Protein AF-0000000068966976 (afdb_homodimer)

Organism: Plasmodiophora brassicae (NCBI:txid37360)

Solvent-accessible surface area (backbone atoms only — not comparable to full-atom values): 37950 Å² total; per-residue (Å²): 137,84,82,76,70,79,67,60,65,65,60,51,54,64,62,45,44,60,49,48,51,47,47,51,52,45,48,54,39,44,52,48,30,65,65,56,102,32,47,67,56,31,53,45,29,52,54,30,36,61,47,39,76,70,59,74,66,68,83,57,75,86,65,63,41,47,35,40,40,39,36,39,44,55,77,63,70,53,85,58,72,51,51,75,53,61,28,72,38,60,80,82,52,93,72,65,30,36,32,38,37,31,67,42,57,61,38,52,88,32,47,66,58,38,54,50,54,59,67,55,34,67,64,64,42,71,41,25,27,42,28,36,34,35,32,76,50,87,56,60,30,62,65,51,46,55,52,54,53,51,51,40,52,75,65,52,50,39,40,31,41,31,45,31,42,41,46,68,73,64,68,75,64,76,55,52,79,71,59,58,65,35,75,86,44,40,56,55,53,38,21,52,50,8,26,52,51,28,38,41,52,49,69,56,61,73,58,45,45,29,33,35,32,36,44,51,66,50,74,46,62,58,43,52,48,66,60,57,55,57,70,67,68,58,52,26,40,23,53,29,38,22,25,91,88,65,45,72,60,52,56,40,25,20,25,78,35,76,62,18,51,44,31,53,73,38,39,55,73,54,44,70,64,60,76,93,38,58,90,82,43,72,56,63,56,44,35,51,75,69,65,76,56,84,85,54,62,52,73,34,78,38,52,22,27,39,58,59,41,25,38,35,38,31,63,50,44,40,36,47,53,50,26,34,50,36,58,42,88,28,20,42,13,48,27,11,30,36,43,51,36,44,64,54,67,40,69,35,32,31,31,61,77,46,57,30,29,33,69,82,131,136,84,82,76,71,80,65,60,67,64,59,52,51,62,62,44,46,60,49,48,52,47,48,51,52,44,47,52,39,43,50,49,29,65,65,56,97,34,50,68,56,32,53,45,28,50,53,30,36,60,47,38,76,69,58,74,67,68,82,58,75,85,64,64,42,48,35,38,40,40,37,38,43,54,79,62,70,54,86,57,72,52,50,74,53,62,30,70,38,59,80,81,52,94,72,65,30,35,32,38,36,30,67,40,55,60,39,52,90,32,46,66,58,37,55,50,54,61,66,54,34,68,64,64,42,71,43,26,28,44,28,34,33,36,31,78,49,87,56,60,30,62,66,51,46,55,53,52,50,51,50,41,52,75,65,51,48,38,40,30,42,30,44,33,43,41,43,69,73,62,68,74,63,73,55,51,78,70,61,58,66,34,74,87,44,39,57,55,53,37,21,51,50,8,25,51,50,26,39,41,52,49,69,55,60,74,58,45,44,31,34,36,33,37,44,49,66,49,75,47,62,59,44,53,48,67,60,56,54,58,70,69,70,58,54,26,38,24,53,30,38,23,24,90,87,65,44,72,60,52,57,41,25,19,24,78,35,77,63,18,52,44,29,54,73,39,39,56,72,53,44,72,64,58,75,92,37,57,90,82,43,71,55,62,54,46,35,52,75,70,65,75,58,83,84,53,64,54,71,35,79,38,52,22,27,40,57,58,41,24,38,35,39,30,63,49,46,41,36,47,53,51,27,33,51,36,58,42,88,29,19,41,12,49,28,11,28,36,43,50,35,44,64,56,66,41,70,35,33,30,31,61,77,46,57,30,29,33,68,83,130

Foldseek 3Di:
DDPPPPPPPVVVCVVVVVVVVVVVLVVVLVVCVPPDVCNVLSVLLVVLLVLQVVFDFDPADDDDWDKDKDKFALCPPPPDPDDDDDADPALPDPAFQEEEEEEDAQLVVLQVQLVVQVVLAPRQQQSYEYWYEYELHPDCVQVVVVVVVVVCSVVSRHRMYMYMYIYRPPPPPPPDPVSCPDPNCVLHVLLSVQVRVQVGLVVRDDRGFKYKFAYSQWNDFDSHLVVVQSVVSAQKEAEFEAAPVLHGDWQQWWADDPSLVSSLVSHDQQAADDPPPVVSPDNPIGGLSNDPDPPDDQKAWTQGHDRNIMMHGSVVVVVPQGFASGRHSNYGGRSVSSNVCVVVVGIHIYGSPRYIYGHDD/DPPPPPPPPVVVCVVVVVVVVVVVLVVVLVVVVPPDVPNVLSVLLVVLLVLQVVFDFDPADDDDWDKDKDKFALCPPPPDPDDDDDADPALPDPAFQEEEEEEDAQLVVLQVQLVVQVVLAPRQQQSYEYWYEYELHPDCVQVVCVVVVVVCSVVSRHRMYMYMYTYRPPPSPPPDPVSCPDPNCVLRVLLSVQVRVQVGLVVRDDRGFKYKFAYSQWNDFDSHLVVVVSVVSAQKEAEFEAAPVLHGDWQQWWADDPSLVSSLVSHDQQAADDPPPVVSPDNPIGGLSNDPDPPDDQKAWTQGHDRNIMMHGSVVVVVPQGFASGRHSNYGGRSVSSNVCVVVVGIHIYGSPRYIYGHDD

Structure (mmCIF, N/CA/C/O backbone):
data_AF-0000000068966976-model_v1
#
loop_
_entity.id
_entity.type
_entity.pdbx_description
1 polymer 'Glycosyltransferase 2-like domain-containing protein'
#
loop_
_atom_site.group_PDB
_atom_site.id
_atom_site.type_symbol
_atom_site.label_atom_id
_atom_site.label_alt_id
_atom_site.label_comp_id
_atom_site.label_asym_id
_atom_site.label_entity_id
_atom_site.label_seq_id
_atom_site.pdbx_PDB_ins_code
_atom_site.Cartn_x
_atom_site.Cartn_y
_atom_site.Cartn_z
_atom_site.occupancy
_atom_site.B_iso_or_equiv
_atom_site.auth_seq_id
_atom_site.auth_comp_id
_atom_site.auth_asym_id
_atom_site.auth_atom_id
_atom_site.pdbx_PDB_model_num
ATOM 1 N N . MET A 1 1 ? -46.094 -5.391 54.75 1 25.39 1 MET A N 1
ATOM 2 C CA . MET A 1 1 ? -46.219 -6.402 53.719 1 25.39 1 MET A CA 1
ATOM 3 C C . MET A 1 1 ? -45.812 -5.844 52.375 1 25.39 1 MET A C 1
ATOM 5 O O . MET A 1 1 ? -46.531 -5.047 51.75 1 25.39 1 MET A O 1
ATOM 9 N N . GLU A 1 2 ? -44.469 -5.539 52.156 1 27.55 2 GLU A N 1
ATOM 10 C CA . GLU A 1 2 ? -43.781 -4.84 51.062 1 27.55 2 GLU A CA 1
ATOM 11 C C . GLU A 1 2 ? -43.812 -5.656 49.781 1 27.55 2 GLU A C 1
ATOM 13 O O . GLU A 1 2 ? -43.438 -6.828 49.781 1 27.55 2 GLU A O 1
ATOM 18 N N . LYS A 1 3 ? -44.781 -5.246 48.781 1 31.42 3 LYS A N 1
ATOM 19 C CA . LYS A 1 3 ? -45.094 -5.914 47.531 1 31.42 3 LYS A CA 1
ATOM 20 C C . LYS A 1 3 ? -43.875 -6.004 46.625 1 31.42 3 LYS A C 1
ATOM 22 O O . LYS A 1 3 ? -43.25 -4.988 46.312 1 31.42 3 LYS A O 1
ATOM 27 N N . PRO A 1 4 ? -43.156 -7.23 46.469 1 34.16 4 PRO A N 1
ATOM 28 C CA . PRO A 1 4 ? -42 -7.602 45.688 1 34.16 4 PRO A CA 1
ATOM 29 C C . PRO A 1 4 ? -42.219 -7.461 44.188 1 34.16 4 PRO A C 1
ATOM 31 O O . PRO A 1 4 ? -41.531 -8.117 43.406 1 34.16 4 PRO A O 1
ATOM 34 N N . TRP A 1 5 ? -42.969 -6.465 43.625 1 29.53 5 TRP A N 1
ATOM 35 C CA . TRP A 1 5 ? -43.406 -6.484 42.25 1 29.53 5 TRP A CA 1
ATOM 36 C C . TRP A 1 5 ? -42.219 -6.375 41.281 1 29.53 5 TRP A C 1
ATOM 38 O O . TRP A 1 5 ? -42.344 -6.754 40.125 1 29.53 5 TRP A O 1
ATOM 48 N N . ALA A 1 6 ? -41.094 -5.672 41.688 1 33.97 6 ALA A N 1
ATOM 49 C CA . ALA A 1 6 ? -40.281 -5.105 40.625 1 33.97 6 ALA A CA 1
ATOM 50 C C . ALA A 1 6 ? -39.406 -6.18 39.969 1 33.97 6 ALA A C 1
ATOM 52 O O . ALA A 1 6 ? -38.719 -5.906 38.969 1 33.97 6 ALA A O 1
ATOM 53 N N . GLY A 1 7 ? -39.25 -7.332 40.594 1 35.12 7 GLY A N 1
ATOM 54 C CA . GLY A 1 7 ? -38.25 -8.258 40.125 1 35.12 7 GLY A CA 1
ATOM 55 C C . GLY A 1 7 ? -38.656 -8.977 38.844 1 35.12 7 GLY A C 1
ATOM 56 O O . GLY A 1 7 ? -37.844 -9.68 38.219 1 35.12 7 GLY A O 1
ATOM 57 N N . GLY A 1 8 ? -40 -9.094 38.531 1 35.75 8 GLY A N 1
ATOM 58 C CA . GLY A 1 8 ? -40.438 -10.094 37.562 1 35.75 8 GLY A CA 1
ATOM 59 C C . GLY A 1 8 ? -40.219 -9.664 36.125 1 35.75 8 GLY A C 1
ATOM 60 O O . GLY A 1 8 ? -40.094 -10.508 35.219 1 35.75 8 GLY A O 1
ATOM 61 N N . TRP A 1 9 ? -40.312 -8.328 35.812 1 39.44 9 TRP A N 1
ATOM 62 C CA . TRP A 1 9 ? -40.375 -7.938 34.406 1 39.44 9 TRP A CA 1
ATOM 63 C C . TRP A 1 9 ? -39 -8.047 33.75 1 39.44 9 TRP A C 1
ATOM 65 O O . TRP A 1 9 ? -38.906 -8.25 32.531 1 39.44 9 TRP A O 1
ATOM 75 N N . LEU A 1 10 ? -37.875 -7.906 34.531 1 39.59 10 LEU A N 1
ATOM 76 C CA . LEU A 1 10 ? -36.531 -7.914 33.938 1 39.59 10 LEU A CA 1
ATOM 77 C C . LEU A 1 10 ? -36.156 -9.328 33.5 1 39.59 10 LEU A C 1
ATOM 79 O O . LEU A 1 10 ? -35.375 -9.508 32.562 1 39.59 10 LEU A O 1
ATOM 83 N N . THR A 1 11 ? -36.656 -10.398 34.25 1 42.06 11 THR A N 1
ATOM 84 C CA . THR A 1 11 ? -36.281 -11.766 33.875 1 42.06 11 THR A CA 1
ATOM 85 C C . THR A 1 11 ? -36.969 -12.195 32.594 1 42.06 11 THR A C 1
ATOM 87 O O . THR A 1 11 ? -36.438 -12.984 31.812 1 42.06 11 THR A O 1
ATOM 90 N N . SER A 1 12 ? -38.25 -11.633 32.375 1 40.03 12 SER A N 1
ATOM 91 C CA . SER A 1 12 ? -38.938 -12.078 31.172 1 40.03 12 SER A CA 1
ATOM 92 C C . SER A 1 12 ? -38.344 -11.461 29.906 1 40.03 12 SER A C 1
ATOM 94 O O . SER A 1 12 ? -38.344 -12.07 28.844 1 40.03 12 SER A O 1
ATOM 96 N N . ALA A 1 13 ? -37.812 -10.242 29.984 1 41.75 13 ALA A N 1
ATOM 97 C CA . ALA A 1 13 ? -37.219 -9.594 28.812 1 41.75 13 ALA A CA 1
ATOM 98 C C . ALA A 1 13 ? -35.938 -10.297 28.391 1 41.75 13 ALA A C 1
ATOM 100 O O . ALA A 1 13 ? -35.562 -10.289 27.203 1 41.75 13 ALA A O 1
ATOM 101 N N . ARG A 1 14 ? -35.188 -11 29.266 1 43.41 14 ARG A N 1
ATOM 102 C CA . ARG A 1 14 ? -34 -11.75 28.891 1 43.41 14 ARG A CA 1
ATOM 103 C C . ARG A 1 14 ? -34.344 -13.008 28.109 1 43.41 14 ARG A C 1
ATOM 105 O O . ARG A 1 14 ? -33.594 -13.461 27.266 1 43.41 14 ARG A O 1
ATOM 112 N N . ARG A 1 15 ? -35.469 -13.727 28.453 1 45.75 15 ARG A N 1
ATOM 113 C CA . ARG A 1 15 ? -35.844 -14.938 27.734 1 45.75 15 ARG A CA 1
ATOM 114 C C . ARG A 1 15 ? -36.469 -14.602 26.375 1 45.75 15 ARG A C 1
ATOM 116 O O . ARG A 1 15 ? -36.344 -15.367 25.422 1 45.75 15 ARG A O 1
ATOM 123 N N . THR A 1 16 ? -37.219 -13.477 26.328 1 47.97 16 THR A N 1
ATOM 124 C CA . THR A 1 16 ? -37.938 -13.156 25.109 1 47.97 16 THR A CA 1
ATOM 125 C C . THR A 1 16 ? -37.031 -12.477 24.094 1 47.97 16 THR A C 1
ATOM 127 O O . THR A 1 16 ? -37.312 -12.484 22.891 1 47.97 16 THR A O 1
ATOM 130 N N . LEU A 1 17 ? -35.875 -12 24.578 1 46.84 17 LEU A N 1
ATOM 131 C CA . LEU A 1 17 ? -35 -11.273 23.656 1 46.84 17 LEU A CA 1
ATOM 132 C C . LEU A 1 17 ? -34.344 -12.227 22.656 1 46.84 17 LEU A C 1
ATOM 134 O O . LEU A 1 17 ? -34.312 -11.945 21.453 1 46.84 17 LEU A O 1
ATOM 138 N N . PRO A 1 18 ? -33.938 -13.398 23.188 1 48.88 18 PRO A N 1
ATOM 139 C CA . PRO A 1 18 ? -33.438 -14.297 22.141 1 48.88 18 PRO A CA 1
ATOM 140 C C . PRO A 1 18 ? -34.531 -14.812 21.219 1 48.88 18 PRO A C 1
ATOM 142 O O . PRO A 1 18 ? -34.312 -14.961 20.016 1 48.88 18 PRO A O 1
ATOM 145 N N . GLN A 1 19 ? -35.719 -14.945 21.781 1 50.25 19 GLN A N 1
ATOM 146 C CA . GLN A 1 19 ? -36.812 -15.414 20.953 1 50.25 19 GLN A CA 1
ATOM 147 C C . GLN A 1 19 ? -37.312 -14.32 20 1 50.25 19 GLN A C 1
ATOM 149 O O . GLN A 1 19 ? -37.594 -14.586 18.844 1 50.25 19 GLN A O 1
ATOM 154 N N . ALA A 1 20 ? -37.312 -13.086 20.453 1 49.53 20 ALA A N 1
ATOM 155 C CA . ALA A 1 20 ? -37.719 -11.992 19.594 1 49.53 20 ALA A CA 1
ATOM 156 C C . ALA A 1 20 ? -36.688 -11.758 18.469 1 49.53 20 ALA A C 1
ATOM 158 O O . ALA A 1 20 ? -37.062 -11.523 17.328 1 49.53 20 ALA A O 1
ATOM 159 N N . VAL A 1 21 ? -35.438 -11.914 18.766 1 46.84 21 VAL A N 1
ATOM 160 C CA . VAL A 1 21 ? -34.406 -11.836 17.734 1 46.84 21 VAL A CA 1
ATOM 161 C C . VAL A 1 21 ? -34.562 -13.016 16.766 1 46.84 21 VAL A C 1
ATOM 163 O O . VAL A 1 21 ? -34.469 -12.844 15.547 1 46.84 21 VAL A O 1
ATOM 166 N N . ALA A 1 22 ? -34.969 -14.133 17.328 1 49.12 22 ALA A N 1
ATOM 167 C CA . ALA A 1 22 ? -35.219 -15.281 16.469 1 49.12 22 ALA A CA 1
ATOM 168 C C . ALA A 1 22 ? -36.469 -15.055 15.609 1 49.12 22 ALA A C 1
ATOM 170 O O . ALA A 1 22 ? -36.469 -15.375 14.422 1 49.12 22 ALA A O 1
ATOM 171 N N . VAL A 1 23 ? -37.469 -14.508 16.203 1 51.44 23 VAL A N 1
ATOM 172 C CA . VAL A 1 23 ? -38.688 -14.25 15.445 1 51.44 23 VAL A CA 1
ATOM 173 C C . VAL A 1 23 ? -38.406 -13.156 14.406 1 51.44 23 VAL A C 1
ATOM 175 O O . VAL A 1 23 ? -38.844 -13.266 13.258 1 51.44 23 VAL A O 1
ATOM 178 N N . LEU A 1 24 ? -37.625 -12.141 14.727 1 49.25 24 LEU A N 1
ATOM 179 C CA . LEU A 1 24 ? -37.344 -11.094 13.758 1 49.25 24 LEU A CA 1
ATOM 180 C C . LEU A 1 24 ? -36.438 -11.617 12.641 1 49.25 24 LEU A C 1
ATOM 182 O O . LEU A 1 24 ? -36.656 -11.289 11.469 1 49.25 24 LEU A O 1
ATOM 186 N N . VAL A 1 25 ? -35.531 -12.477 12.969 1 49.72 25 VAL A N 1
ATOM 187 C CA . VAL A 1 25 ? -34.75 -13.156 11.945 1 49.72 25 VAL A CA 1
ATOM 188 C C . VAL A 1 25 ? -35.656 -14.078 11.133 1 49.72 25 VAL A C 1
ATOM 190 O O . VAL A 1 25 ? -35.562 -14.117 9.898 1 49.72 25 VAL A O 1
ATOM 193 N N . ALA A 1 26 ? -36.531 -14.695 11.844 1 49.81 26 ALA A N 1
ATOM 194 C CA . ALA A 1 26 ? -37.469 -15.562 11.141 1 49.81 26 ALA A CA 1
ATOM 195 C C . ALA A 1 26 ? -38.406 -14.742 10.25 1 49.81 26 ALA A C 1
ATOM 197 O O . ALA A 1 26 ? -38.656 -15.125 9.102 1 49.81 26 ALA A O 1
ATOM 198 N N . LEU A 1 27 ? -38.812 -13.688 10.742 1 50.91 27 LEU A N 1
ATOM 199 C CA . LEU A 1 27 ? -39.719 -12.867 9.938 1 50.91 27 LEU A CA 1
ATOM 200 C C . LEU A 1 27 ? -38.969 -12.258 8.75 1 50.91 27 LEU A C 1
ATOM 202 O O . LEU A 1 27 ? -39.531 -12.164 7.648 1 50.91 27 LEU A O 1
ATOM 206 N N . GLU A 1 28 ? -37.781 -11.844 8.938 1 47.38 28 GLU A N 1
ATOM 207 C CA . GLU A 1 28 ? -36.969 -11.375 7.816 1 47.38 28 GLU A CA 1
ATOM 208 C C . GLU A 1 28 ? -36.688 -12.5 6.82 1 47.38 28 GLU A C 1
ATOM 210 O O . GLU A 1 28 ? -36.75 -12.289 5.605 1 47.38 28 GLU A O 1
ATOM 215 N N . ILE A 1 29 ? -36.531 -13.633 7.309 1 46.28 29 ILE A N 1
ATOM 216 C CA . ILE A 1 29 ? -36.375 -14.805 6.449 1 46.28 29 ILE A CA 1
ATOM 217 C C . ILE A 1 29 ? -37.719 -15.109 5.758 1 46.28 29 ILE A C 1
ATOM 219 O O . ILE A 1 29 ? -37.75 -15.367 4.551 1 46.28 29 ILE A O 1
ATOM 223 N N . VAL A 1 30 ? -38.75 -15.109 6.492 1 47.09 30 VAL A N 1
ATOM 224 C CA . VAL A 1 30 ? -40.062 -15.367 5.91 1 47.09 30 VAL A CA 1
ATOM 225 C C . VAL A 1 30 ? -40.375 -14.297 4.863 1 47.09 30 VAL A C 1
ATOM 227 O O . VAL A 1 30 ? -40.875 -14.609 3.789 1 47.09 30 VAL A O 1
ATOM 230 N N . SER A 1 31 ? -40.031 -13.086 5.176 1 43.06 31 SER A N 1
ATOM 231 C CA . SER A 1 31 ? -40.281 -12.07 4.156 1 43.06 31 SER A CA 1
ATOM 232 C C . SER A 1 31 ? -39.469 -12.336 2.898 1 43.06 31 SER A C 1
ATOM 234 O O . SER A 1 31 ? -39.969 -12.164 1.781 1 43.06 31 SER A O 1
ATOM 236 N N . ILE A 1 32 ? -38.281 -12.68 3.096 1 42.44 32 ILE A N 1
ATOM 237 C CA . ILE A 1 32 ? -37.469 -13.039 1.942 1 42.44 32 ILE A CA 1
ATOM 238 C C . ILE A 1 32 ? -38.031 -14.273 1.264 1 42.44 32 ILE A C 1
ATOM 240 O O . ILE A 1 32 ? -38.125 -14.336 0.035 1 42.44 32 ILE A O 1
ATOM 244 N N . VAL A 1 33 ? -38.5 -15.219 2.039 1 39.78 33 VAL A N 1
ATOM 245 C CA . VAL A 1 33 ? -39.062 -16.438 1.497 1 39.78 33 VAL A CA 1
ATOM 246 C C . VAL A 1 33 ? -40.438 -16.141 0.871 1 39.78 33 VAL A C 1
ATOM 248 O O . VAL A 1 33 ? -40.75 -16.641 -0.215 1 39.78 33 VAL A O 1
ATOM 251 N N . LEU A 1 34 ? -41.312 -15.586 1.547 1 38.84 34 LEU A N 1
ATOM 252 C CA . LEU A 1 34 ? -42.656 -15.438 1.056 1 38.84 34 LEU A CA 1
ATOM 253 C C . LEU A 1 34 ? -42.688 -14.609 -0.227 1 38.84 34 LEU A C 1
ATOM 255 O O . LEU A 1 34 ? -43.594 -14.75 -1.041 1 38.84 34 LEU A O 1
ATOM 259 N N . VAL A 1 35 ? -42.125 -13.516 -0.199 1 38.12 35 VAL A N 1
ATOM 260 C CA . VAL A 1 35 ? -42.344 -12.891 -1.501 1 38.12 35 VAL A CA 1
ATOM 261 C C . VAL A 1 35 ? -41.812 -13.805 -2.604 1 38.12 35 VAL A C 1
ATOM 263 O O . VAL A 1 35 ? -42.5 -14.047 -3.6 1 38.12 35 VAL A O 1
ATOM 266 N N . GLY A 1 36 ? -40.781 -13.68 -3.441 1 35.38 36 GLY A N 1
ATOM 267 C CA . GLY A 1 36 ? -40.438 -14.43 -4.641 1 35.38 36 GLY A CA 1
ATOM 268 C C . GLY A 1 36 ? -39.875 -15.805 -4.34 1 35.38 36 GLY A C 1
ATOM 269 O O . GLY A 1 36 ? -39.375 -16.047 -3.246 1 35.38 36 GLY A O 1
ATOM 270 N N . ASN A 1 37 ? -40.156 -17.047 -5.098 1 40.19 37 ASN A N 1
ATOM 271 C CA . ASN A 1 37 ? -39.656 -18.375 -5.434 1 40.19 37 ASN A CA 1
ATOM 272 C C . ASN A 1 37 ? -38.281 -18.609 -4.793 1 40.19 37 ASN A C 1
ATOM 274 O O . ASN A 1 37 ? -37.5 -19.469 -5.25 1 40.19 37 ASN A O 1
ATOM 278 N N . HIS A 1 38 ? -37.781 -17.766 -3.729 1 48.28 38 HIS A N 1
ATOM 279 C CA . HIS A 1 38 ? -36.406 -17.5 -3.301 1 48.28 38 HIS A CA 1
ATOM 280 C C . HIS A 1 38 ? -36.094 -18.219 -1.994 1 48.28 38 HIS A C 1
ATOM 282 O O . HIS A 1 38 ? -35.406 -17.688 -1.14 1 48.28 38 HIS A O 1
ATOM 288 N N . ILE A 1 39 ? -36.688 -19.344 -1.759 1 48.97 39 ILE A N 1
ATOM 289 C CA . ILE A 1 39 ? -36.375 -20.188 -0.614 1 48.97 39 ILE A CA 1
ATOM 290 C C . ILE A 1 39 ? -34.875 -20.469 -0.577 1 48.97 39 ILE A C 1
ATOM 292 O O . ILE A 1 39 ? -34.25 -20.406 0.484 1 48.97 39 ILE A O 1
ATOM 296 N N . GLN A 1 40 ? -34.469 -20.844 -1.708 1 55.22 40 GLN A N 1
ATOM 297 C CA . GLN A 1 40 ? -33.031 -21.125 -1.774 1 55.22 40 GLN A CA 1
ATOM 298 C C . GLN A 1 40 ? -32.219 -19.938 -1.298 1 55.22 40 GLN A C 1
ATOM 300 O O . GLN A 1 40 ? -31.234 -20.094 -0.559 1 55.22 40 GLN A O 1
ATOM 305 N N . THR A 1 41 ? -32.594 -18.844 -1.65 1 62.03 41 THR A N 1
ATOM 306 C CA . THR A 1 41 ? -31.906 -17.625 -1.24 1 62.03 41 THR A CA 1
ATOM 307 C C . THR A 1 41 ? -32.031 -17.422 0.268 1 62.03 41 THR A C 1
ATOM 309 O O . THR A 1 41 ? -31.062 -17 0.916 1 62.03 41 THR A O 1
ATOM 312 N N . GLY A 1 42 ? -33.188 -17.75 0.708 1 56 42 GLY A N 1
ATOM 313 C CA . GLY A 1 42 ? -33.375 -17.625 2.145 1 56 42 GLY A CA 1
ATOM 314 C C . GLY A 1 42 ? -32.5 -18.562 2.947 1 56 42 GLY A C 1
ATOM 315 O O . GLY A 1 42 ? -31.906 -18.172 3.961 1 56 42 GLY A O 1
ATOM 316 N N . PHE A 1 43 ? -32.5 -19.812 2.414 1 61.44 43 PHE A N 1
ATOM 317 C CA . PHE A 1 43 ? -31.656 -20.797 3.082 1 61.44 43 PHE A CA 1
ATOM 318 C C . PHE A 1 43 ? -30.188 -20.375 3.043 1 61.44 43 PHE A C 1
ATOM 320 O O . PHE A 1 43 ? -29.469 -20.516 4.035 1 61.44 43 PHE A O 1
ATOM 327 N N . ILE A 1 44 ? -29.828 -19.859 1.979 1 60.69 44 ILE A N 1
ATOM 328 C CA . ILE A 1 44 ? -28.453 -19.391 1.819 1 60.69 44 ILE A CA 1
ATOM 329 C C . ILE A 1 44 ? -28.203 -18.234 2.779 1 60.69 44 ILE A C 1
ATOM 331 O O . ILE A 1 44 ? -27.172 -18.219 3.467 1 60.69 44 ILE A O 1
ATOM 335 N N . ALA A 1 45 ? -29.062 -17.406 2.867 1 67.62 45 ALA A N 1
ATOM 336 C CA . ALA A 1 45 ? -28.906 -16.234 3.744 1 67.62 45 ALA A CA 1
ATOM 337 C C . ALA A 1 45 ? -28.859 -16.656 5.211 1 67.62 45 ALA A C 1
ATOM 339 O O . ALA A 1 45 ? -28.031 -16.172 5.977 1 67.62 45 ALA A O 1
ATOM 340 N N . LEU A 1 46 ? -29.734 -17.516 5.543 1 57.12 46 LEU A N 1
ATOM 341 C CA . LEU A 1 46 ? -29.797 -17.984 6.922 1 57.12 46 LEU A CA 1
ATOM 342 C C . LEU A 1 46 ? -28.484 -18.656 7.32 1 57.12 46 LEU A C 1
ATOM 344 O O . LEU A 1 46 ? -27.953 -18.406 8.398 1 57.12 46 LEU A O 1
ATOM 348 N N . ARG A 1 47 ? -28.062 -19.484 6.5 1 58.69 47 ARG A N 1
ATOM 349 C CA . ARG A 1 47 ? -26.812 -20.188 6.766 1 58.69 47 ARG A CA 1
ATOM 350 C C . ARG A 1 47 ? -25.656 -19.203 6.91 1 58.69 47 ARG A C 1
ATOM 352 O O . ARG A 1 47 ? -24.812 -19.359 7.801 1 58.69 47 ARG A O 1
ATOM 359 N N . ALA A 1 48 ? -25.625 -18.281 6.109 1 62.75 48 ALA A N 1
ATOM 360 C CA . ALA A 1 48 ? -24.562 -17.281 6.156 1 62.75 48 ALA A CA 1
ATOM 361 C C . ALA A 1 48 ? -24.625 -16.469 7.453 1 62.75 48 ALA A C 1
ATOM 363 O O . ALA A 1 48 ? -23.594 -16.188 8.062 1 6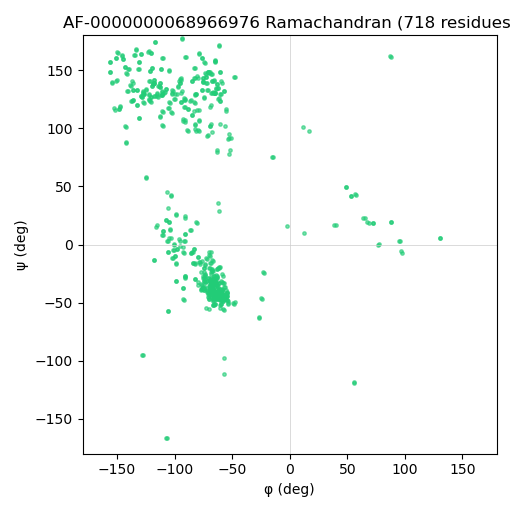2.75 48 ALA A O 1
ATOM 364 N N . ARG A 1 49 ? -25.766 -16.062 7.809 1 61.34 49 ARG A N 1
ATOM 365 C CA . ARG A 1 49 ? -25.969 -15.266 9.023 1 61.34 49 ARG A CA 1
ATOM 366 C C . ARG A 1 49 ? -25.531 -16.047 10.258 1 61.34 49 ARG A C 1
ATOM 368 O O . ARG A 1 49 ? -24.906 -15.5 11.164 1 61.34 49 ARG A O 1
ATOM 375 N N . LEU A 1 50 ? -25.891 -17.297 10.297 1 58.19 50 LEU A N 1
ATOM 376 C CA . LEU A 1 50 ? -25.5 -18.156 11.406 1 58.19 50 LEU A CA 1
ATOM 377 C C . LEU A 1 50 ? -23.984 -18.312 11.484 1 58.19 50 LEU A C 1
ATOM 379 O O . LEU A 1 50 ? -23.406 -18.281 12.57 1 58.19 50 LEU A O 1
ATOM 383 N N . TRP A 1 51 ? -23.422 -18.344 10.406 1 58.53 51 TRP A N 1
ATOM 384 C CA . TRP A 1 51 ? -21.969 -18.453 10.344 1 58.53 51 TRP A CA 1
ATOM 385 C C . TRP A 1 51 ? -21.312 -17.156 10.836 1 58.53 51 TRP A C 1
ATOM 387 O O . TRP A 1 51 ? -20.328 -17.203 11.578 1 58.53 51 TRP A O 1
ATOM 397 N N . ASN A 1 52 ? -21.797 -16.062 10.461 1 61.72 52 ASN A N 1
ATOM 398 C CA . ASN A 1 52 ? -21.234 -14.758 10.805 1 61.72 52 ASN A CA 1
ATOM 399 C C . ASN A 1 52 ? -21.172 -14.562 12.312 1 61.72 52 ASN A C 1
ATOM 401 O O . ASN A 1 52 ? -20.234 -13.945 12.82 1 61.72 52 ASN A O 1
ATOM 405 N N . ARG A 1 53 ? -22.094 -14.969 12.977 1 55.72 53 ARG A N 1
ATOM 406 C CA . ARG A 1 53 ? -22.141 -14.805 14.422 1 55.72 53 ARG A CA 1
ATOM 407 C C . ARG A 1 53 ? -21 -15.547 15.102 1 55.72 53 ARG A C 1
ATOM 409 O O . ARG A 1 53 ? -20.547 -15.148 16.172 1 55.72 53 ARG A O 1
ATOM 416 N N . SER A 1 54 ? -20.453 -16.5 14.422 1 53.03 54 SER A N 1
ATOM 417 C CA . SER A 1 54 ? -19.406 -17.312 15.008 1 53.03 54 SER A CA 1
ATOM 418 C C . SER A 1 54 ? -18.031 -16.891 14.508 1 53.03 54 SER A C 1
ATOM 420 O O . SER A 1 54 ? -17 -17.281 15.086 1 53.03 54 SER A O 1
ATOM 422 N N . ALA A 1 55 ? -18.109 -16.125 13.555 1 52.88 55 ALA A N 1
ATOM 423 C CA . ALA A 1 55 ? -16.859 -15.789 12.906 1 52.88 55 ALA A CA 1
ATOM 424 C C . ALA A 1 55 ? -16.125 -14.672 13.656 1 52.88 55 ALA A C 1
ATOM 426 O O . ALA A 1 55 ? -16.766 -13.719 14.125 1 52.88 55 ALA A O 1
ATOM 427 N N . ARG A 1 56 ? -14.805 -14.883 14.156 1 51.19 56 ARG A N 1
ATOM 428 C CA . ARG A 1 56 ? -13.977 -13.875 14.805 1 51.19 56 ARG A CA 1
ATOM 429 C C . ARG A 1 56 ? -12.992 -13.258 13.82 1 51.19 56 ARG A C 1
ATOM 431 O O . ARG A 1 56 ? -12.422 -13.961 12.977 1 51.19 56 ARG A O 1
ATOM 438 N N . SER A 1 57 ? -13 -11.945 13.82 1 56.22 57 SER A N 1
ATOM 439 C CA . SER A 1 57 ? -11.984 -11.281 13.016 1 56.22 57 SER A CA 1
ATOM 440 C C . SER A 1 57 ? -10.586 -11.562 13.547 1 56.22 57 SER A C 1
ATOM 442 O O . SER A 1 57 ? -10.359 -11.57 14.758 1 56.22 57 SER A O 1
ATOM 444 N N . PRO A 1 58 ? -9.688 -11.977 12.625 1 52.69 58 PRO A N 1
ATOM 445 C CA . PRO A 1 58 ? -8.336 -12.234 13.117 1 52.69 58 PRO A CA 1
ATOM 446 C C . PRO A 1 58 ? -7.684 -10.992 13.719 1 52.69 58 PRO A C 1
ATOM 448 O O . PRO A 1 58 ? -7.922 -9.875 13.25 1 52.69 58 PRO A O 1
ATOM 451 N N . HIS A 1 59 ? -7.262 -11.156 15.047 1 53.75 59 HIS A N 1
ATOM 452 C CA . HIS A 1 59 ? -6.43 -10.102 15.609 1 53.75 59 HIS A CA 1
ATOM 453 C C . HIS A 1 59 ? -5.051 -10.078 14.969 1 53.75 59 HIS A C 1
ATOM 455 O O . HIS A 1 59 ? -4.344 -11.094 14.969 1 53.75 59 HIS A O 1
ATOM 461 N N . LEU A 1 60 ? -4.887 -9.164 14.102 1 59 60 LEU A N 1
ATOM 462 C CA . LEU A 1 60 ? -3.641 -9.086 13.344 1 59 60 LEU A CA 1
ATOM 463 C C . LEU A 1 60 ? -2.559 -8.367 14.148 1 59 60 LEU A C 1
ATOM 465 O O . LEU A 1 60 ? -2.797 -7.293 14.695 1 59 60 LEU A O 1
ATOM 469 N N . GLU A 1 61 ? -1.61 -9.297 14.695 1 58.22 61 GLU A N 1
ATOM 470 C CA . GLU A 1 61 ? -0.515 -8.727 15.469 1 58.22 61 GLU A CA 1
ATOM 471 C C . GLU A 1 61 ? 0.61 -8.242 14.562 1 58.22 61 GLU A C 1
ATOM 473 O O . GLU A 1 61 ? 0.879 -8.844 13.516 1 58.22 61 GLU A O 1
ATOM 478 N N . TYR A 1 62 ? 0.976 -7.043 14.812 1 59.5 62 TYR A N 1
ATOM 479 C CA . TYR A 1 62 ? 2.184 -6.484 14.219 1 59.5 62 TYR A CA 1
ATOM 480 C C . TYR A 1 62 ? 3.432 -7.16 14.773 1 59.5 62 TYR A C 1
ATOM 482 O O . TYR A 1 62 ? 3.504 -7.453 15.969 1 59.5 62 TYR A O 1
ATOM 490 N N . SER A 1 63 ? 4.219 -7.789 13.891 1 59.03 63 SER A N 1
ATOM 491 C CA . SER A 1 63 ? 5.473 -8.367 14.367 1 59.03 63 SER A CA 1
ATOM 492 C C . SER A 1 63 ? 6.672 -7.598 13.82 1 59.03 63 SER A C 1
ATOM 494 O O . SER A 1 63 ? 7.074 -7.793 12.672 1 59.03 63 SER A O 1
ATOM 496 N N . PRO A 1 64 ? 7.238 -6.805 14.641 1 65.5 64 PRO A N 1
ATOM 497 C CA . PRO A 1 64 ? 8.422 -6.078 14.188 1 65.5 64 PRO A CA 1
ATOM 498 C C . PRO A 1 64 ? 9.648 -6.977 14.039 1 65.5 64 PRO A C 1
ATOM 500 O O . PRO A 1 64 ? 10.188 -7.461 15.031 1 65.5 64 PRO A O 1
ATOM 503 N N . THR A 1 65 ? 9.938 -7.539 12.836 1 73.06 65 THR A N 1
ATOM 504 C CA . THR A 1 65 ? 11.117 -8.383 12.633 1 73.06 65 THR A CA 1
ATOM 505 C C . THR A 1 65 ? 12.133 -7.684 11.734 1 73.06 65 THR A C 1
ATOM 507 O O . THR A 1 65 ? 11.789 -6.742 11.016 1 73.06 65 THR A O 1
ATOM 510 N N . ASP A 1 66 ? 13.305 -8.227 11.891 1 81.56 66 ASP A N 1
ATOM 511 C CA . ASP A 1 66 ? 14.406 -7.688 11.094 1 81.56 66 ASP A CA 1
ATOM 512 C C . ASP A 1 66 ? 14.258 -8.07 9.625 1 81.56 66 ASP A C 1
ATOM 514 O O . ASP A 1 66 ? 13.625 -9.078 9.297 1 81.56 66 ASP A O 1
ATOM 518 N N . THR A 1 67 ? 14.75 -7.172 8.812 1 87.56 67 THR A N 1
ATOM 519 C CA . THR A 1 67 ? 14.766 -7.406 7.371 1 87.56 67 THR A CA 1
ATOM 520 C C . THR A 1 67 ? 16.172 -7.211 6.805 1 87.56 67 THR A C 1
ATOM 522 O O . THR A 1 67 ? 16.859 -6.254 7.156 1 87.56 67 THR A O 1
ATOM 525 N N . LEU A 1 68 ? 16.625 -8.188 6.055 1 90.88 68 LEU A N 1
ATOM 526 C CA . LEU A 1 68 ? 17.859 -8.062 5.289 1 90.88 68 LEU A CA 1
ATOM 527 C C . LEU A 1 68 ? 17.562 -8.023 3.791 1 90.88 68 LEU A C 1
ATOM 529 O O . LEU A 1 68 ? 16.781 -8.828 3.283 1 90.88 68 LEU A O 1
ATOM 533 N N . VAL A 1 69 ? 18.172 -7.043 3.096 1 93.19 69 VAL A N 1
ATOM 534 C CA . VAL A 1 69 ? 17.938 -6.879 1.663 1 93.19 69 VAL A CA 1
ATOM 535 C C . VAL A 1 69 ? 19.266 -6.832 0.928 1 93.19 69 VAL A C 1
ATOM 537 O O . VAL A 1 69 ? 20.203 -6.16 1.366 1 93.19 69 VAL A O 1
ATOM 540 N N . ARG A 1 70 ? 19.391 -7.586 -0.119 1 92 70 ARG A N 1
ATOM 541 C CA . ARG A 1 70 ? 20.484 -7.473 -1.066 1 92 70 ARG A CA 1
ATOM 542 C C . ARG A 1 70 ? 19.969 -7.281 -2.488 1 92 70 ARG A C 1
ATOM 544 O O . ARG A 1 70 ? 19.047 -7.969 -2.912 1 92 70 ARG A O 1
ATOM 551 N N . ILE A 1 71 ? 20.547 -6.324 -3.23 1 91.62 71 ILE A N 1
ATOM 552 C CA . ILE A 1 71 ? 20.156 -6.035 -4.609 1 91.62 71 ILE A CA 1
ATOM 553 C C . ILE A 1 71 ? 21.391 -6.051 -5.504 1 91.62 71 ILE A C 1
ATOM 555 O O . ILE A 1 71 ? 22.391 -5.367 -5.223 1 91.62 71 ILE A O 1
ATOM 559 N N . TRP A 1 72 ? 21.344 -6.914 -6.527 1 91.31 72 TRP A N 1
ATOM 560 C CA . TRP A 1 72 ? 22.359 -6.934 -7.582 1 91.31 72 TRP A CA 1
ATOM 561 C C . TRP A 1 72 ? 21.859 -6.211 -8.828 1 91.31 72 TRP A C 1
ATOM 563 O O . TRP A 1 72 ? 20.75 -6.496 -9.312 1 91.31 72 TRP A O 1
ATOM 573 N N . GLU A 1 73 ? 22.609 -5.246 -9.273 1 88 73 GLU A N 1
ATOM 574 C CA . GLU A 1 73 ? 22.266 -4.543 -10.5 1 88 73 GLU A CA 1
ATOM 575 C C . GLU A 1 73 ? 23.219 -4.906 -11.633 1 88 73 GLU A C 1
ATOM 577 O O . GLU A 1 73 ? 24.438 -4.902 -11.453 1 88 73 GLU A O 1
ATOM 582 N N . ARG A 1 74 ? 22.547 -5.211 -12.711 1 83.81 74 ARG A N 1
ATOM 583 C CA . ARG A 1 74 ? 23.328 -5.637 -13.867 1 83.81 74 ARG A CA 1
ATOM 584 C C . ARG A 1 74 ? 24.328 -4.562 -14.273 1 83.81 74 ARG A C 1
ATOM 586 O O . ARG A 1 74 ? 25.516 -4.855 -14.492 1 83.81 74 ARG A O 1
ATOM 593 N N . ASP A 1 75 ? 23.75 -3.318 -14.531 1 73.5 75 ASP A N 1
ATOM 594 C CA . ASP A 1 75 ? 24.594 -2.227 -15.008 1 73.5 75 ASP A CA 1
ATOM 595 C C . ASP A 1 75 ? 24.906 -1.237 -13.883 1 73.5 75 ASP A C 1
ATOM 597 O O . ASP A 1 75 ? 24.484 -0.079 -13.938 1 73.5 75 ASP A O 1
ATOM 601 N N . ALA A 1 76 ? 25.188 -1.762 -12.68 1 61.34 76 ALA A N 1
ATOM 602 C CA . ALA A 1 76 ? 25.484 -0.865 -11.57 1 61.34 76 ALA A CA 1
ATOM 603 C C . ALA A 1 76 ? 26.547 0.152 -11.945 1 61.34 76 ALA A C 1
ATOM 605 O O . ALA A 1 76 ? 27.625 -0.217 -12.445 1 61.34 76 ALA A O 1
ATOM 606 N N . ALA A 1 77 ? 26.141 1.351 -12.445 1 53.12 77 ALA A N 1
ATOM 607 C CA . ALA A 1 77 ? 27.062 2.408 -12.836 1 53.12 77 ALA A CA 1
ATOM 608 C C . ALA A 1 77 ? 28.031 2.734 -11.695 1 53.12 77 ALA A C 1
ATOM 610 O O . ALA A 1 77 ? 27.609 2.938 -10.555 1 53.12 77 ALA A O 1
ATOM 611 N N . SER A 1 78 ? 29.156 2.082 -11.688 1 54.5 78 SER A N 1
ATOM 612 C CA . SER A 1 78 ? 30.25 2.303 -10.742 1 54.5 78 SER A CA 1
ATOM 613 C C . SER A 1 78 ? 30.234 3.732 -10.211 1 54.5 78 SER A C 1
ATOM 615 O O . SER A 1 78 ? 30.438 3.957 -9.008 1 54.5 78 SER A O 1
ATOM 617 N N . SER A 1 79 ? 30.438 4.73 -11.141 1 54.06 79 SER A N 1
ATOM 618 C CA . SER A 1 79 ? 31.172 5.941 -10.773 1 54.06 79 SER A CA 1
ATOM 619 C C . SER A 1 79 ? 30.219 7.039 -10.312 1 54.06 79 SER A C 1
ATOM 621 O O . SER A 1 79 ? 30.656 8.117 -9.906 1 54.06 79 SER A O 1
ATOM 623 N N . SER A 1 80 ? 28.781 6.707 -10.367 1 61.75 80 SER A N 1
ATOM 624 C CA . SER A 1 80 ? 28.016 7.926 -10.117 1 61.75 80 SER A CA 1
ATOM 625 C C . SER A 1 80 ? 27.641 8.055 -8.641 1 61.75 80 SER A C 1
ATOM 627 O O . SER A 1 80 ? 27.547 7.051 -7.938 1 61.75 80 SER A O 1
ATOM 629 N N . SER A 1 81 ? 27.703 9.297 -8.164 1 69.12 81 SER A N 1
ATOM 630 C CA . SER A 1 81 ? 27.375 9.672 -6.797 1 69.12 81 SER A CA 1
ATOM 631 C C . SER A 1 81 ? 25.875 9.547 -6.543 1 69.12 81 SER A C 1
ATOM 633 O O . SER A 1 81 ? 25.406 9.719 -5.414 1 69.12 81 SER A O 1
ATOM 635 N N . TYR A 1 82 ? 25.172 9.242 -7.75 1 70.12 82 TYR A N 1
ATOM 636 C CA . TYR A 1 82 ? 23.734 9.125 -7.578 1 70.12 82 TYR A CA 1
ATOM 637 C C . TYR A 1 82 ? 23.172 8.031 -8.469 1 70.12 82 TYR A C 1
ATOM 639 O O . TYR A 1 82 ? 23.812 7.605 -9.43 1 70.12 82 TYR A O 1
ATOM 647 N N . LEU A 1 83 ? 22.047 7.457 -8.008 1 75.75 83 LEU A N 1
ATOM 648 C CA . LEU A 1 83 ? 21.25 6.535 -8.797 1 75.75 83 LEU A CA 1
ATOM 649 C C . LEU A 1 83 ? 20.078 7.262 -9.461 1 75.75 83 LEU A C 1
ATOM 651 O O . LEU A 1 83 ? 19.484 8.156 -8.859 1 75.75 83 LEU A O 1
ATOM 655 N N . GLU A 1 84 ? 19.844 6.961 -10.773 1 75.62 84 GLU A N 1
ATOM 656 C CA . GLU A 1 84 ? 18.734 7.598 -11.492 1 75.62 84 GLU A CA 1
ATOM 657 C C . GLU A 1 84 ? 18 6.59 -12.375 1 75.62 84 GLU A C 1
ATOM 659 O O . GLU A 1 84 ? 18.625 5.723 -12.984 1 75.62 84 GLU A O 1
ATOM 664 N N . TRP A 1 85 ? 16.656 6.684 -12.328 1 77.94 85 TRP A N 1
ATOM 665 C CA . TRP A 1 85 ? 15.867 5.887 -13.258 1 77.94 85 TRP A CA 1
ATOM 666 C C . TRP A 1 85 ? 14.562 6.598 -13.617 1 77.94 85 TRP A C 1
ATOM 668 O O . TRP A 1 85 ? 14.195 7.582 -12.969 1 77.94 85 TRP A O 1
ATOM 678 N N . ALA A 1 86 ? 13.953 6.109 -14.672 1 77.12 86 ALA A N 1
ATOM 679 C CA . ALA A 1 86 ? 12.68 6.645 -15.148 1 77.12 86 ALA A CA 1
ATOM 680 C C . ALA A 1 86 ? 11.719 5.52 -15.523 1 77.12 86 ALA A C 1
ATOM 682 O O . ALA A 1 86 ? 12.148 4.434 -15.922 1 77.12 86 ALA A O 1
ATOM 683 N N . SER A 1 87 ? 10.508 5.684 -15.188 1 77.81 87 SER A N 1
ATOM 684 C CA . SER A 1 87 ? 9.445 4.773 -15.617 1 77.81 87 SER A CA 1
ATOM 685 C C . SER A 1 87 ? 8.414 5.492 -16.469 1 77.81 87 SER A C 1
ATOM 687 O O . SER A 1 87 ? 8.109 6.668 -16.25 1 77.81 87 SER A O 1
ATOM 689 N N . ARG A 1 88 ? 7.938 4.785 -17.484 1 71.62 88 ARG A N 1
ATOM 690 C CA . ARG A 1 88 ? 6.914 5.332 -18.359 1 71.62 88 ARG A CA 1
ATOM 691 C C . ARG A 1 88 ? 5.52 4.914 -17.906 1 71.62 88 ARG A C 1
ATOM 693 O O . ARG A 1 88 ? 5.324 3.793 -17.438 1 71.62 88 ARG A O 1
ATOM 700 N N . GLY A 1 89 ? 4.656 5.855 -18.078 1 70.69 89 GLY A N 1
ATOM 701 C CA . GLY A 1 89 ? 3.273 5.547 -17.75 1 70.69 89 GLY A CA 1
ATOM 702 C C . GLY A 1 89 ? 2.592 4.672 -18.781 1 70.69 89 GLY A C 1
ATOM 703 O O . GLY A 1 89 ? 2.822 4.824 -19.984 1 70.69 89 GLY A O 1
ATOM 704 N N . GLY A 1 90 ? 1.855 3.789 -18.344 1 66.88 90 GLY A N 1
ATOM 705 C CA . GLY A 1 90 ? 1.034 2.971 -19.219 1 66.88 90 GLY A CA 1
ATOM 706 C C . GLY A 1 90 ? 1.757 1.743 -19.75 1 66.88 90 GLY A C 1
ATOM 707 O O . GLY A 1 90 ? 2.973 1.616 -19.578 1 66.88 90 GLY A O 1
ATOM 708 N N . LEU A 1 91 ? 1.067 0.767 -20.234 1 62.16 91 LEU A N 1
ATOM 709 C CA . LEU A 1 91 ? 1.575 -0.506 -20.734 1 62.16 91 LEU A CA 1
ATOM 710 C C . LEU A 1 91 ? 1.871 -0.425 -22.234 1 62.16 91 LEU A C 1
ATOM 712 O O . LEU A 1 91 ? 2.26 -1.42 -22.844 1 62.16 91 LEU A O 1
ATOM 716 N N . GLN A 1 92 ? 1.822 0.725 -22.781 1 60.94 92 GLN A N 1
ATOM 717 C CA . GLN A 1 92 ? 1.875 0.792 -24.234 1 60.94 92 GLN A CA 1
ATOM 718 C C . GLN A 1 92 ? 3.311 0.675 -24.734 1 60.94 92 GLN A C 1
ATOM 720 O O . GLN A 1 92 ? 3.553 0.699 -25.953 1 60.94 92 GLN A O 1
ATOM 725 N N . GLN A 1 93 ? 4.035 0.206 -23.906 1 65.19 93 GLN A N 1
ATOM 726 C CA . GLN A 1 93 ? 5.406 0.062 -24.375 1 65.19 93 GLN A CA 1
ATOM 727 C C . GLN A 1 93 ? 5.594 -1.245 -25.141 1 65.19 93 GLN A C 1
ATOM 729 O O . GLN A 1 93 ? 4.91 -2.234 -24.859 1 65.19 93 GLN A O 1
ATOM 734 N N . GLN A 1 94 ? 6.336 -1.28 -26.203 1 68.31 94 GLN A N 1
ATOM 735 C CA . GLN A 1 94 ? 6.605 -2.441 -27.031 1 68.31 94 GLN A CA 1
ATOM 736 C C . GLN A 1 94 ? 7.254 -3.564 -26.234 1 68.31 94 GLN A C 1
ATOM 738 O O . GLN A 1 94 ? 6.918 -4.738 -26.406 1 68.31 94 GLN A O 1
ATOM 743 N N . GLN A 1 95 ? 8.031 -3.242 -25.266 1 86.88 95 GLN A N 1
ATOM 744 C CA . GLN A 1 95 ? 8.672 -4.281 -24.469 1 86.88 95 GLN A CA 1
ATOM 745 C C . GLN A 1 95 ? 8.727 -3.887 -23 1 86.88 95 GLN A C 1
ATOM 747 O O . GLN A 1 95 ? 9.773 -3.447 -22.5 1 86.88 95 GLN A O 1
ATOM 752 N N . PRO A 1 96 ? 7.652 -4.25 -22.344 1 93.38 96 PRO A N 1
ATOM 753 C CA . PRO A 1 96 ? 7.598 -3.842 -20.938 1 93.38 96 PRO A CA 1
ATOM 754 C C . PRO A 1 96 ? 8.641 -4.547 -20.078 1 93.38 96 PRO A C 1
ATOM 756 O O . PRO A 1 96 ? 8.984 -5.707 -20.328 1 93.38 96 PRO A O 1
ATOM 759 N N . LYS A 1 97 ? 9.219 -3.811 -19.172 1 96.12 97 LYS A N 1
ATOM 760 C CA . LYS A 1 97 ? 10.062 -4.41 -18.141 1 96.12 97 LYS A CA 1
ATOM 761 C C . LYS A 1 97 ? 9.234 -5.199 -17.141 1 96.12 97 LYS A C 1
ATOM 763 O O . LYS A 1 97 ? 8.234 -4.703 -16.625 1 96.12 97 LYS A O 1
ATOM 768 N N . VAL A 1 98 ? 9.695 -6.422 -16.844 1 97.75 98 VAL A N 1
ATOM 769 C CA . VAL A 1 98 ? 8.891 -7.328 -16.016 1 97.75 98 VAL A CA 1
ATOM 770 C C . VAL A 1 98 ? 9.633 -7.645 -14.719 1 97.75 98 VAL A C 1
ATOM 772 O O . VAL A 1 98 ? 10.82 -7.965 -14.742 1 97.75 98 VAL A O 1
ATOM 775 N N . LEU A 1 99 ? 8.961 -7.457 -13.617 1 98.56 99 LEU A N 1
ATOM 776 C CA . LEU A 1 99 ? 9.469 -7.871 -12.32 1 98.56 99 LEU A CA 1
ATOM 777 C C . LEU A 1 99 ? 8.789 -9.156 -11.859 1 98.56 99 LEU A C 1
ATO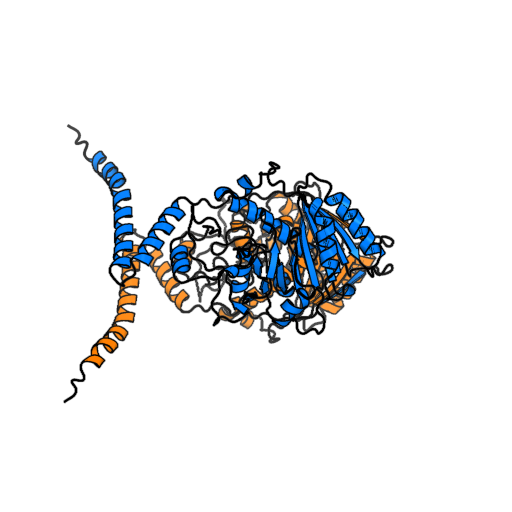M 779 O O . LEU A 1 99 ? 7.582 -9.172 -11.609 1 98.56 99 LEU A O 1
ATOM 783 N N . VAL A 1 100 ? 9.547 -10.211 -11.773 1 98.88 100 VAL A N 1
ATOM 784 C CA . VAL A 1 100 ? 9.016 -11.461 -11.25 1 98.88 100 VAL A CA 1
ATOM 785 C C . VAL A 1 100 ? 9.242 -11.531 -9.742 1 98.88 100 VAL A C 1
ATOM 787 O O . VAL A 1 100 ? 10.375 -11.398 -9.273 1 98.88 100 VAL A O 1
ATOM 790 N N . LEU A 1 101 ? 8.18 -11.719 -8.992 1 98.88 101 LEU A N 1
ATOM 791 C CA . LEU A 1 101 ? 8.258 -11.758 -7.531 1 98.88 101 LEU A CA 1
ATOM 792 C C . LEU A 1 101 ? 7.797 -13.109 -7 1 98.88 101 LEU A C 1
ATOM 794 O O . LEU A 1 101 ? 6.801 -13.664 -7.473 1 98.88 101 LEU A O 1
ATOM 798 N N . THR A 1 102 ? 8.547 -13.625 -5.988 1 98.75 102 THR A N 1
ATOM 799 C CA . THR A 1 102 ? 8.211 -14.93 -5.426 1 98.75 102 THR A CA 1
ATOM 800 C C . THR A 1 102 ? 8.562 -14.984 -3.943 1 98.75 102 THR A C 1
ATOM 802 O O . THR A 1 102 ? 9.734 -14.906 -3.574 1 98.75 102 THR A O 1
ATOM 805 N N . PRO A 1 103 ? 7.562 -15.156 -3.098 1 97.44 103 PRO A N 1
ATOM 806 C CA . PRO A 1 103 ? 7.879 -15.523 -1.717 1 97.44 103 PRO A CA 1
ATOM 807 C C . PRO A 1 103 ? 8.289 -16.984 -1.579 1 97.44 103 PRO A C 1
ATOM 809 O O . PRO A 1 103 ? 7.742 -17.859 -2.264 1 97.44 103 PRO A O 1
ATOM 812 N N . MET A 1 104 ? 9.258 -17.25 -0.679 1 97.12 104 MET A N 1
ATOM 813 C CA . MET A 1 104 ? 9.742 -18.625 -0.534 1 97.12 104 MET A CA 1
ATOM 814 C C . MET A 1 104 ? 9.898 -18.984 0.938 1 97.12 104 MET A C 1
ATOM 816 O O . MET A 1 104 ? 10.359 -18.172 1.74 1 97.12 104 MET A O 1
ATOM 820 N N . LYS A 1 105 ? 9.438 -20.047 1.255 1 94.38 105 LYS A N 1
ATOM 821 C CA . LYS A 1 105 ? 9.641 -20.703 2.543 1 94.38 105 LYS A CA 1
ATOM 822 C C . LYS A 1 105 ? 9.898 -22.203 2.365 1 94.38 105 LYS A C 1
ATOM 824 O O . LYS A 1 105 ? 9.094 -22.906 1.763 1 94.38 105 LYS A O 1
ATOM 829 N N . ASP A 1 106 ? 11.047 -22.672 2.893 1 94.56 106 ASP A N 1
ATOM 830 C CA . ASP A 1 106 ? 11.414 -24.078 2.791 1 94.56 106 ASP A CA 1
ATOM 831 C C . ASP A 1 106 ? 11.273 -24.594 1.355 1 94.56 106 ASP A C 1
ATOM 833 O O . ASP A 1 106 ? 10.609 -25.594 1.108 1 94.56 106 ASP A O 1
ATOM 837 N N . SER A 1 107 ? 11.859 -23.828 0.434 1 96.12 107 SER A N 1
ATOM 838 C CA . SER A 1 107 ? 11.688 -24.078 -0.994 1 96.12 107 SER A CA 1
ATOM 839 C C . SER A 1 107 ? 12.938 -24.703 -1.597 1 96.12 107 SER A C 1
ATOM 841 O O . SER A 1 107 ? 13.109 -24.703 -2.816 1 96.12 107 SER A O 1
ATOM 843 N N . GLU A 1 108 ? 13.766 -25.266 -0.793 1 96.38 108 GLU A N 1
ATOM 844 C CA . GLU A 1 108 ? 15.031 -25.812 -1.268 1 96.38 108 GLU A CA 1
ATOM 845 C C . GLU A 1 108 ? 14.805 -26.828 -2.385 1 96.38 108 GLU A C 1
ATOM 847 O O . GLU A 1 108 ? 15.492 -26.797 -3.412 1 96.38 108 GLU A O 1
ATOM 852 N N . LYS A 1 109 ? 13.852 -27.672 -2.215 1 95.38 109 LYS A N 1
ATOM 853 C CA . LYS A 1 109 ? 13.594 -28.766 -3.154 1 95.38 109 LYS A CA 1
ATOM 854 C C . LYS A 1 109 ? 13.062 -28.234 -4.48 1 95.38 109 LYS A C 1
ATOM 856 O O . LYS A 1 109 ? 13.117 -28.922 -5.5 1 95.38 109 LYS A O 1
ATOM 861 N N . ASP A 1 110 ? 12.523 -27.016 -4.496 1 96 110 ASP A N 1
ATOM 862 C CA . ASP A 1 110 ? 11.852 -26.469 -5.672 1 96 110 ASP A CA 1
ATOM 863 C C . ASP A 1 110 ? 12.766 -25.531 -6.445 1 96 110 ASP A C 1
ATOM 865 O O . ASP A 1 110 ? 12.453 -25.141 -7.57 1 96 110 ASP A O 1
ATOM 869 N N . LEU A 1 111 ? 13.914 -25.172 -5.898 1 97.69 111 LEU A N 1
ATOM 870 C CA . LEU A 1 111 ? 14.734 -24.094 -6.434 1 97.69 111 LEU A CA 1
ATOM 871 C C . LEU A 1 111 ? 15.219 -24.422 -7.844 1 97.69 111 LEU A C 1
ATOM 873 O O . LEU A 1 111 ? 15.148 -23.578 -8.742 1 97.69 111 LEU A O 1
ATOM 877 N N . LEU A 1 112 ? 15.711 -25.641 -8.008 1 96.69 112 LEU A N 1
ATOM 878 C CA . LEU A 1 112 ? 16.234 -26.016 -9.312 1 96.69 112 LEU A CA 1
ATOM 879 C C . LEU A 1 112 ? 15.156 -25.906 -10.383 1 96.69 112 LEU A C 1
ATOM 881 O O . LEU A 1 112 ? 15.391 -25.328 -11.453 1 96.69 112 LEU A O 1
ATOM 885 N N . ARG A 1 113 ? 14.031 -26.484 -10.156 1 97 113 ARG A N 1
ATOM 886 C CA . ARG A 1 113 ? 12.93 -26.438 -11.109 1 97 113 ARG A CA 1
ATOM 887 C C . ARG A 1 113 ? 12.461 -25 -11.32 1 97 113 ARG A C 1
ATOM 889 O O . ARG A 1 113 ? 12.172 -24.594 -12.445 1 97 113 ARG A O 1
ATOM 896 N N . TYR A 1 114 ? 12.336 -24.266 -10.242 1 98.12 114 TYR A N 1
ATOM 897 C CA . TYR A 1 114 ? 11.891 -22.875 -10.312 1 98.12 114 TYR A CA 1
ATOM 898 C C . TYR A 1 114 ? 12.75 -22.078 -11.281 1 98.12 114 TYR A C 1
ATOM 900 O O . TYR A 1 114 ? 12.227 -21.406 -12.18 1 98.12 114 TYR A O 1
ATOM 908 N N . PHE A 1 115 ? 14.078 -22.125 -11.172 1 98.19 115 PHE A N 1
ATOM 909 C CA . PHE A 1 115 ? 14.977 -21.328 -12.008 1 98.19 115 PHE A CA 1
ATOM 910 C C . PHE A 1 115 ? 15.062 -21.906 -13.414 1 98.19 115 PHE A C 1
ATOM 912 O O . PHE A 1 115 ? 15.25 -21.156 -14.383 1 98.19 115 PHE A O 1
ATOM 919 N N . ALA A 1 116 ? 14.867 -23.219 -13.547 1 97.69 116 ALA A N 1
ATOM 920 C CA . ALA A 1 116 ? 14.805 -23.812 -14.875 1 97.69 116 ALA A CA 1
ATOM 921 C C . ALA A 1 116 ? 13.594 -23.297 -15.648 1 97.69 116 ALA A C 1
ATOM 923 O O . ALA A 1 116 ? 13.688 -23.016 -16.844 1 97.69 116 ALA A O 1
ATOM 924 N N . LEU A 1 117 ? 12.484 -23.219 -14.992 1 97.88 117 LEU A N 1
ATOM 925 C CA . LEU A 1 117 ? 11.273 -22.703 -15.625 1 97.88 117 LEU A CA 1
ATOM 926 C C . LEU A 1 117 ? 11.445 -21.25 -16.016 1 97.88 117 LEU A C 1
ATOM 928 O O . LEU A 1 117 ? 11 -20.844 -17.094 1 97.88 117 LEU A O 1
ATOM 932 N N . LEU A 1 118 ? 12.062 -20.438 -15.164 1 98.31 118 LEU A N 1
ATOM 933 C CA . LEU A 1 118 ? 12.344 -19.047 -15.492 1 98.31 118 LEU A CA 1
ATOM 934 C C . LEU A 1 118 ? 13.219 -18.953 -16.734 1 98.31 118 LEU A C 1
ATOM 936 O O . LEU A 1 118 ? 12.969 -18.125 -17.609 1 98.31 118 LEU A O 1
ATOM 940 N N . ASP A 1 119 ? 14.195 -19.828 -16.781 1 97.19 119 ASP A N 1
ATOM 941 C CA . ASP A 1 119 ? 15.133 -19.828 -17.891 1 97.19 119 ASP A CA 1
ATOM 942 C C . ASP A 1 119 ? 14.43 -20.188 -19.203 1 97.19 119 ASP A C 1
ATOM 944 O O . ASP A 1 119 ? 14.812 -19.703 -20.266 1 97.19 119 ASP A O 1
ATOM 948 N N . ARG A 1 120 ? 13.414 -20.938 -19.141 1 97.5 120 ARG A N 1
ATOM 949 C CA . ARG A 1 120 ? 12.695 -21.422 -20.312 1 97.5 120 ARG A CA 1
ATOM 950 C C . ARG A 1 120 ? 11.773 -20.359 -20.875 1 97.5 120 ARG A C 1
ATOM 952 O O . ARG A 1 120 ? 11.312 -20.469 -22.016 1 97.5 120 ARG A O 1
ATOM 959 N N . LEU A 1 121 ? 11.484 -19.297 -20.125 1 98.12 121 LEU A N 1
ATOM 960 C CA . LEU A 1 121 ? 10.617 -1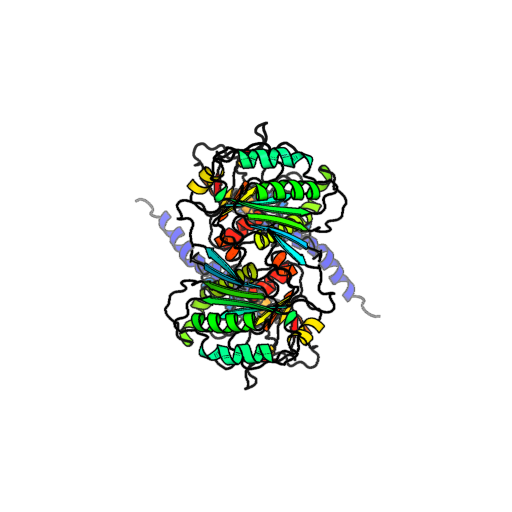8.234 -20.625 1 98.12 121 LEU A CA 1
ATOM 961 C C . LEU A 1 121 ? 11.203 -17.609 -21.891 1 98.12 121 LEU A C 1
ATOM 963 O O . LEU A 1 121 ? 12.414 -17.375 -21.969 1 98.12 121 LEU A O 1
ATOM 967 N N . THR A 1 122 ? 10.336 -17.297 -22.844 1 98.19 122 THR A N 1
ATOM 968 C CA . THR A 1 122 ? 10.789 -16.734 -24.109 1 98.19 122 THR A CA 1
ATOM 969 C C . THR A 1 122 ? 10.984 -15.227 -24 1 98.19 122 THR A C 1
ATOM 971 O O . THR A 1 122 ? 11.609 -14.602 -24.859 1 98.19 122 THR A O 1
ATOM 974 N N . TYR A 1 123 ? 10.422 -14.664 -22.953 1 97.56 123 TYR A N 1
ATOM 975 C CA . TYR A 1 123 ? 10.594 -13.227 -22.766 1 97.56 123 TYR A CA 1
ATOM 976 C C . TYR A 1 123 ? 12.062 -12.875 -22.547 1 97.56 123 TYR A C 1
ATOM 978 O O . TYR A 1 123 ? 12.773 -13.578 -21.812 1 97.56 123 TYR A O 1
ATOM 986 N N . PRO A 1 124 ? 12.547 -11.805 -23.156 1 96.56 124 PRO A N 1
ATOM 987 C CA . PRO A 1 124 ? 13.969 -11.469 -23.016 1 96.56 124 PRO A CA 1
ATOM 988 C C . PRO A 1 124 ? 14.391 -11.234 -21.578 1 96.56 124 PRO A C 1
ATOM 990 O O . PRO A 1 124 ? 13.836 -10.359 -20.906 1 96.56 124 PRO A O 1
ATOM 993 N N . LYS A 1 125 ? 15.445 -11.875 -21.125 1 96.25 125 LYS A N 1
ATOM 994 C CA . LYS A 1 125 ? 15.852 -11.852 -19.734 1 96.25 125 LYS A CA 1
ATOM 995 C C . LYS A 1 125 ? 16.406 -10.477 -19.344 1 96.25 125 LYS A C 1
ATOM 997 O O . LYS A 1 125 ? 16.281 -10.055 -18.188 1 96.25 125 LYS A O 1
ATOM 1002 N N . HIS A 1 126 ? 16.953 -9.789 -20.266 1 93.62 126 HIS A N 1
ATOM 1003 C CA . HIS A 1 126 ? 17.516 -8.477 -19.969 1 93.62 126 HIS A CA 1
ATOM 1004 C C . HIS A 1 126 ? 16.438 -7.465 -19.641 1 93.62 126 HIS A C 1
ATOM 1006 O O . HIS A 1 126 ? 16.719 -6.359 -19.188 1 93.62 126 HIS A O 1
ATOM 1012 N N . LEU A 1 127 ? 15.188 -7.832 -19.859 1 95.69 127 LEU A N 1
ATOM 1013 C CA . LEU A 1 127 ? 14.055 -6.98 -19.516 1 95.69 127 LEU A CA 1
ATOM 1014 C C . LEU A 1 127 ? 13.375 -7.473 -18.234 1 95.69 127 LEU A C 1
ATOM 1016 O O . LEU A 1 127 ? 12.359 -6.918 -17.812 1 95.69 127 LEU A O 1
ATOM 1020 N N . MET A 1 128 ? 13.992 -8.477 -17.641 1 97.75 128 MET A N 1
ATOM 1021 C CA . MET A 1 128 ? 13.375 -9.086 -16.469 1 97.75 128 MET A CA 1
ATOM 1022 C C . MET A 1 128 ? 14.203 -8.812 -15.219 1 97.75 128 MET A C 1
ATOM 1024 O O . MET A 1 128 ? 15.43 -8.859 -15.258 1 97.75 128 MET A O 1
ATOM 1028 N N . SER A 1 129 ? 13.539 -8.461 -14.172 1 98.06 129 SER A N 1
ATOM 1029 C CA . SER A 1 129 ? 14.086 -8.43 -12.82 1 98.06 129 SER A CA 1
ATOM 1030 C C . SER A 1 129 ? 13.445 -9.5 -11.945 1 98.06 129 SER A C 1
ATOM 1032 O O . SER A 1 129 ? 12.305 -9.898 -12.18 1 98.06 129 SER A O 1
ATOM 1034 N N . LEU A 1 130 ? 14.203 -9.969 -10.977 1 98.69 130 LEU A N 1
ATOM 1035 C CA . LEU A 1 130 ? 13.695 -10.969 -10.047 1 98.69 130 LEU A CA 1
ATOM 1036 C C . LEU A 1 130 ? 13.727 -10.438 -8.617 1 98.69 130 LEU A C 1
ATOM 1038 O O . LEU A 1 130 ? 14.68 -9.758 -8.219 1 98.69 130 LEU A O 1
ATOM 1042 N N . GLY A 1 131 ? 12.703 -10.656 -7.887 1 98.69 131 GLY A N 1
ATOM 1043 C CA . GLY A 1 131 ? 12.633 -10.414 -6.453 1 98.69 131 GLY A CA 1
ATOM 1044 C C . GLY A 1 131 ? 12.133 -11.617 -5.672 1 98.69 131 GLY A C 1
ATOM 1045 O O . GLY A 1 131 ? 11.078 -12.172 -5.992 1 98.69 131 GLY A O 1
ATOM 1046 N N . ILE A 1 132 ? 12.891 -12.008 -4.68 1 98.69 132 ILE A N 1
ATOM 1047 C CA . ILE A 1 132 ? 12.531 -13.148 -3.844 1 98.69 132 ILE A CA 1
ATOM 1048 C C . ILE A 1 132 ? 12.578 -12.742 -2.373 1 98.69 132 ILE A C 1
ATOM 1050 O O . ILE A 1 132 ? 13.516 -12.07 -1.94 1 98.69 132 ILE A O 1
ATOM 1054 N N . LEU A 1 133 ? 11.562 -13.031 -1.664 1 97.81 133 LEU A N 1
ATOM 1055 C CA . LEU A 1 133 ? 11.57 -12.883 -0.214 1 97.81 133 LEU A CA 1
ATOM 1056 C C . LEU A 1 133 ? 11.539 -14.242 0.475 1 97.81 133 LEU A C 1
ATOM 1058 O O . LEU A 1 133 ? 10.594 -15.016 0.301 1 97.81 133 LEU A O 1
ATOM 1062 N N . GLU A 1 134 ? 12.57 -14.562 1.163 1 96.38 134 GLU A N 1
ATOM 1063 C CA . GLU A 1 134 ? 12.648 -15.781 1.956 1 96.38 134 GLU A CA 1
ATOM 1064 C C . GLU A 1 134 ? 12.438 -15.492 3.439 1 96.38 134 GLU A C 1
ATOM 1066 O O . GLU A 1 134 ? 13.016 -14.547 3.98 1 96.38 134 GLU A O 1
ATOM 1071 N N . GLY A 1 135 ? 11.609 -16.281 4.02 1 90.75 135 GLY A N 1
ATOM 1072 C CA . GLY A 1 135 ? 11.367 -16.109 5.441 1 90.75 135 GLY A CA 1
ATOM 1073 C C . GLY A 1 135 ? 10.984 -17.391 6.148 1 90.75 135 GLY A C 1
ATOM 1074 O O . GLY A 1 135 ? 10.289 -18.234 5.578 1 90.75 135 GLY A O 1
ATOM 1075 N N . ASP A 1 136 ? 11.508 -17.531 7.359 1 88.69 136 ASP A N 1
ATOM 1076 C CA . ASP A 1 136 ? 11.102 -18.578 8.297 1 88.69 136 ASP A CA 1
ATOM 1077 C C . ASP A 1 136 ? 11.461 -19.969 7.766 1 88.69 136 ASP A C 1
ATOM 1079 O O . ASP A 1 136 ? 10.773 -20.938 8.062 1 88.69 136 ASP A O 1
ATOM 1083 N N . SER A 1 137 ? 12.422 -20.016 6.875 1 92.06 137 SER A N 1
ATOM 1084 C CA . SER A 1 137 ? 12.844 -21.312 6.371 1 92.06 137 SER A CA 1
ATOM 1085 C C . SER A 1 137 ? 13.641 -22.078 7.418 1 92.06 137 SER A C 1
ATOM 1087 O O . SER A 1 137 ? 14.398 -21.484 8.188 1 92.06 137 SER A O 1
ATOM 1089 N N . THR A 1 138 ? 13.422 -23.328 7.398 1 91.75 138 THR A N 1
ATOM 1090 C CA . THR A 1 138 ? 14.203 -24.203 8.266 1 91.75 138 THR A CA 1
ATOM 1091 C C . THR A 1 138 ? 15.234 -24.984 7.457 1 91.75 138 THR A C 1
ATOM 1093 O O . THR A 1 138 ? 16.094 -25.656 8.023 1 91.75 138 THR A O 1
ATOM 1096 N N . ASP A 1 139 ? 15.195 -24.875 6.16 1 95.12 139 ASP A N 1
ATOM 1097 C CA . ASP A 1 139 ? 16.141 -25.562 5.273 1 95.12 139 ASP A CA 1
ATOM 1098 C C . ASP A 1 139 ? 17.141 -24.578 4.68 1 95.12 139 ASP A C 1
ATOM 1100 O O . ASP A 1 139 ? 17.297 -23.453 5.18 1 95.12 139 ASP A O 1
ATOM 1104 N N . ALA A 1 140 ? 17.859 -24.984 3.672 1 96.06 140 ALA A N 1
ATOM 1105 C CA . ALA A 1 140 ? 18.953 -24.172 3.15 1 96.06 140 ALA A CA 1
ATOM 1106 C C . ALA A 1 140 ? 18.484 -23.25 2.037 1 96.06 140 ALA A C 1
ATOM 1108 O O . ALA A 1 140 ? 19.266 -22.828 1.188 1 96.06 140 ALA A O 1
ATOM 1109 N N . THR A 1 141 ? 17.234 -22.938 2.025 1 97.06 141 THR A N 1
ATOM 1110 C CA . THR A 1 141 ? 16.656 -22.141 0.954 1 97.06 141 THR A CA 1
ATOM 1111 C C . THR A 1 141 ? 17.422 -20.828 0.782 1 97.06 141 THR A C 1
ATOM 1113 O O . THR A 1 141 ? 17.844 -20.5 -0.324 1 97.06 141 THR A O 1
ATOM 1116 N N . PHE A 1 142 ? 17.656 -20.172 1.841 1 96.31 142 PHE A N 1
ATOM 1117 C CA . PHE A 1 142 ? 18.281 -18.844 1.736 1 96.31 142 PHE A CA 1
ATOM 1118 C C . PHE A 1 142 ? 19.703 -18.953 1.211 1 96.31 142 PHE A C 1
ATOM 1120 O O . PHE A 1 142 ? 20.094 -18.234 0.296 1 96.31 142 PHE A O 1
ATOM 1127 N N . ALA A 1 143 ? 20.484 -19.781 1.817 1 95.38 143 ALA A N 1
ATOM 1128 C CA . ALA A 1 143 ? 21.891 -19.953 1.42 1 95.38 143 ALA A CA 1
ATOM 1129 C C . ALA A 1 143 ? 22 -20.328 -0.054 1 95.38 143 ALA A C 1
ATOM 1131 O O . ALA A 1 143 ? 22.844 -19.797 -0.777 1 95.38 143 ALA A O 1
ATOM 1132 N N . LYS A 1 144 ? 21.188 -21.172 -0.485 1 97.31 144 LYS A N 1
ATOM 1133 C CA . LYS A 1 144 ? 21.203 -21.609 -1.88 1 97.31 144 LYS A CA 1
ATOM 1134 C C . LYS A 1 144 ? 20.781 -20.469 -2.811 1 97.31 144 LYS A C 1
ATOM 1136 O O . LYS A 1 144 ? 21.328 -20.312 -3.898 1 97.31 144 LYS A O 1
ATOM 1141 N N . LEU A 1 145 ? 19.766 -19.75 -2.381 1 98 145 LEU A N 1
ATOM 1142 C CA . LEU A 1 145 ? 19.359 -18.594 -3.168 1 98 145 LEU A CA 1
ATOM 1143 C C . LEU A 1 145 ? 20.5 -17.594 -3.336 1 98 145 LEU A C 1
ATOM 1145 O O . LEU A 1 145 ? 20.703 -17.062 -4.426 1 98 145 LEU A O 1
ATOM 1149 N N . MET A 1 146 ? 21.188 -17.344 -2.289 1 95.44 146 MET A N 1
ATOM 1150 C CA . MET A 1 146 ? 22.328 -16.422 -2.332 1 95.44 146 MET A CA 1
ATOM 1151 C C . MET A 1 146 ? 23.344 -16.859 -3.389 1 95.44 146 MET A C 1
ATOM 1153 O O . MET A 1 146 ? 23.781 -16.047 -4.195 1 95.44 146 MET A O 1
ATOM 1157 N N . ASP A 1 147 ? 23.609 -18.109 -3.41 1 95 147 ASP A N 1
ATOM 1158 C CA . ASP A 1 147 ? 24.562 -18.656 -4.371 1 95 147 ASP A CA 1
ATOM 1159 C C . ASP A 1 147 ? 24.031 -18.547 -5.797 1 95 147 ASP A C 1
ATOM 1161 O O . ASP A 1 147 ? 24.75 -18.125 -6.703 1 95 147 ASP A O 1
ATOM 1165 N N . ILE A 1 148 ? 22.844 -18.953 -5.98 1 97.31 148 ILE A N 1
ATOM 1166 C CA . ILE A 1 148 ? 22.219 -18.969 -7.301 1 97.31 148 ILE A CA 1
ATOM 1167 C C . ILE A 1 148 ? 22.156 -17.531 -7.855 1 97.31 148 ILE A C 1
ATOM 1169 O O . ILE A 1 148 ? 22.516 -17.297 -9.008 1 97.31 148 ILE A O 1
ATOM 1173 N N . LEU A 1 149 ? 21.719 -16.594 -7.035 1 96.81 149 LEU A N 1
ATOM 1174 C CA . LEU A 1 149 ? 21.547 -15.219 -7.488 1 96.81 149 LEU A CA 1
ATOM 1175 C C . LEU A 1 149 ? 22.891 -14.562 -7.77 1 96.81 149 LEU A C 1
ATOM 1177 O O . LEU A 1 149 ? 23.016 -13.758 -8.695 1 96.81 149 LEU A O 1
ATOM 1181 N N . ALA A 1 150 ? 23.859 -14.906 -6.996 1 93 150 ALA A N 1
ATOM 1182 C CA . ALA A 1 150 ? 25.188 -14.398 -7.262 1 93 150 ALA A CA 1
ATOM 1183 C C . ALA A 1 150 ? 25.703 -14.875 -8.617 1 93 150 ALA A C 1
ATOM 1185 O O . ALA A 1 150 ? 26.297 -14.102 -9.375 1 93 150 ALA A O 1
ATOM 1186 N N . LYS A 1 151 ? 25.469 -16.062 -8.875 1 94.88 151 LYS A N 1
ATOM 1187 C CA . LYS A 1 151 ? 25.891 -16.609 -10.164 1 94.88 151 LYS A CA 1
ATOM 1188 C C . LYS A 1 151 ? 25.125 -15.969 -11.312 1 94.88 151 LYS A C 1
ATOM 1190 O O . LYS A 1 151 ? 25.703 -15.625 -12.344 1 94.88 151 LYS A O 1
ATOM 1195 N N . LEU A 1 152 ? 23.844 -15.836 -11.141 1 95.69 152 LEU A N 1
ATOM 1196 C CA . LEU A 1 152 ? 23.016 -15.203 -12.164 1 95.69 152 LEU A CA 1
ATOM 1197 C C . LEU A 1 152 ? 23.5 -13.773 -12.438 1 95.69 152 LEU A C 1
ATOM 1199 O O . LEU A 1 152 ? 23.453 -13.305 -13.578 1 95.69 152 LEU A O 1
ATOM 1203 N N . HIS A 1 153 ? 23.875 -13.109 -11.391 1 93.88 153 HIS A N 1
ATOM 1204 C CA . HIS A 1 153 ? 24.406 -11.758 -11.547 1 93.88 153 HIS A CA 1
ATOM 1205 C C . HIS A 1 153 ? 25.719 -11.758 -12.32 1 93.88 153 HIS A C 1
ATOM 1207 O O . HIS A 1 153 ? 25.922 -10.93 -13.211 1 93.88 153 HIS A O 1
ATOM 1213 N N . ALA A 1 154 ? 26.562 -12.664 -11.93 1 92.75 154 ALA A N 1
ATOM 1214 C CA . ALA A 1 154 ? 27.844 -12.766 -12.609 1 92.75 154 ALA A CA 1
ATOM 1215 C C . ALA A 1 154 ? 27.656 -13.008 -14.109 1 92.75 154 ALA A C 1
ATOM 1217 O O . ALA A 1 154 ? 28.422 -12.492 -14.922 1 92.75 154 ALA A O 1
ATOM 1218 N N . ASP A 1 155 ? 26.672 -13.688 -14.438 1 93.81 155 ASP A N 1
ATOM 1219 C CA . ASP A 1 155 ? 26.359 -14.016 -15.828 1 93.81 155 ASP A CA 1
ATOM 1220 C C . ASP A 1 155 ? 25.594 -12.891 -16.5 1 93.81 155 ASP A C 1
ATOM 1222 O O . ASP A 1 155 ? 25.266 -12.977 -17.688 1 93.81 155 ASP A O 1
ATOM 1226 N N . ARG A 1 156 ? 25.234 -11.906 -15.719 1 92.81 156 ARG A N 1
ATOM 1227 C CA . ARG A 1 156 ? 24.453 -10.781 -16.203 1 92.81 156 ARG A CA 1
ATOM 1228 C C . ARG A 1 156 ? 23.141 -11.25 -16.844 1 92.81 156 ARG A C 1
ATOM 1230 O O . ARG A 1 156 ? 22.75 -10.766 -17.906 1 92.81 156 ARG A O 1
ATOM 1237 N N . ALA A 1 157 ? 22.531 -12.156 -16.188 1 93.88 157 ALA A N 1
ATOM 1238 C CA . ALA A 1 157 ? 21.406 -12.859 -16.781 1 93.88 157 ALA A CA 1
ATOM 1239 C C . ALA A 1 157 ? 20.141 -11.992 -16.75 1 93.88 157 ALA A C 1
ATOM 1241 O O . ALA A 1 157 ? 19.312 -12.039 -17.656 1 93.88 157 ALA A O 1
ATOM 1242 N N . TYR A 1 158 ? 19.953 -11.281 -15.688 1 96.69 158 TYR A N 1
ATOM 1243 C CA . TYR A 1 158 ? 18.766 -10.461 -15.484 1 96.69 158 TYR A CA 1
ATOM 1244 C C . TYR A 1 158 ? 19.141 -9 -15.25 1 96.69 158 TYR A C 1
ATOM 1246 O O . TYR A 1 158 ? 20.297 -8.688 -15.008 1 96.69 158 TYR A O 1
ATOM 1254 N N . ARG A 1 159 ? 18.156 -8.133 -15.336 1 94.38 159 ARG A N 1
ATOM 1255 C CA . ARG A 1 159 ? 18.344 -6.699 -15.141 1 94.38 159 ARG A CA 1
ATOM 1256 C C . ARG A 1 159 ? 18.719 -6.387 -13.695 1 94.38 159 ARG A C 1
ATOM 1258 O O . ARG A 1 159 ? 19.594 -5.566 -13.438 1 94.38 159 ARG A O 1
ATOM 1265 N N . ARG A 1 160 ? 17.984 -6.984 -12.812 1 95.12 160 ARG A N 1
ATOM 1266 C CA . ARG A 1 160 ? 18.141 -6.742 -11.383 1 95.12 160 ARG A CA 1
ATOM 1267 C C . ARG A 1 160 ? 17.672 -7.938 -10.562 1 95.12 160 ARG A C 1
ATOM 1269 O O . ARG A 1 160 ? 16.656 -8.555 -10.898 1 95.12 160 ARG A O 1
ATOM 1276 N N . LEU A 1 161 ? 18.438 -8.227 -9.531 1 97.12 161 LEU A N 1
ATOM 1277 C CA . LEU A 1 161 ? 18.094 -9.312 -8.617 1 97.12 161 LEU A CA 1
ATOM 1278 C C . LEU A 1 161 ? 17.969 -8.797 -7.188 1 97.12 161 LEU A C 1
ATOM 1280 O O . LEU A 1 161 ? 18.859 -8.102 -6.695 1 97.12 161 LEU A O 1
ATOM 1284 N N . THR A 1 162 ? 16.844 -9.062 -6.586 1 97.25 162 THR A N 1
ATOM 1285 C CA . THR A 1 162 ? 16.609 -8.656 -5.207 1 97.25 162 THR A CA 1
ATOM 1286 C C . THR A 1 162 ? 16.328 -9.867 -4.324 1 97.25 162 THR A C 1
ATOM 1288 O O . THR A 1 162 ? 15.477 -10.695 -4.648 1 97.25 162 THR A O 1
ATOM 1291 N N . LEU A 1 163 ? 17.062 -10.016 -3.23 1 97.44 163 LEU A N 1
ATOM 1292 C CA . LEU A 1 163 ? 16.828 -11.039 -2.217 1 97.44 163 LEU A CA 1
ATOM 1293 C C . LEU A 1 163 ? 16.562 -10.398 -0.855 1 97.44 163 LEU A C 1
ATOM 1295 O O . LEU A 1 163 ? 17.359 -9.594 -0.381 1 97.44 163 LEU A O 1
ATOM 1299 N N . ILE A 1 164 ? 15.438 -10.734 -0.323 1 95.69 164 ILE A N 1
ATOM 1300 C CA . ILE A 1 164 ? 15.047 -10.227 0.988 1 95.69 164 ILE A CA 1
ATOM 1301 C C . ILE A 1 164 ? 14.953 -11.391 1.978 1 95.69 164 ILE A C 1
ATOM 1303 O O . ILE A 1 164 ? 14.359 -12.43 1.669 1 95.69 164 ILE A O 1
ATOM 1307 N N . LYS A 1 165 ? 15.57 -11.25 3.117 1 93.81 165 LYS A N 1
ATOM 1308 C CA . LYS A 1 165 ? 15.344 -12.156 4.246 1 93.81 165 LYS A CA 1
ATOM 1309 C C . LYS A 1 165 ? 14.5 -11.484 5.324 1 93.81 165 LYS A C 1
ATOM 1311 O O . LYS A 1 165 ? 14.906 -10.469 5.891 1 93.81 165 LYS A O 1
ATOM 1316 N N . LYS A 1 166 ? 13.414 -12.016 5.555 1 90.81 166 LYS A N 1
ATOM 1317 C CA . LYS A 1 166 ? 12.531 -11.5 6.598 1 90.81 166 LYS A CA 1
ATOM 1318 C C . LYS A 1 166 ? 11.734 -12.633 7.246 1 90.81 166 LYS A C 1
ATOM 1320 O O . LYS A 1 166 ? 10.898 -13.258 6.598 1 90.81 166 LYS A O 1
ATOM 1325 N N . ASN A 1 167 ? 11.938 -12.773 8.5 1 86.81 167 ASN A N 1
ATOM 1326 C CA . ASN A 1 167 ? 11.18 -13.75 9.273 1 86.81 167 ASN A CA 1
ATOM 1327 C C . ASN A 1 167 ? 9.922 -13.125 9.875 1 86.81 167 ASN A C 1
ATOM 1329 O O . ASN A 1 167 ? 10 -12.133 10.594 1 86.81 167 ASN A O 1
ATOM 1333 N N . MET A 1 168 ? 8.812 -13.578 9.539 1 79.19 168 MET A N 1
ATOM 1334 C CA . MET A 1 168 ? 7.535 -13.023 9.984 1 79.19 168 MET A CA 1
ATOM 1335 C C . MET A 1 168 ? 7.109 -13.633 11.312 1 79.19 168 MET A C 1
ATOM 1337 O O . MET A 1 168 ? 6.133 -13.188 11.922 1 79.19 168 MET A O 1
ATOM 1341 N N . GLN A 1 169 ? 7.957 -14.336 12 1 65.31 169 GLN A N 1
ATOM 1342 C CA . GLN A 1 169 ? 7.711 -15.008 13.273 1 65.31 169 GLN A CA 1
ATOM 1343 C C . GLN A 1 169 ? 6.328 -15.648 13.297 1 65.31 169 GLN A C 1
ATOM 1345 O O . GLN A 1 169 ? 5.613 -15.562 14.297 1 65.31 169 GLN A O 1
ATOM 1350 N N . ASN A 1 170 ? 5.797 -15.797 12.297 1 57.16 170 ASN A N 1
ATOM 1351 C CA . ASN A 1 170 ? 4.543 -16.547 12.297 1 57.16 170 ASN A CA 1
ATOM 1352 C C . ASN A 1 170 ? 4.691 -17.891 12.984 1 57.16 170 ASN A C 1
ATOM 1354 O O . ASN A 1 170 ? 5.715 -18.562 12.836 1 57.16 170 ASN A O 1
ATOM 1358 N N . GLY A 1 171 ? 4.727 -18.078 14.32 1 47.28 171 GLY A N 1
ATOM 1359 C CA . GLY A 1 171 ? 4.867 -19.297 15.094 1 47.28 171 GLY A CA 1
ATOM 1360 C C . GLY A 1 171 ? 5.383 -20.469 14.273 1 47.28 171 GLY A C 1
ATOM 1361 O O . GLY A 1 171 ? 5.016 -20.625 13.109 1 47.28 171 GLY A O 1
ATOM 1362 N N . ASN A 1 172 ? 6.715 -20.641 14.422 1 41.84 172 ASN A N 1
ATOM 1363 C CA . ASN A 1 172 ? 7.5 -21.797 13.977 1 41.84 172 ASN A CA 1
ATOM 1364 C C . ASN A 1 172 ? 6.633 -23.031 13.82 1 41.84 172 ASN A C 1
ATOM 1366 O O . ASN A 1 172 ? 7.148 -24.156 13.766 1 41.84 172 ASN A O 1
ATOM 1370 N N . ARG A 1 173 ? 5.539 -23.094 14.508 1 41.28 173 ARG A N 1
ATOM 1371 C CA . ARG A 1 173 ? 5.207 -24.5 14.352 1 41.28 173 ARG A CA 1
ATOM 1372 C C . ARG A 1 173 ? 4.934 -24.844 12.891 1 41.28 173 ARG A C 1
ATOM 1374 O O . ARG A 1 173 ? 4.086 -24.219 12.25 1 41.28 173 ARG A O 1
ATOM 1381 N N . ALA A 1 174 ? 6.047 -25.047 12.148 1 43.59 174 ALA A N 1
ATOM 1382 C CA . ALA A 1 174 ? 5.832 -25.766 10.898 1 43.59 174 ALA A CA 1
ATOM 1383 C C . ALA A 1 174 ? 4.469 -26.453 10.891 1 43.59 174 ALA A C 1
ATOM 1385 O O . ALA A 1 174 ? 4.254 -27.422 11.625 1 43.59 174 ALA A O 1
ATOM 1386 N N . LEU A 1 175 ? 3.408 -25.641 10.703 1 47.09 175 LEU A N 1
ATOM 1387 C CA . LEU A 1 175 ? 2.172 -26.406 10.617 1 47.09 175 LEU A CA 1
ATOM 1388 C C . LEU A 1 175 ? 2.271 -27.469 9.531 1 47.09 175 LEU A C 1
ATOM 1390 O O . LEU A 1 175 ? 2.793 -27.203 8.445 1 47.09 175 LEU A O 1
ATOM 1394 N N . ASN A 1 176 ? 2.201 -28.578 9.945 1 44.38 176 ASN A N 1
ATOM 1395 C CA . ASN A 1 176 ? 2.059 -29.609 8.93 1 44.38 176 ASN A CA 1
ATOM 1396 C C . ASN A 1 176 ? 0.974 -29.266 7.918 1 44.38 176 ASN A C 1
ATOM 1398 O O . ASN A 1 176 ? 0.146 -28.375 8.172 1 44.38 176 ASN A O 1
ATOM 1402 N N . GLY A 1 177 ? 1.172 -29.609 6.691 1 46.69 177 GLY A N 1
ATOM 1403 C CA . GLY A 1 177 ? 0.245 -29.406 5.59 1 46.69 177 GLY A CA 1
ATOM 1404 C C . GLY A 1 177 ? -1.201 -29.312 6.035 1 46.69 177 GLY A C 1
ATOM 1405 O O . GLY A 1 177 ? -1.912 -28.375 5.648 1 46.69 177 GLY A O 1
ATOM 1406 N N . HIS A 1 178 ? -1.619 -30.156 6.859 1 44.84 178 HIS A N 1
ATOM 1407 C CA . HIS A 1 178 ? -3.016 -30.25 7.266 1 44.84 178 HIS A CA 1
ATOM 140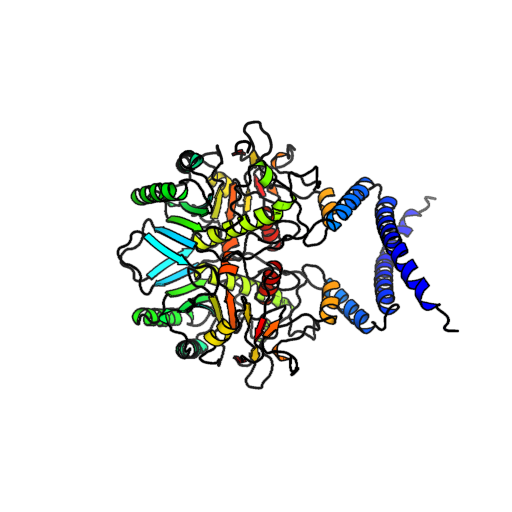8 C C . HIS A 1 178 ? -3.396 -29.109 8.211 1 44.84 178 HIS A C 1
ATOM 1410 O O . HIS A 1 178 ? -4.492 -28.562 8.109 1 44.84 178 HIS A O 1
ATOM 1416 N N . GLU A 1 179 ? -2.561 -28.719 9.102 1 46.66 179 GLU A N 1
ATOM 1417 C CA . GLU A 1 179 ? -2.863 -27.688 10.086 1 46.66 179 GLU A CA 1
ATOM 1418 C C . GLU A 1 179 ? -2.879 -26.312 9.453 1 46.66 179 GLU A C 1
ATOM 1420 O O . GLU A 1 179 ? -3.688 -25.453 9.828 1 46.66 179 GLU A O 1
ATOM 1425 N N . ARG A 1 180 ? -2.182 -26.266 8.484 1 51.91 180 ARG A N 1
ATOM 1426 C CA . ARG A 1 180 ? -2.092 -25.016 7.734 1 51.91 180 ARG A CA 1
ATOM 1427 C C . ARG A 1 180 ? -3.416 -24.688 7.055 1 51.91 180 ARG A C 1
ATOM 1429 O O . ARG A 1 180 ? -3.74 -23.516 6.844 1 51.91 180 ARG A O 1
ATOM 1436 N N . HIS A 1 181 ? -4.191 -25.719 6.852 1 59.78 181 HIS A N 1
ATOM 1437 C CA . HIS A 1 181 ? -5.375 -25.516 6.023 1 59.78 181 HIS A CA 1
ATOM 1438 C C . HIS A 1 181 ? -6.641 -25.453 6.875 1 59.78 181 HIS A C 1
ATOM 1440 O O . HIS A 1 181 ? -7.754 -25.484 6.344 1 59.78 181 HIS A O 1
ATOM 1446 N N . SER A 1 182 ? -6.398 -25.312 8.172 1 66.62 182 SER A N 1
ATOM 1447 C CA . SER A 1 182 ? -7.602 -25.156 8.984 1 66.62 182 SER A CA 1
ATOM 1448 C C . SER A 1 182 ? -8.234 -23.781 8.781 1 66.62 182 SER A C 1
ATOM 1450 O O . SER A 1 182 ? -7.523 -22.781 8.617 1 66.62 182 SER A O 1
ATOM 1452 N N . TYR A 1 183 ? -9.492 -23.797 8.711 1 70.56 183 TYR A N 1
ATOM 1453 C CA . TYR A 1 183 ? -10.273 -22.609 8.414 1 70.56 183 TYR A CA 1
ATOM 1454 C C . TYR A 1 183 ? -9.977 -21.484 9.406 1 70.56 183 TYR A C 1
ATOM 1456 O O . TYR A 1 183 ? -9.812 -20.328 9.016 1 70.56 183 TYR A O 1
ATOM 1464 N N . ASP A 1 184 ? -9.766 -21.875 10.641 1 68.19 184 ASP A N 1
ATOM 1465 C CA . ASP A 1 184 ? -9.625 -20.891 11.711 1 68.19 184 ASP A CA 1
ATOM 1466 C C . ASP A 1 184 ? -8.281 -20.172 11.633 1 68.19 184 ASP A C 1
ATOM 1468 O O . ASP A 1 184 ? -8.125 -19.078 12.164 1 68.19 184 ASP A O 1
ATOM 1472 N N . ARG A 1 185 ? -7.422 -20.828 10.891 1 76.44 185 ARG A N 1
ATOM 1473 C CA . ARG A 1 185 ? -6.082 -20.25 10.836 1 76.44 185 ARG A CA 1
ATOM 1474 C C . ARG A 1 185 ? -5.875 -19.469 9.547 1 76.44 185 ARG A C 1
ATOM 1476 O O . ARG A 1 185 ? -4.883 -18.75 9.398 1 76.44 185 ARG A O 1
ATOM 1483 N N . GLN A 1 186 ? -6.812 -19.516 8.727 1 80.62 186 GLN A N 1
ATOM 1484 C CA . GLN A 1 186 ? -6.637 -18.953 7.395 1 80.62 186 GLN A CA 1
ATOM 1485 C C . GLN A 1 186 ? -6.477 -17.422 7.457 1 80.62 186 GLN A C 1
ATOM 1487 O O . GLN A 1 186 ? -5.672 -16.859 6.727 1 80.62 186 GLN A O 1
ATOM 1492 N N . GLY A 1 187 ? -7.203 -16.844 8.32 1 82.75 187 GLY A N 1
ATOM 1493 C CA . GLY A 1 187 ? -7.102 -15.398 8.438 1 82.75 187 GLY A CA 1
ATOM 1494 C C . GLY A 1 187 ? -5.703 -14.922 8.773 1 82.75 187 GLY A C 1
ATOM 1495 O O . GLY A 1 187 ? -5.148 -14.062 8.086 1 82.75 187 GLY A O 1
ATOM 1496 N N . GLN A 1 188 ? -5.176 -15.562 9.719 1 83.19 188 GLN A N 1
ATOM 1497 C CA . GLN A 1 188 ? -3.838 -15.188 10.164 1 83.19 188 GLN A CA 1
ATOM 1498 C C . GLN A 1 188 ? -2.785 -15.555 9.125 1 83.19 188 GLN A C 1
ATOM 1500 O O . GLN A 1 188 ? -1.864 -14.773 8.867 1 83.19 188 GLN A O 1
ATOM 1505 N N . ARG A 1 189 ? -2.863 -16.688 8.602 1 86.5 189 ARG A N 1
ATOM 1506 C CA . ARG A 1 189 ? -1.92 -17.156 7.59 1 86.5 189 ARG A CA 1
ATOM 1507 C C . ARG A 1 189 ? -1.915 -16.219 6.383 1 86.5 189 ARG A C 1
ATOM 1509 O O . ARG A 1 189 ? -0.852 -15.805 5.918 1 86.5 189 ARG A O 1
ATOM 1516 N N . ARG A 1 190 ? -3.092 -15.898 5.902 1 90.31 190 ARG A N 1
ATOM 1517 C CA . ARG A 1 190 ? -3.205 -15.047 4.727 1 90.31 190 ARG A CA 1
ATOM 1518 C C . ARG A 1 190 ? -2.744 -13.625 5.031 1 90.31 190 ARG A C 1
ATOM 1520 O O . ARG A 1 190 ? -2.193 -12.945 4.164 1 90.31 190 ARG A O 1
ATOM 1527 N N . SER A 1 191 ? -2.996 -13.203 6.234 1 89.62 191 SER A N 1
ATOM 1528 C CA . SER A 1 191 ? -2.482 -11.898 6.641 1 89.62 191 SER A CA 1
ATOM 1529 C C . SER A 1 191 ? -0.959 -11.859 6.562 1 89.62 191 SER A C 1
ATOM 1531 O O . SER A 1 191 ? -0.387 -10.898 6.039 1 89.62 191 SER A O 1
ATOM 1533 N N . THR A 1 192 ? -0.344 -12.883 7.031 1 88.62 192 THR A N 1
ATOM 1534 C CA . THR A 1 192 ? 1.112 -12.969 7.008 1 88.62 192 THR A CA 1
ATOM 1535 C C . THR A 1 192 ? 1.627 -13.008 5.57 1 88.62 192 THR A C 1
ATOM 1537 O O . THR A 1 192 ? 2.611 -12.344 5.242 1 88.62 192 THR A O 1
ATOM 1540 N N . GLN A 1 193 ? 0.944 -13.758 4.777 1 92.44 193 GLN A N 1
ATOM 1541 C CA . GLN A 1 193 ? 1.325 -13.828 3.373 1 92.44 193 GLN A CA 1
ATOM 1542 C C . GLN A 1 193 ? 1.196 -12.469 2.697 1 92.44 193 GLN A C 1
ATOM 1544 O O . GLN A 1 193 ? 2.039 -12.094 1.88 1 92.44 193 GLN A O 1
ATOM 1549 N N . ALA A 1 194 ? 0.131 -11.797 3.035 1 94.25 194 ALA A N 1
ATOM 1550 C CA . ALA A 1 194 ? -0.072 -10.453 2.494 1 94.25 194 ALA A CA 1
ATOM 1551 C C . ALA A 1 194 ? 1.069 -9.523 2.895 1 94.25 194 ALA A C 1
ATOM 1553 O O . ALA A 1 194 ? 1.575 -8.758 2.068 1 94.25 194 ALA A O 1
ATOM 1554 N N . LYS A 1 195 ? 1.461 -9.625 4.148 1 91.25 195 LYS A N 1
ATOM 1555 C CA . LYS A 1 195 ? 2.582 -8.812 4.621 1 91.25 195 LYS A CA 1
ATOM 1556 C C . LYS A 1 195 ? 3.85 -9.117 3.828 1 91.25 195 LYS A C 1
ATOM 1558 O O . LYS A 1 195 ? 4.562 -8.203 3.41 1 91.25 195 LYS A O 1
ATOM 1563 N N . CYS A 1 196 ? 4.094 -10.375 3.633 1 93.12 196 CYS A N 1
ATOM 1564 C CA . CYS A 1 196 ? 5.262 -10.805 2.869 1 93.12 196 CYS A CA 1
ATOM 1565 C C . CYS A 1 196 ? 5.234 -10.219 1.462 1 93.12 196 CYS A C 1
ATOM 1567 O O . CYS A 1 196 ? 6.234 -9.664 0.998 1 93.12 196 CYS A O 1
ATOM 1569 N N . ARG A 1 197 ? 4.125 -10.305 0.842 1 96.94 197 ARG A N 1
ATOM 1570 C CA . ARG A 1 197 ? 3.998 -9.812 -0.525 1 96.94 197 ARG A CA 1
ATOM 1571 C C . ARG A 1 197 ? 4.188 -8.297 -0.584 1 96.94 197 ARG A C 1
ATOM 1573 O O . ARG A 1 197 ? 4.824 -7.781 -1.505 1 96.94 197 ARG A O 1
ATOM 1580 N N . ASN A 1 198 ? 3.639 -7.637 0.353 1 94.88 198 ASN A N 1
ATOM 1581 C CA . ASN A 1 198 ? 3.791 -6.188 0.391 1 94.88 198 ASN A CA 1
ATOM 1582 C C . ASN A 1 198 ? 5.246 -5.777 0.593 1 94.88 198 ASN A C 1
ATOM 1584 O O . ASN A 1 198 ? 5.742 -4.871 -0.078 1 94.88 198 ASN A O 1
ATOM 1588 N N . HIS A 1 199 ? 5.953 -6.457 1.534 1 93 199 HIS A N 1
ATOM 1589 C CA . HIS A 1 199 ? 7.379 -6.195 1.716 1 93 199 HIS A CA 1
ATOM 1590 C C . HIS A 1 199 ? 8.148 -6.398 0.413 1 93 199 HIS A C 1
ATOM 1592 O O . HIS A 1 199 ? 8.984 -5.57 0.047 1 93 199 HIS A O 1
ATOM 1598 N N . LEU A 1 200 ? 7.836 -7.445 -0.183 1 96.81 200 LEU A N 1
ATOM 1599 C CA . LEU A 1 200 ? 8.57 -7.863 -1.372 1 96.81 200 LEU A CA 1
ATOM 1600 C C . LEU A 1 200 ? 8.352 -6.883 -2.52 1 96.81 200 LEU A C 1
ATOM 1602 O O . LEU A 1 200 ? 9.312 -6.375 -3.098 1 96.81 200 LEU A O 1
ATOM 1606 N N . GLN A 1 201 ? 7.094 -6.57 -2.855 1 96.94 201 GLN A N 1
ATOM 1607 C CA . GLN A 1 201 ? 6.848 -5.695 -3.996 1 96.94 201 GLN A CA 1
ATOM 1608 C C . GLN A 1 201 ? 7.348 -4.277 -3.723 1 96.94 201 GLN A C 1
ATOM 1610 O O . GLN A 1 201 ? 7.844 -3.604 -4.625 1 96.94 201 GLN A O 1
ATOM 1615 N N . ARG A 1 202 ? 7.219 -3.871 -2.512 1 92.44 202 ARG A N 1
ATOM 1616 C CA . ARG A 1 202 ? 7.699 -2.535 -2.17 1 92.44 202 ARG A CA 1
ATOM 1617 C C . ARG A 1 202 ? 9.211 -2.434 -2.355 1 92.44 202 ARG A C 1
ATOM 1619 O O . ARG A 1 202 ? 9.711 -1.44 -2.887 1 92.44 202 ARG A O 1
ATOM 1626 N N . THR A 1 203 ? 9.914 -3.371 -1.923 1 93.44 203 THR A N 1
ATOM 1627 C CA . THR A 1 203 ? 11.367 -3.344 -1.906 1 93.44 203 THR A CA 1
ATOM 1628 C C . THR A 1 203 ? 11.93 -3.572 -3.307 1 93.44 203 THR A C 1
ATOM 1630 O O . THR A 1 203 ? 12.898 -2.924 -3.707 1 93.44 203 THR A O 1
ATOM 1633 N N . ALA A 1 204 ? 11.297 -4.41 -4.031 1 96.38 204 ALA A N 1
ATOM 1634 C CA . ALA A 1 204 ? 11.875 -4.867 -5.285 1 96.38 204 ALA A CA 1
ATOM 1635 C C . ALA A 1 204 ? 11.445 -3.979 -6.449 1 96.38 204 ALA A C 1
ATOM 1637 O O . ALA A 1 204 ? 12.164 -3.855 -7.445 1 96.38 204 ALA A O 1
ATOM 1638 N N . LEU A 1 205 ? 10.305 -3.324 -6.395 1 95.69 205 LEU A N 1
ATOM 1639 C CA . LEU A 1 205 ? 9.758 -2.576 -7.52 1 95.69 205 LEU A CA 1
ATOM 1640 C C . LEU A 1 205 ? 10.516 -1.269 -7.727 1 95.69 205 LEU A C 1
ATOM 1642 O O . LEU A 1 205 ? 10.742 -0.521 -6.773 1 95.69 205 LEU A O 1
ATOM 1646 N N . ARG A 1 206 ? 10.969 -1.054 -8.891 1 92.62 206 ARG A N 1
ATOM 1647 C CA . ARG A 1 206 ? 11.617 0.198 -9.273 1 92.62 206 ARG A CA 1
ATOM 1648 C C . ARG A 1 206 ? 10.984 0.776 -10.539 1 92.62 206 ARG A C 1
ATOM 1650 O O . ARG A 1 206 ? 9.883 1.334 -10.484 1 92.62 206 ARG A O 1
ATOM 1657 N N . ASP A 1 207 ? 11.531 0.514 -11.703 1 92.06 207 ASP A N 1
ATOM 1658 C CA . ASP A 1 207 ? 11.047 1.128 -12.938 1 92.06 207 ASP A CA 1
ATOM 1659 C C . ASP A 1 207 ? 10.359 0.099 -13.836 1 92.06 207 ASP A C 1
ATOM 1661 O O . ASP A 1 207 ? 10.18 0.33 -15.031 1 92.06 207 ASP A O 1
ATOM 1665 N N . GLU A 1 208 ? 10.102 -1.078 -13.281 1 94.88 208 GLU A N 1
ATOM 1666 C CA . GLU A 1 208 ? 9.406 -2.102 -14.055 1 94.88 208 GLU A CA 1
ATOM 1667 C C . GLU A 1 208 ? 7.984 -1.668 -14.398 1 94.88 208 GLU A C 1
ATOM 1669 O O . GLU A 1 208 ? 7.371 -0.892 -13.664 1 94.88 208 GLU A O 1
ATOM 1674 N N . ASP A 1 209 ? 7.461 -2.271 -15.422 1 94.06 209 ASP A N 1
ATOM 1675 C CA . ASP A 1 209 ? 6.141 -1.902 -15.922 1 94.06 209 ASP A CA 1
ATOM 1676 C C . ASP A 1 209 ? 5.066 -2.855 -15.406 1 94.06 209 ASP A C 1
ATOM 1678 O O . ASP A 1 209 ? 3.904 -2.473 -15.266 1 94.06 209 ASP A O 1
ATOM 1682 N N . VAL A 1 210 ? 5.492 -4.078 -15.211 1 95.88 210 VAL A N 1
ATOM 1683 C CA . VAL A 1 210 ? 4.543 -5.082 -14.734 1 95.88 210 VAL A CA 1
ATOM 1684 C C . VAL A 1 210 ? 5.219 -5.984 -13.703 1 95.88 210 VAL A C 1
ATOM 1686 O O . VAL A 1 210 ? 6.438 -6.16 -13.727 1 95.88 210 VAL A O 1
ATOM 1689 N N . ILE A 1 211 ? 4.391 -6.457 -12.836 1 98.31 211 ILE A N 1
ATOM 1690 C CA . ILE A 1 211 ? 4.809 -7.441 -11.844 1 98.31 211 ILE A CA 1
ATOM 1691 C C . ILE A 1 211 ? 4.156 -8.789 -12.148 1 98.31 211 ILE A C 1
ATOM 1693 O O . ILE A 1 211 ? 2.953 -8.859 -12.406 1 98.31 211 ILE A O 1
ATOM 1697 N N . LEU A 1 212 ? 4.945 -9.766 -12.188 1 98.81 212 LEU A N 1
ATOM 1698 C CA . LEU A 1 212 ? 4.449 -11.133 -12.305 1 98.81 212 LEU A CA 1
ATOM 1699 C C . LEU A 1 212 ? 4.734 -11.922 -11.031 1 98.81 212 LEU A C 1
ATOM 1701 O O . LEU A 1 212 ? 5.891 -12.227 -10.727 1 98.81 212 LEU A O 1
ATOM 1705 N N . TRP A 1 213 ? 3.707 -12.219 -10.32 1 98.81 213 TRP A N 1
ATOM 1706 C CA . TRP A 1 213 ? 3.824 -13.109 -9.164 1 98.81 213 TRP A CA 1
ATOM 1707 C C . TRP A 1 213 ? 3.822 -14.57 -9.602 1 98.81 213 TRP A C 1
ATOM 1709 O O . TRP A 1 213 ? 2.945 -15 -10.352 1 98.81 213 TRP A O 1
ATOM 1719 N N . LEU A 1 214 ? 4.789 -15.312 -9.125 1 98.5 214 LEU A N 1
ATOM 1720 C CA . LEU A 1 214 ? 4.871 -16.75 -9.398 1 98.5 214 LEU A CA 1
ATOM 1721 C C . LEU A 1 214 ? 5.141 -17.531 -8.117 1 98.5 214 LEU A C 1
ATOM 1723 O O . LEU A 1 214 ? 6.059 -17.188 -7.363 1 98.5 214 LEU A O 1
ATOM 1727 N N . ASP A 1 215 ? 4.391 -18.562 -7.93 1 96.62 215 ASP A N 1
ATOM 1728 C CA . ASP A 1 215 ? 4.703 -19.469 -6.824 1 96.62 215 ASP A CA 1
ATOM 1729 C C . ASP A 1 215 ? 5.98 -20.25 -7.109 1 96.62 215 ASP A C 1
ATOM 1731 O O . ASP A 1 215 ? 6.227 -20.656 -8.25 1 96.62 215 ASP A O 1
ATOM 1735 N N . SER A 1 216 ? 6.66 -20.531 -6.07 1 96.44 216 SER A N 1
ATOM 1736 C CA . SER A 1 216 ? 7.93 -21.234 -6.219 1 96.44 216 SER A CA 1
ATOM 1737 C C . SER A 1 216 ? 7.715 -22.703 -6.559 1 96.44 216 SER A C 1
ATOM 1739 O O . SER A 1 216 ? 8.609 -23.359 -7.094 1 96.44 216 SER A O 1
ATOM 1741 N N . ASP A 1 217 ? 6.5 -23.188 -6.25 1 94.69 217 ASP A N 1
ATOM 1742 C CA . ASP A 1 217 ? 6.297 -24.625 -6.359 1 94.69 217 ASP A CA 1
ATOM 1743 C C . ASP A 1 217 ? 5.422 -24.969 -7.562 1 94.69 217 ASP A C 1
ATOM 1745 O O . ASP A 1 217 ? 4.797 -26.031 -7.602 1 94.69 217 ASP A O 1
ATOM 1749 N N . LEU A 1 218 ? 5.332 -24.062 -8.539 1 96.44 218 LEU A N 1
ATOM 1750 C CA . LEU A 1 218 ? 4.719 -24.422 -9.812 1 96.44 218 LEU A CA 1
ATOM 1751 C C . LEU A 1 218 ? 5.555 -25.469 -10.539 1 96.44 218 LEU A C 1
ATOM 1753 O O . LEU A 1 218 ? 6.789 -25.391 -10.547 1 96.44 218 LEU A O 1
ATOM 1757 N N . LYS A 1 219 ? 4.895 -26.391 -11.164 1 95.81 219 LYS A N 1
ATOM 1758 C CA . LYS A 1 219 ? 5.602 -27.469 -11.836 1 95.81 219 LYS A CA 1
ATOM 1759 C C . LYS A 1 219 ? 5.852 -27.141 -13.305 1 95.81 219 LYS A C 1
ATOM 1761 O O . LYS A 1 219 ? 6.863 -27.547 -13.875 1 95.81 219 LYS A O 1
ATOM 1766 N N . GLN A 1 220 ? 4.859 -26.516 -13.828 1 96.12 220 GLN A N 1
ATOM 1767 C CA . GLN A 1 220 ? 4.973 -26.188 -15.25 1 96.12 220 GLN A CA 1
ATOM 1768 C C . GLN A 1 220 ? 4.098 -25 -15.617 1 96.12 220 GLN A C 1
ATOM 1770 O O . GLN A 1 220 ? 3.027 -24.797 -15.031 1 96.12 220 GLN A O 1
ATOM 1775 N N . TYR A 1 221 ? 4.57 -24.219 -16.609 1 97.62 221 TYR A N 1
ATOM 1776 C CA . TYR A 1 221 ? 3.797 -23.188 -17.297 1 97.62 221 TYR A CA 1
ATOM 1777 C C . TYR A 1 221 ? 4.367 -22.922 -18.688 1 97.62 221 TYR A C 1
ATOM 1779 O O . TYR A 1 221 ? 5.516 -23.281 -18.969 1 97.62 221 TYR A O 1
ATOM 1787 N N . PRO A 1 222 ? 3.59 -22.406 -19.609 1 97.81 222 PRO A N 1
ATOM 1788 C CA . PRO A 1 222 ? 4.07 -22.172 -20.969 1 97.81 222 PRO A CA 1
ATOM 1789 C C . PRO A 1 222 ? 5.246 -21.203 -21.016 1 97.81 222 PRO A C 1
ATOM 1791 O O . PRO A 1 222 ? 5.293 -20.25 -20.25 1 97.81 222 PRO A O 1
ATOM 1794 N N . ALA A 1 223 ? 6.133 -21.422 -22 1 98.25 223 ALA A N 1
ATOM 1795 C CA . ALA A 1 223 ? 7.32 -20.578 -22.141 1 98.25 223 ALA A CA 1
ATOM 1796 C C . ALA A 1 223 ? 6.945 -19.141 -22.5 1 98.25 223 ALA A C 1
ATOM 1798 O O . ALA A 1 223 ? 7.703 -18.219 -22.234 1 98.25 223 ALA A O 1
ATOM 1799 N N . ASP A 1 224 ? 5.809 -18.984 -23.141 1 98.25 224 ASP A N 1
ATOM 1800 C CA . ASP A 1 224 ? 5.383 -17.656 -23.547 1 98.25 224 ASP A CA 1
ATOM 1801 C C . ASP A 1 224 ? 4.375 -17.078 -22.562 1 98.25 224 ASP A C 1
ATOM 1803 O O . ASP A 1 224 ? 3.508 -16.281 -22.953 1 98.25 224 ASP A O 1
ATOM 1807 N N . LEU A 1 225 ? 4.391 -17.5 -21.328 1 98.5 225 LEU A N 1
ATOM 1808 C CA . LEU A 1 225 ? 3.486 -17.062 -20.266 1 98.5 225 LEU A CA 1
ATOM 1809 C C . LEU A 1 225 ? 3.385 -15.539 -20.219 1 98.5 225 LEU A C 1
ATOM 1811 O O . LEU A 1 225 ? 2.283 -14.992 -20.234 1 98.5 225 LEU A O 1
ATOM 1815 N N . ILE A 1 226 ? 4.539 -14.852 -20.172 1 98.19 226 ILE A N 1
ATOM 1816 C CA . ILE A 1 226 ? 4.5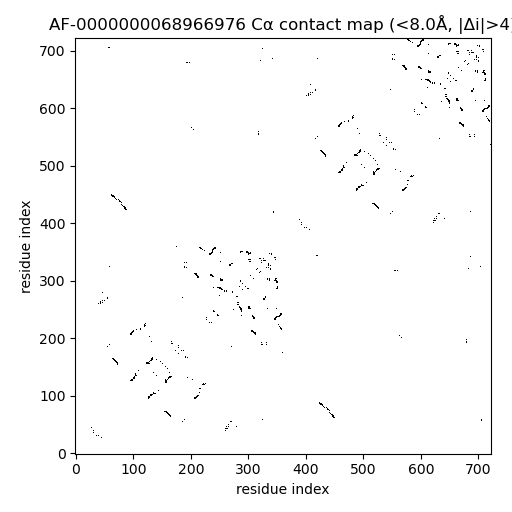9 -13.406 -20.031 1 98.19 226 ILE A CA 1
ATOM 1817 C C . ILE A 1 226 ? 3.965 -12.734 -21.25 1 98.19 226 ILE A C 1
ATOM 1819 O O . ILE A 1 226 ? 3.105 -11.859 -21.109 1 98.19 226 ILE A O 1
ATOM 1823 N N . GLU A 1 227 ? 4.316 -13.172 -22.406 1 96.69 227 GLU A N 1
ATOM 1824 C CA . GLU A 1 227 ? 3.783 -12.602 -23.641 1 96.69 227 GLU A CA 1
ATOM 1825 C C . GLU A 1 227 ? 2.27 -12.781 -23.734 1 96.69 227 GLU A C 1
ATOM 1827 O O . GLU A 1 227 ? 1.552 -11.867 -24.141 1 96.69 227 GLU A O 1
ATOM 1832 N N . THR A 1 228 ? 1.861 -13.93 -23.344 1 97.06 228 THR A N 1
ATOM 1833 C CA . THR A 1 228 ? 0.436 -14.234 -23.406 1 97.06 228 THR A CA 1
ATOM 1834 C C . THR A 1 228 ? -0.346 -13.32 -22.453 1 97.06 228 THR A C 1
ATOM 1836 O O . THR A 1 228 ? -1.38 -12.766 -22.844 1 97.06 228 THR A O 1
ATOM 1839 N N . MET A 1 229 ? 0.131 -13.148 -21.328 1 96.88 229 MET A N 1
ATOM 1840 C CA . MET A 1 229 ? -0.557 -12.312 -20.344 1 96.88 229 MET A CA 1
ATOM 1841 C C . MET A 1 229 ? -0.503 -10.844 -20.766 1 96.88 229 MET A C 1
ATOM 1843 O O . MET A 1 229 ? -1.503 -10.125 -20.656 1 96.88 229 MET A O 1
ATOM 1847 N N . LEU A 1 230 ? 0.597 -10.367 -21.266 1 94.94 230 LEU A N 1
ATOM 1848 C CA . LEU A 1 230 ? 0.74 -8.992 -21.719 1 94.94 230 LEU A CA 1
ATOM 1849 C C . LEU A 1 230 ? -0.194 -8.695 -22.891 1 94.94 230 LEU A C 1
ATOM 1851 O O . LEU A 1 230 ? -0.74 -7.598 -22.984 1 94.94 230 LEU A O 1
ATOM 1855 N N . ALA A 1 231 ? -0.382 -9.648 -23.672 1 93.19 231 ALA A N 1
ATOM 1856 C CA . ALA A 1 231 ? -1.175 -9.484 -24.891 1 93.19 231 ALA A CA 1
ATOM 1857 C C . ALA A 1 231 ? -2.641 -9.219 -24.562 1 93.19 231 ALA A C 1
ATOM 1859 O O . ALA A 1 231 ? -3.391 -8.703 -25.391 1 93.19 231 ALA A O 1
ATOM 1860 N N . THR A 1 232 ? -3.086 -9.578 -23.406 1 92.06 232 THR A N 1
ATOM 1861 C CA . THR A 1 232 ? -4.473 -9.344 -23 1 92.06 232 THR A CA 1
ATOM 1862 C C . THR A 1 232 ? -4.762 -7.855 -22.891 1 92.06 232 THR A C 1
ATOM 1864 O O . THR A 1 232 ? -5.91 -7.426 -23.016 1 92.06 232 THR A O 1
ATOM 1867 N N . GLY A 1 233 ? -3.68 -7.125 -22.516 1 89.25 233 GLY A N 1
ATOM 1868 C CA . GLY A 1 233 ? -3.861 -5.707 -22.25 1 89.25 233 GLY A CA 1
ATOM 1869 C C . GLY A 1 233 ? -4.492 -5.434 -20.906 1 89.25 233 GLY A C 1
ATOM 1870 O O . GLY A 1 233 ? -4.727 -4.277 -20.547 1 89.25 233 GLY A O 1
ATOM 1871 N N . ALA A 1 234 ? -4.785 -6.469 -20.172 1 92.69 234 ALA A N 1
ATOM 1872 C CA . ALA A 1 234 ? -5.383 -6.301 -18.859 1 92.69 234 ALA A CA 1
ATOM 1873 C C . ALA A 1 234 ? -4.375 -5.723 -17.875 1 92.69 234 ALA A C 1
ATOM 1875 O O . ALA A 1 234 ? -3.18 -6.016 -17.953 1 92.69 234 ALA A O 1
ATOM 1876 N N . ARG A 1 235 ? -4.895 -4.949 -16.938 1 93.69 235 ARG A N 1
ATOM 1877 C CA . ARG A 1 235 ? -4.023 -4.344 -15.93 1 93.69 235 ARG A CA 1
ATOM 1878 C C . ARG A 1 235 ? -3.715 -5.324 -14.805 1 93.69 235 ARG A C 1
ATOM 1880 O O . ARG A 1 235 ? -2.684 -5.211 -14.141 1 93.69 235 ARG A O 1
ATOM 1887 N N . ILE A 1 236 ? -4.656 -6.223 -14.562 1 97.25 236 ILE A N 1
ATOM 1888 C CA . ILE A 1 236 ? -4.465 -7.336 -13.641 1 97.25 236 ILE A CA 1
ATOM 1889 C C . ILE A 1 236 ? -5.02 -8.617 -14.258 1 97.25 236 ILE A C 1
ATOM 1891 O O . ILE A 1 236 ? -6.191 -8.68 -14.633 1 97.25 236 ILE A O 1
ATOM 1895 N N . ALA A 1 237 ? -4.152 -9.664 -14.352 1 97.69 237 ALA A N 1
ATOM 1896 C CA . ALA A 1 237 ? -4.543 -10.914 -15.008 1 97.69 237 ALA A CA 1
ATOM 1897 C C . ALA A 1 237 ? -3.984 -12.125 -14.258 1 97.69 237 ALA A C 1
ATOM 1899 O O . ALA A 1 237 ? -2.803 -12.148 -13.906 1 97.69 237 ALA A O 1
ATOM 1900 N N . ALA A 1 238 ? -4.824 -13.078 -14.023 1 98.56 238 ALA A N 1
ATOM 1901 C CA . ALA A 1 238 ? -4.414 -14.312 -13.367 1 98.56 238 ALA A CA 1
ATOM 1902 C C . ALA A 1 238 ? -4.504 -15.5 -14.328 1 98.56 238 ALA A C 1
ATOM 1904 O O . ALA A 1 238 ? -5.449 -15.602 -15.109 1 98.56 238 ALA A O 1
ATOM 1905 N N . ALA A 1 239 ? -3.531 -16.344 -14.266 1 98.31 239 ALA A N 1
ATOM 1906 C CA . ALA A 1 239 ? -3.59 -17.594 -15.016 1 98.31 239 ALA A CA 1
ATOM 1907 C C . ALA A 1 239 ? -4.473 -18.625 -14.312 1 98.31 239 ALA A C 1
ATOM 1909 O O . ALA A 1 239 ? -4.855 -18.422 -13.156 1 98.31 239 ALA A O 1
ATOM 1910 N N . ASN A 1 240 ? -4.828 -19.609 -15.07 1 97.06 240 ASN A N 1
ATOM 1911 C CA . ASN A 1 240 ? -5.633 -20.719 -14.555 1 97.06 240 ASN A CA 1
ATOM 1912 C C . ASN A 1 240 ? -4.758 -21.859 -14.031 1 97.06 240 ASN A C 1
ATOM 1914 O O . ASN A 1 240 ? -4.227 -22.641 -14.812 1 97.06 240 ASN A O 1
ATOM 1918 N N . CYS A 1 241 ? -4.684 -21.984 -12.727 1 96.81 241 CYS A N 1
ATOM 1919 C CA . CYS A 1 241 ? -3.795 -22.969 -12.117 1 96.81 241 CYS A CA 1
ATOM 1920 C C . CYS A 1 241 ? -4.539 -24.266 -11.82 1 96.81 241 CYS A C 1
ATOM 1922 O O . CYS A 1 241 ? -5.48 -24.281 -11.023 1 96.81 241 CYS A O 1
ATOM 1924 N N . ILE A 1 242 ? -4.051 -25.312 -12.359 1 94.31 242 ILE A N 1
ATOM 1925 C CA . ILE A 1 242 ? -4.695 -26.609 -12.195 1 94.31 242 ILE A CA 1
ATOM 1926 C C . ILE A 1 242 ? -3.65 -27.656 -11.844 1 94.31 242 ILE A C 1
ATOM 1928 O O . ILE A 1 242 ? -2.447 -27.406 -11.938 1 94.31 242 ILE A O 1
ATOM 1932 N N . GLN A 1 243 ? -4.148 -28.781 -11.438 1 93.94 243 GLN A N 1
ATOM 1933 C CA . GLN A 1 243 ? -3.301 -29.953 -11.211 1 93.94 243 GLN A CA 1
ATOM 1934 C C . GLN A 1 243 ? -3.182 -30.797 -12.477 1 93.94 243 GLN A C 1
ATOM 1936 O O . GLN A 1 243 ? -4.02 -30.703 -13.375 1 93.94 243 GLN A O 1
ATOM 1941 N N . PRO A 1 244 ? -2.182 -31.609 -12.484 1 89 244 PRO A N 1
ATOM 1942 C CA . PRO A 1 244 ? -2.064 -32.5 -13.648 1 89 244 PRO A CA 1
ATOM 1943 C C . PRO A 1 244 ? -3.293 -33.375 -13.859 1 89 244 PRO A C 1
ATOM 1945 O O . PRO A 1 244 ? -3.623 -33.719 -14.992 1 89 244 PRO A O 1
ATOM 1948 N N . SER A 1 245 ? -3.984 -33.656 -12.836 1 89.31 245 SER A N 1
ATOM 1949 C CA . SER A 1 245 ? -5.199 -34.469 -12.906 1 89.31 245 SER A CA 1
ATOM 1950 C C . SER A 1 245 ? -6.348 -33.688 -13.531 1 89.31 245 SER A C 1
ATOM 1952 O O . SER A 1 245 ? -7.375 -34.25 -13.891 1 89.31 245 SER A O 1
ATOM 1954 N N . GLY A 1 246 ? -6.145 -32.406 -13.664 1 87.19 246 GLY A N 1
ATOM 1955 C CA . GLY A 1 246 ? -7.199 -31.547 -14.188 1 87.19 246 GLY A CA 1
ATOM 1956 C C . GLY A 1 246 ? -8.008 -30.859 -13.102 1 87.19 246 GLY A C 1
ATOM 1957 O O . GLY A 1 246 ? -8.797 -29.953 -13.391 1 87.19 246 GLY A O 1
ATOM 1958 N N . LYS A 1 247 ? -7.715 -31.219 -11.938 1 90.25 247 LYS A N 1
ATOM 1959 C CA . LYS A 1 247 ? -8.445 -30.641 -10.812 1 90.25 247 LYS A CA 1
ATOM 1960 C C . LYS A 1 247 ? -8.008 -29.188 -10.57 1 90.25 247 LYS A C 1
ATOM 1962 O O . LYS A 1 247 ? -6.836 -28.859 -10.75 1 90.25 247 LYS A O 1
ATOM 1967 N N . CYS A 1 248 ? -8.977 -28.453 -10.125 1 91.12 248 CYS A N 1
ATOM 1968 C CA . CYS A 1 248 ? -8.711 -27.062 -9.812 1 91.12 248 CYS A CA 1
ATOM 1969 C C . CYS A 1 248 ? -7.762 -26.938 -8.625 1 91.12 248 CYS A C 1
ATOM 1971 O O . CYS A 1 248 ? -7.953 -27.594 -7.602 1 91.12 248 CYS A O 1
ATOM 1973 N N . TYR A 1 249 ? -6.758 -26.141 -8.781 1 91.81 249 TYR A N 1
ATOM 1974 C CA . TYR A 1 249 ? -5.84 -25.922 -7.668 1 91.81 249 TYR A CA 1
ATOM 1975 C C . TYR A 1 249 ? -6.055 -24.547 -7.047 1 91.81 249 TYR A C 1
ATOM 1977 O O . TYR A 1 249 ? -6.305 -24.438 -5.844 1 91.81 249 TYR A O 1
ATOM 1985 N N . ASP A 1 250 ? -5.941 -23.531 -7.852 1 93.5 250 ASP A N 1
ATOM 1986 C CA . ASP A 1 250 ? -6.098 -22.188 -7.32 1 93.5 250 ASP A CA 1
ATOM 1987 C C . ASP A 1 250 ? -7.559 -21.75 -7.363 1 93.5 250 ASP A C 1
ATOM 1989 O O . ASP A 1 250 ? -8.008 -21.156 -8.352 1 93.5 250 ASP A O 1
ATOM 1993 N N . ARG A 1 251 ? -8.219 -21.859 -6.297 1 92.88 251 ARG A N 1
ATOM 1994 C CA . ARG A 1 251 ? -9.641 -21.531 -6.219 1 92.88 251 ARG A CA 1
ATOM 1995 C C . ARG A 1 251 ? -9.852 -20.078 -5.809 1 92.88 251 ARG A C 1
ATOM 1997 O O . ARG A 1 251 ? -10.992 -19.625 -5.684 1 92.88 251 ARG A O 1
ATOM 2004 N N . ASN A 1 252 ? -8.695 -19.422 -5.684 1 95.25 252 ASN A N 1
ATOM 2005 C CA . ASN A 1 252 ? -8.812 -18.016 -5.332 1 95.25 252 ASN A CA 1
ATOM 2006 C C . ASN A 1 252 ? -9.156 -17.156 -6.551 1 95.25 252 ASN A C 1
ATOM 2008 O O . ASN A 1 252 ? -9.5 -15.984 -6.414 1 95.25 252 ASN A O 1
ATOM 2012 N N . ASN A 1 253 ? -9.078 -17.766 -7.73 1 97.31 253 ASN A N 1
ATOM 2013 C CA . ASN A 1 253 ? -9.602 -17.125 -8.938 1 97.31 253 ASN A CA 1
ATOM 2014 C C . ASN A 1 253 ? -11.109 -17.328 -9.07 1 97.31 253 ASN A C 1
ATOM 2016 O O . ASN A 1 253 ? -11.562 -18.359 -9.555 1 97.31 253 ASN A O 1
ATOM 2020 N N . TRP A 1 254 ? -11.883 -16.312 -8.672 1 96.62 254 TRP A N 1
ATOM 2021 C CA . TRP A 1 254 ? -13.32 -16.531 -8.672 1 96.62 254 TRP A CA 1
ATOM 2022 C C . TRP A 1 254 ? -14.07 -15.258 -9.055 1 96.62 254 TRP A C 1
ATOM 2024 O O . TRP A 1 254 ? -13.5 -14.164 -9.016 1 96.62 254 TRP A O 1
ATOM 2034 N N . ARG A 1 255 ? -15.234 -15.398 -9.469 1 95.06 255 ARG A N 1
ATOM 2035 C CA . ARG A 1 255 ? -16.172 -14.305 -9.664 1 95.06 255 ARG A CA 1
ATOM 2036 C C . ARG A 1 255 ? -17.438 -14.5 -8.82 1 95.06 255 ARG A C 1
ATOM 2038 O O . ARG A 1 255 ? -17.812 -15.633 -8.523 1 95.06 255 ARG A O 1
ATOM 2045 N N . GLU A 1 256 ? -18 -13.445 -8.438 1 92.69 256 GLU A N 1
ATOM 2046 C CA . GLU A 1 256 ? -19.219 -13.461 -7.648 1 92.69 256 GLU A CA 1
ATOM 2047 C C . GLU A 1 256 ? -20.406 -13.977 -8.469 1 92.69 256 GLU A C 1
ATOM 2049 O O . GLU A 1 256 ? -20.453 -13.773 -9.688 1 92.69 256 GLU A O 1
ATOM 2054 N N . THR A 1 257 ? -21.281 -14.648 -7.766 1 87.19 257 THR A N 1
ATOM 2055 C CA . THR A 1 257 ? -22.578 -15.055 -8.312 1 87.19 257 THR A CA 1
ATOM 2056 C C . THR A 1 257 ? -23.719 -14.398 -7.547 1 87.19 257 THR A C 1
ATOM 2058 O O . THR A 1 257 ? -23.5 -13.734 -6.531 1 87.19 257 THR A O 1
ATOM 2061 N N . ALA A 1 258 ? -24.906 -14.617 -8.055 1 81.56 258 ALA A N 1
ATOM 2062 C CA . ALA A 1 258 ? -26.062 -14.102 -7.336 1 81.56 258 ALA A CA 1
ATOM 2063 C C . ALA A 1 258 ? -26.156 -14.703 -5.934 1 81.56 258 ALA A C 1
ATOM 2065 O O . ALA A 1 258 ? -26.406 -13.984 -4.965 1 81.56 258 ALA A O 1
ATOM 2066 N N . SER A 1 259 ? -25.859 -15.914 -5.836 1 80.19 259 SER A N 1
ATOM 2067 C CA . SER A 1 259 ? -25.922 -16.609 -4.559 1 80.19 259 SER A CA 1
ATOM 2068 C C . SER A 1 259 ? -24.828 -16.141 -3.611 1 80.19 259 SER A C 1
ATOM 2070 O O . SER A 1 259 ? -25.062 -15.969 -2.412 1 80.19 259 SER A O 1
ATOM 2072 N N . SER A 1 260 ? -23.625 -15.977 -4.184 1 87.19 260 SER A N 1
ATOM 2073 C CA . SER A 1 260 ? -22.531 -15.539 -3.318 1 87.19 260 SER A CA 1
ATOM 2074 C C . SER A 1 260 ? -22.781 -14.125 -2.789 1 87.19 260 SER A C 1
ATOM 2076 O O . SER A 1 260 ? -22.375 -13.797 -1.67 1 87.19 260 SER A O 1
ATOM 2078 N N . LEU A 1 261 ? -23.438 -13.281 -3.541 1 84.69 261 LEU A N 1
ATOM 2079 C CA . LEU A 1 261 ? -23.75 -11.93 -3.102 1 84.69 261 LEU A CA 1
ATOM 2080 C C . LEU A 1 261 ? -24.766 -11.953 -1.963 1 84.69 261 LEU A C 1
ATOM 2082 O O . LEU A 1 261 ? -24.719 -11.109 -1.062 1 84.69 261 LEU A O 1
ATOM 2086 N N . VAL A 1 262 ? -25.625 -12.93 -2.029 1 76.12 262 VAL A N 1
ATOM 2087 C CA . VAL A 1 262 ? -26.562 -13.109 -0.935 1 76.12 262 VAL A CA 1
ATOM 2088 C C . VAL A 1 262 ? -25.828 -13.5 0.338 1 76.12 262 VAL A C 1
ATOM 2090 O O . VAL A 1 262 ? -26.078 -12.945 1.41 1 76.12 262 VAL A O 1
ATOM 2093 N N . VAL A 1 263 ? -24.938 -14.398 0.188 1 80.12 263 VAL A N 1
ATOM 2094 C CA . VAL A 1 263 ? -24.125 -14.805 1.333 1 80.12 263 VAL A CA 1
ATOM 2095 C C . VAL A 1 263 ? -23.422 -13.594 1.934 1 80.12 263 VAL A C 1
ATOM 2097 O O . VAL A 1 263 ? -23.516 -13.344 3.139 1 80.12 263 VAL A O 1
ATOM 2100 N N . LYS A 1 264 ? -22.828 -12.789 1.144 1 83.25 264 LYS A N 1
ATOM 2101 C CA . LYS A 1 264 ? -22.062 -11.617 1.581 1 83.25 264 LYS A CA 1
ATOM 2102 C C . LYS A 1 264 ? -22.953 -10.633 2.33 1 83.25 264 LYS A C 1
ATOM 2104 O O . LYS A 1 264 ? -22.531 -10.023 3.312 1 83.25 264 LYS A O 1
ATOM 2109 N N . SER A 1 265 ? -24.141 -10.5 1.872 1 76.56 265 SER A N 1
ATOM 2110 C CA . SER A 1 265 ? -25.047 -9.508 2.439 1 76.56 265 SER A CA 1
ATOM 2111 C C . SER A 1 265 ? -25.422 -9.859 3.873 1 76.56 265 SER A C 1
ATOM 2113 O O . SER A 1 265 ? -25.922 -9.008 4.617 1 76.56 265 SER A O 1
ATOM 2115 N N . GLN A 1 266 ? -25.125 -11.086 4.234 1 72.81 266 GLN A N 1
ATOM 2116 C CA . GLN A 1 266 ? -25.516 -11.547 5.562 1 72.81 266 GLN A CA 1
ATOM 2117 C C . GLN A 1 266 ? -24.328 -11.5 6.527 1 72.81 266 GLN A C 1
ATOM 2119 O O . GLN A 1 266 ? -24.469 -11.844 7.703 1 72.81 266 GLN A O 1
ATOM 2124 N N . LEU A 1 267 ? -23.234 -11.07 6 1 79.5 267 LEU A N 1
ATOM 2125 C CA . LEU A 1 267 ? -22.016 -11.125 6.793 1 79.5 267 LEU A CA 1
ATOM 2126 C C . LEU A 1 267 ? -21.625 -9.734 7.297 1 79.5 267 LEU A C 1
ATOM 2128 O O . LEU A 1 267 ? -21.938 -8.734 6.652 1 79.5 267 LEU A O 1
ATOM 2132 N N . SER A 1 268 ? -20.984 -9.758 8.461 1 78.75 268 SER A N 1
ATOM 2133 C CA . SER A 1 268 ? -20.375 -8.516 8.945 1 78.75 268 SER A CA 1
ATOM 2134 C C . SER A 1 268 ? -19.25 -8.062 8.023 1 78.75 268 SER A C 1
ATOM 2136 O O . SER A 1 268 ? -18.656 -8.867 7.316 1 78.75 268 SER A O 1
ATOM 2138 N N . ALA A 1 269 ? -18.984 -6.816 8.094 1 73.44 269 ALA A N 1
ATOM 2139 C CA . ALA A 1 269 ? -18.016 -6.203 7.176 1 73.44 269 ALA A CA 1
ATOM 2140 C C . ALA A 1 269 ? -16.625 -6.812 7.348 1 73.44 269 ALA A C 1
ATOM 2142 O O . ALA A 1 269 ? -15.852 -6.875 6.395 1 73.44 269 ALA A O 1
ATOM 2143 N N . ASP A 1 270 ? -16.391 -7.406 8.43 1 78.38 270 ASP A N 1
ATOM 2144 C CA . ASP A 1 270 ? -15.031 -7.875 8.719 1 78.38 270 ASP A CA 1
ATOM 2145 C C . ASP A 1 270 ? -14.945 -9.398 8.586 1 78.38 270 ASP A C 1
ATOM 2147 O O . ASP A 1 270 ? -13.891 -9.984 8.852 1 78.38 270 ASP A O 1
ATOM 2151 N N . ALA A 1 271 ? -16.016 -10.023 8.188 1 84.19 271 ALA A N 1
ATOM 2152 C CA . ALA A 1 271 ? -15.992 -11.477 8.031 1 84.19 271 ALA A CA 1
ATOM 2153 C C . ALA A 1 271 ? -15.258 -11.883 6.758 1 84.19 271 ALA A C 1
ATOM 2155 O O . ALA A 1 271 ? -15.484 -11.305 5.691 1 84.19 271 ALA A O 1
ATOM 2156 N N . LEU A 1 272 ? -14.406 -12.836 6.922 1 87.88 272 LEU A N 1
ATOM 2157 C CA . LEU A 1 272 ? -13.648 -13.344 5.785 1 87.88 272 LEU A CA 1
ATOM 2158 C C . LEU A 1 272 ? -14.32 -14.578 5.188 1 87.88 272 LEU A C 1
ATOM 2160 O O . LEU A 1 272 ? -14.805 -15.438 5.922 1 87.88 272 LEU A O 1
ATOM 2164 N N . LEU A 1 273 ? -14.336 -14.648 3.898 1 86.75 273 LEU A N 1
ATOM 2165 C CA . LEU A 1 273 ? -14.781 -15.82 3.154 1 86.75 273 LEU A CA 1
ATOM 2166 C C . LEU A 1 273 ? -13.609 -16.484 2.443 1 86.75 273 LEU A C 1
ATOM 2168 O O . LEU A 1 273 ? -12.812 -15.82 1.783 1 86.75 273 LEU A O 1
ATOM 2172 N N . PHE A 1 274 ? -13.523 -17.734 2.674 1 86.31 274 PHE A N 1
ATOM 2173 C CA . PHE A 1 274 ? -12.445 -18.484 2.039 1 86.31 274 PHE A CA 1
ATOM 2174 C C . PHE A 1 274 ? -13.008 -19.562 1.119 1 86.31 274 PHE A C 1
ATOM 2176 O O . PHE A 1 274 ? -13.992 -20.234 1.458 1 86.31 274 PHE A O 1
ATOM 2183 N N . GLU A 1 275 ? -12.375 -19.672 0.004 1 86.06 275 GLU A N 1
ATOM 2184 C CA . GLU A 1 275 ? -12.727 -20.766 -0.892 1 86.06 275 GLU A CA 1
ATOM 2185 C C . GLU A 1 275 ? -12.031 -22.062 -0.485 1 86.06 275 GLU A C 1
ATOM 2187 O O . GLU A 1 275 ? -10.938 -22.031 0.075 1 86.06 275 GLU A O 1
ATOM 2192 N N . GLY A 1 276 ? -12.656 -23.141 -0.802 1 79.81 276 GLY A N 1
ATOM 2193 C CA . GLY A 1 276 ? -12.055 -24.438 -0.551 1 79.81 276 GLY A CA 1
ATOM 2194 C C . GLY A 1 276 ? -12.492 -25.062 0.765 1 79.81 276 GLY A C 1
ATOM 2195 O O . GLY A 1 276 ? -12.047 -26.156 1.121 1 79.81 276 GLY A O 1
ATOM 2196 N N . TYR A 1 277 ? -13.398 -24.375 1.481 1 80.69 277 TYR A N 1
ATOM 2197 C CA . TYR A 1 277 ? -13.844 -24.859 2.785 1 80.69 277 TYR A CA 1
ATOM 2198 C C . TYR A 1 277 ? -15.359 -25 2.826 1 80.69 277 TYR A C 1
ATOM 2200 O O . TYR A 1 277 ? -16.016 -24.531 3.76 1 80.69 277 TYR A O 1
ATOM 2208 N N . ASN A 1 278 ? -15.828 -25.719 1.998 1 75.56 278 ASN A N 1
ATOM 2209 C CA . ASN A 1 278 ? -17.266 -25.828 1.798 1 75.56 278 ASN A CA 1
ATOM 2210 C C . ASN A 1 278 ? -17.969 -26.453 3.002 1 75.56 278 ASN A C 1
ATOM 2212 O O . ASN A 1 278 ? -19.141 -26.172 3.266 1 75.56 278 ASN A O 1
ATOM 2216 N N . SER A 1 279 ? -17.234 -27.297 3.668 1 71.56 279 SER A N 1
ATOM 2217 C CA . SER A 1 279 ? -17.828 -27.938 4.84 1 71.56 279 SER A CA 1
ATOM 2218 C C . SER A 1 279 ? -18.062 -26.922 5.953 1 71.56 279 SER A C 1
ATOM 2220 O O . SER A 1 279 ? -18.984 -27.078 6.758 1 71.56 279 SER A O 1
ATOM 2222 N N . LYS A 1 280 ? -17.297 -25.984 5.973 1 73.19 280 LYS A N 1
ATOM 2223 C CA . LYS A 1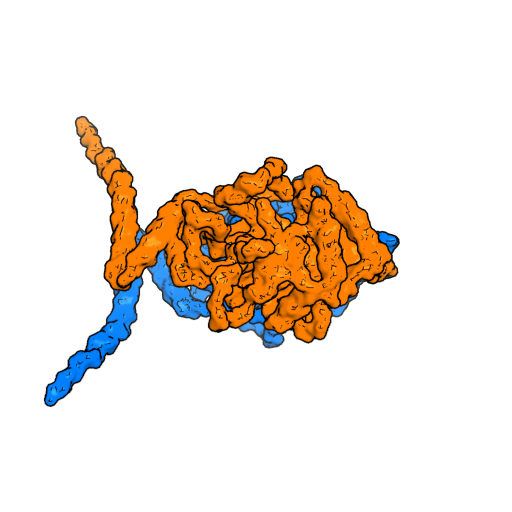 280 ? -17.438 -24.953 6.996 1 73.19 280 LYS A CA 1
ATOM 2224 C C . LYS A 1 280 ? -18.312 -23.797 6.512 1 73.19 280 LYS A C 1
ATOM 2226 O O . LYS A 1 280 ? -19.219 -23.375 7.211 1 73.19 280 LYS A O 1
ATOM 2231 N N . MET A 1 281 ? -18 -23.359 5.273 1 77.75 281 MET A N 1
ATOM 2232 C CA . MET A 1 281 ? -18.75 -22.234 4.703 1 77.75 281 MET A CA 1
ATOM 2233 C C . MET A 1 281 ? -18.766 -22.312 3.178 1 77.75 281 MET A C 1
ATOM 2235 O O . MET A 1 281 ? -17.703 -22.25 2.539 1 77.75 281 MET A O 1
ATOM 2239 N N . ARG A 1 282 ? -19.969 -22.453 2.744 1 81.56 282 ARG A N 1
ATOM 2240 C CA . ARG A 1 282 ? -20.125 -22.391 1.293 1 81.56 282 ARG A CA 1
ATOM 2241 C C . ARG A 1 282 ? -20.297 -20.953 0.817 1 81.56 282 ARG A C 1
ATOM 2243 O O . ARG A 1 282 ? -21.219 -20.266 1.237 1 81.56 282 ARG A O 1
ATOM 2250 N N . THR A 1 283 ? -19.406 -20.594 -0.085 1 86.5 283 THR A N 1
ATOM 2251 C CA . THR A 1 283 ? -19.422 -19.203 -0.531 1 86.5 283 THR A CA 1
ATOM 2252 C C . THR A 1 283 ? -20.328 -19.031 -1.745 1 86.5 283 THR A C 1
ATOM 2254 O O . THR A 1 283 ? -20.828 -17.938 -2.008 1 86.5 283 THR A O 1
ATOM 2257 N N . TYR A 1 284 ? -20.5 -20.141 -2.586 1 87.31 284 TYR A N 1
ATOM 2258 C CA . TYR A 1 284 ? -21.281 -20.188 -3.812 1 87.31 284 TYR A CA 1
ATOM 2259 C C . TYR A 1 284 ? -20.656 -19.328 -4.898 1 87.31 284 TYR A C 1
ATOM 2261 O O . TYR A 1 284 ? -21.312 -18.938 -5.859 1 87.31 284 TYR A O 1
ATOM 2269 N N . ARG A 1 285 ? -19.391 -19 -4.781 1 91.31 285 ARG A N 1
ATOM 2270 C CA . ARG A 1 285 ? -18.625 -18.344 -5.828 1 91.31 285 ARG A CA 1
ATOM 2271 C C . ARG A 1 285 ? -18.281 -19.297 -6.957 1 91.31 285 ARG A C 1
ATOM 2273 O O . ARG A 1 285 ? -18.312 -20.516 -6.77 1 91.31 285 ARG A O 1
ATOM 2280 N N . GLU A 1 286 ? -18.062 -18.688 -8.062 1 93.19 286 GLU A N 1
ATOM 2281 C CA . GLU A 1 286 ? -17.672 -19.531 -9.195 1 93.19 286 GLU A CA 1
ATOM 2282 C C . GLU A 1 286 ? -16.188 -19.422 -9.492 1 93.19 286 GLU A C 1
ATOM 2284 O O . GLU A 1 286 ? -15.695 -18.328 -9.789 1 93.19 286 GLU A O 1
ATOM 2289 N N . SER A 1 287 ? -15.516 -20.531 -9.438 1 94.81 287 SER A N 1
ATOM 2290 C CA . SER A 1 287 ? -14.078 -20.562 -9.695 1 94.81 287 SER A CA 1
ATOM 2291 C C . SER A 1 287 ? -13.773 -20.531 -11.188 1 94.81 287 SER A C 1
ATOM 2293 O O . SER A 1 287 ? -14.477 -21.172 -11.977 1 94.81 287 SER A O 1
ATOM 2295 N N . LEU A 1 288 ? -12.711 -19.844 -11.5 1 95.5 288 LEU A N 1
ATOM 2296 C CA . LEU A 1 288 ? -12.266 -19.766 -12.891 1 95.5 288 LEU A CA 1
ATOM 2297 C C . LEU A 1 288 ? -12.078 -21.172 -13.469 1 95.5 288 LEU A C 1
ATOM 2299 O O . LEU A 1 288 ? -12.461 -21.422 -14.617 1 95.5 288 LEU A O 1
ATOM 2303 N N . CYS A 1 289 ? -11.523 -22.047 -12.711 1 93.38 289 CYS A N 1
ATOM 2304 C CA . CYS A 1 289 ? -11.188 -23.391 -13.18 1 93.38 289 CYS A CA 1
ATOM 2305 C C . CYS A 1 289 ? -12.438 -24.203 -13.438 1 93.38 289 CYS A C 1
ATOM 2307 O O . CYS A 1 289 ? -12.383 -25.25 -14.109 1 93.38 289 CYS A O 1
ATOM 2309 N N . ASP A 1 290 ? -13.555 -23.75 -12.914 1 90.56 290 ASP A N 1
ATOM 2310 C CA . ASP A 1 290 ? -14.789 -24.516 -13.055 1 90.56 290 ASP A CA 1
ATOM 2311 C C . ASP A 1 290 ? -15.641 -23.984 -14.203 1 90.56 290 ASP A C 1
ATOM 2313 O O . ASP A 1 290 ? -16.688 -24.562 -14.516 1 90.56 290 ASP A O 1
ATOM 2317 N N . ILE A 1 291 ? -15.18 -22.938 -14.789 1 90.19 291 ILE A N 1
ATOM 2318 C CA . ILE A 1 291 ? -15.938 -22.359 -15.891 1 90.19 291 ILE A CA 1
ATOM 2319 C C . ILE A 1 291 ? -15.703 -23.172 -17.156 1 90.19 291 ILE A C 1
ATOM 2321 O O . ILE A 1 291 ? -14.602 -23.156 -17.719 1 90.19 291 ILE A O 1
ATOM 2325 N N . ASP A 1 292 ? -16.656 -23.922 -17.562 1 79.81 292 ASP A N 1
ATOM 2326 C CA . ASP A 1 292 ? -16.594 -24.766 -18.75 1 79.81 292 ASP A CA 1
ATOM 2327 C C . ASP A 1 292 ? -17.594 -24.312 -19.812 1 79.81 292 ASP A C 1
ATOM 2329 O O . ASP A 1 292 ? -17.688 -24.922 -20.875 1 79.81 292 ASP A O 1
ATOM 2333 N N . ASP A 1 293 ? -18.062 -23.219 -19.734 1 77.25 293 ASP A N 1
ATOM 2334 C CA . ASP A 1 293 ? -19.047 -22.688 -20.688 1 77.25 293 ASP A CA 1
ATOM 2335 C C . ASP A 1 293 ? -18.359 -22.188 -21.953 1 77.25 293 ASP A C 1
ATOM 2337 O O . ASP A 1 293 ? -17.562 -21.25 -21.906 1 77.25 293 ASP A O 1
ATOM 2341 N N . ALA A 1 294 ? -18.656 -22.828 -23.047 1 75 294 ALA A N 1
ATOM 2342 C CA . ALA A 1 294 ? -18.062 -22.516 -24.344 1 75 294 ALA A CA 1
ATOM 2343 C C . ALA A 1 294 ? -18.391 -21.078 -24.75 1 75 294 ALA A C 1
ATOM 2345 O O . ALA A 1 294 ? -17.672 -20.484 -25.562 1 75 294 ALA A O 1
ATOM 2346 N N . ASP A 1 295 ? -19.375 -20.531 -24.172 1 77.12 295 ASP A N 1
ATOM 2347 C CA . ASP A 1 295 ? -19.797 -19.188 -24.547 1 77.12 295 ASP A CA 1
ATOM 2348 C C . ASP A 1 295 ? -19.016 -18.125 -23.797 1 77.12 295 ASP A C 1
ATOM 2350 O O . ASP A 1 295 ? -19.094 -16.938 -24.141 1 77.12 295 ASP A O 1
ATOM 2354 N N . VAL A 1 296 ? -18.281 -18.688 -22.906 1 80.31 296 VAL A N 1
ATOM 2355 C CA . VAL A 1 296 ? -17.5 -17.734 -22.125 1 80.31 296 VAL A CA 1
ATOM 2356 C C . VAL A 1 296 ? -16.141 -17.516 -22.797 1 80.31 296 VAL A C 1
ATOM 2358 O O . VAL A 1 296 ? -15.461 -18.484 -23.156 1 80.31 296 VAL A O 1
ATOM 2361 N N . GLY A 1 297 ? -15.805 -16.328 -23.078 1 84.94 297 GLY A N 1
ATOM 2362 C CA . GLY A 1 297 ? -14.523 -15.984 -23.672 1 84.94 297 GLY A CA 1
ATOM 2363 C C . GLY A 1 297 ? -13.344 -16.359 -22.797 1 84.94 297 GLY A C 1
ATOM 2364 O O . GLY A 1 297 ? -13.516 -16.812 -21.656 1 84.94 297 GLY A O 1
ATOM 2365 N N . ASP A 1 298 ? -12.195 -16.25 -23.312 1 90.56 298 ASP A N 1
ATOM 2366 C CA . ASP A 1 298 ? -10.969 -16.641 -22.625 1 90.56 298 ASP A CA 1
ATOM 2367 C C . ASP A 1 298 ? -10.68 -15.68 -21.469 1 90.56 298 ASP A C 1
ATOM 2369 O O . ASP A 1 298 ? -10.203 -16.109 -20.406 1 90.56 298 ASP A O 1
ATOM 2373 N N . LEU A 1 299 ? -10.953 -14.461 -21.719 1 94.31 299 LEU A N 1
ATOM 2374 C CA . LEU A 1 299 ? -10.797 -13.469 -20.656 1 94.31 299 LEU A CA 1
ATOM 2375 C C . LEU A 1 299 ? -12.07 -13.352 -19.828 1 94.31 299 LEU A C 1
ATOM 2377 O O . LEU A 1 299 ? -13.125 -12.984 -20.344 1 94.31 299 LEU A O 1
ATOM 2381 N N . VAL A 1 300 ? -11.93 -13.695 -18.594 1 95 300 VAL A N 1
ATOM 2382 C CA . VAL A 1 300 ? -13.086 -13.703 -17.719 1 95 300 VAL A CA 1
ATOM 2383 C C . VAL A 1 300 ? -12.914 -12.641 -16.625 1 95 300 VAL A C 1
ATOM 2385 O O . VAL A 1 300 ? -11.883 -12.602 -15.953 1 95 300 VAL A O 1
ATOM 2388 N N . ALA A 1 301 ? -13.898 -11.812 -16.5 1 95.5 301 ALA A N 1
ATOM 2389 C CA . ALA A 1 301 ? -13.875 -10.859 -15.391 1 95.5 301 ALA A CA 1
ATOM 2390 C C . ALA A 1 301 ? -13.977 -11.578 -14.047 1 95.5 301 ALA A C 1
ATOM 2392 O O . ALA A 1 301 ? -14.844 -12.43 -13.859 1 95.5 301 ALA A O 1
ATOM 2393 N N . LEU A 1 302 ? -13.078 -11.227 -13.141 1 97.56 302 LEU A N 1
ATOM 2394 C CA . LEU A 1 302 ? -13.023 -11.883 -11.836 1 97.56 302 LEU A CA 1
ATOM 2395 C C . LEU A 1 302 ? -13.234 -10.883 -10.711 1 97.56 302 LEU A C 1
ATOM 2397 O O . LEU A 1 302 ? -13.188 -9.672 -10.93 1 97.56 302 LEU A O 1
ATOM 2401 N N . ASP A 1 303 ? -13.531 -11.445 -9.477 1 97 303 ASP A N 1
ATOM 2402 C CA . ASP A 1 303 ? -13.68 -10.656 -8.258 1 97 303 ASP A CA 1
ATOM 2403 C C . ASP A 1 303 ? -12.633 -11.055 -7.219 1 97 303 ASP A C 1
ATOM 2405 O O . ASP A 1 303 ? -12.461 -10.367 -6.207 1 97 303 ASP A O 1
ATOM 2409 N N . GLY A 1 304 ? -11.992 -12.094 -7.383 1 97.62 304 GLY A N 1
ATOM 2410 C CA . GLY A 1 304 ? -10.844 -12.562 -6.617 1 97.62 304 GLY A CA 1
ATOM 2411 C C . GLY A 1 304 ? -9.789 -13.234 -7.473 1 97.62 304 GLY A C 1
ATOM 2412 O O . GLY A 1 304 ? -10.117 -13.875 -8.477 1 97.62 304 GLY A O 1
ATOM 2413 N N . VAL A 1 305 ? -8.562 -13.062 -7.066 1 98.06 305 VAL A N 1
ATOM 2414 C CA . VAL A 1 305 ? -7.488 -13.711 -7.809 1 98.06 305 VAL A CA 1
ATOM 2415 C C . VAL A 1 305 ? -6.559 -14.445 -6.84 1 98.06 305 VAL A C 1
ATOM 2417 O O . VAL A 1 305 ? -6.41 -14.039 -5.688 1 98.06 305 VAL A O 1
ATOM 2420 N N . GLY A 1 306 ? -5.965 -15.5 -7.371 1 96.62 306 GLY A N 1
ATOM 2421 C CA . GLY A 1 306 ? -4.914 -16.188 -6.645 1 96.62 306 GLY A CA 1
ATOM 2422 C C . GLY A 1 306 ? -3.521 -15.695 -6.988 1 96.62 306 GLY A C 1
ATOM 2423 O O . GLY A 1 306 ? -3.365 -14.812 -7.836 1 96.62 306 GLY A O 1
ATOM 2424 N N . GLY A 1 307 ? -2.561 -16.281 -6.309 1 95.94 307 GLY A N 1
ATOM 2425 C CA . GLY A 1 307 ? -1.203 -15.773 -6.438 1 95.94 307 GLY A CA 1
ATOM 2426 C C . GLY A 1 307 ? -0.275 -16.734 -7.164 1 95.94 307 GLY A C 1
ATOM 2427 O O . GLY A 1 307 ? 0.929 -16.484 -7.254 1 95.94 307 GLY A O 1
ATOM 2428 N N . THR A 1 308 ? -0.778 -17.812 -7.742 1 97.19 308 THR A N 1
ATOM 2429 C CA . THR A 1 308 ? 0.098 -18.797 -8.375 1 97.19 308 THR A CA 1
ATOM 2430 C C . THR A 1 308 ? 0.821 -18.188 -9.57 1 97.19 308 THR A C 1
ATOM 2432 O O . THR A 1 308 ? 2.029 -18.375 -9.734 1 97.19 308 THR A O 1
ATOM 2435 N N . ALA A 1 309 ? 0.126 -17.594 -10.414 1 98.5 309 ALA A N 1
ATOM 2436 C CA . ALA A 1 309 ? 0.61 -16.781 -11.523 1 98.5 309 ALA A CA 1
ATOM 2437 C C . ALA A 1 309 ? -0.294 -15.578 -11.75 1 98.5 309 ALA A C 1
ATOM 2439 O O . ALA A 1 309 ? -1.37 -15.703 -12.336 1 98.5 309 ALA A O 1
ATOM 2440 N N . LEU A 1 310 ? 0.138 -14.461 -11.297 1 98.75 310 LEU A N 1
ATOM 2441 C CA . LEU A 1 310 ? -0.651 -13.234 -11.289 1 98.75 310 LEU A CA 1
ATOM 2442 C C . LEU A 1 310 ? 0.16 -12.062 -11.828 1 98.75 310 LEU A C 1
ATOM 2444 O O . LEU A 1 310 ? 1.233 -11.75 -11.305 1 98.75 310 LEU A O 1
ATOM 2448 N N . MET A 1 311 ? -0.346 -11.461 -12.906 1 98.44 311 MET A N 1
ATOM 2449 C CA . MET A 1 311 ? 0.313 -10.281 -13.469 1 98.44 311 MET A CA 1
ATOM 2450 C C . MET A 1 311 ? -0.421 -9.008 -13.078 1 98.44 311 MET A C 1
ATOM 2452 O O . MET A 1 311 ? -1.645 -8.922 -13.195 1 98.44 311 MET A O 1
ATOM 2456 N N . VAL A 1 312 ? 0.298 -8.047 -12.578 1 97.56 312 VAL A N 1
ATOM 2457 C CA . VAL A 1 312 ? -0.241 -6.781 -12.102 1 97.56 312 VAL A CA 1
ATOM 2458 C C . VAL A 1 312 ? 0.527 -5.621 -12.727 1 97.56 312 VAL A C 1
ATOM 2460 O O . VAL A 1 312 ? 1.761 -5.609 -12.719 1 97.56 312 VAL A O 1
ATOM 2463 N N . GLU A 1 313 ? -0.152 -4.719 -13.305 1 94.81 313 GLU A N 1
ATOM 2464 C CA . GLU A 1 313 ? 0.5 -3.488 -13.742 1 94.81 313 GLU A CA 1
ATOM 2465 C C . GLU A 1 313 ? 1.187 -2.781 -12.578 1 94.81 313 GLU A C 1
ATOM 2467 O O . GLU A 1 313 ? 0.56 -2.521 -11.547 1 94.81 313 GLU A O 1
ATOM 2472 N N . ALA A 1 314 ? 2.402 -2.385 -12.766 1 94.56 314 ALA A N 1
ATOM 2473 C CA . ALA A 1 314 ? 3.225 -1.862 -11.68 1 94.56 314 ALA A CA 1
ATOM 2474 C C . ALA A 1 314 ? 2.713 -0.502 -11.211 1 94.56 314 ALA A C 1
ATOM 2476 O O . ALA A 1 314 ? 2.795 -0.177 -10.023 1 94.56 314 ALA A O 1
ATOM 2477 N N . ASP A 1 315 ? 2.16 0.27 -12.016 1 89.56 315 ASP A N 1
ATOM 2478 C CA . ASP A 1 315 ? 1.705 1.612 -11.664 1 89.56 315 ASP A CA 1
ATOM 2479 C C . ASP A 1 315 ? 0.556 1.561 -10.664 1 89.56 315 ASP A C 1
ATOM 2481 O O . ASP A 1 315 ? 0.399 2.469 -9.844 1 89.56 315 ASP A O 1
ATOM 2485 N N . LEU A 1 316 ? -0.215 0.526 -10.75 1 91.38 316 LEU A N 1
ATOM 2486 C CA . LEU A 1 316 ? -1.269 0.37 -9.758 1 91.38 316 LEU A CA 1
ATOM 2487 C C . LEU A 1 316 ? -0.679 0.246 -8.352 1 91.38 316 LEU A C 1
ATOM 2489 O O . LEU A 1 316 ? -1.204 0.826 -7.402 1 91.38 316 LEU A O 1
ATOM 2493 N N . VAL A 1 317 ? 0.375 -0.498 -8.242 1 93.19 317 VAL A N 1
ATOM 2494 C CA . VAL A 1 317 ? 1.054 -0.687 -6.965 1 93.19 317 VAL A CA 1
ATOM 2495 C C . VAL A 1 317 ? 1.663 0.636 -6.504 1 93.19 317 VAL A C 1
ATOM 2497 O O . VAL A 1 317 ? 1.553 1.001 -5.332 1 93.19 317 VAL A O 1
ATOM 2500 N N . ARG A 1 318 ? 2.223 1.361 -7.426 1 90.25 318 ARG A N 1
ATOM 2501 C CA . ARG A 1 318 ? 2.811 2.656 -7.098 1 90.25 318 ARG A CA 1
ATOM 2502 C C . ARG A 1 318 ? 1.747 3.629 -6.602 1 90.25 318 ARG A C 1
ATOM 2504 O O . ARG A 1 318 ? 2.029 4.492 -5.766 1 90.25 318 ARG A O 1
ATOM 2511 N N . GLU A 1 319 ? 0.623 3.412 -7.055 1 87.69 319 GLU A N 1
ATOM 2512 C CA . GLU A 1 319 ? -0.448 4.348 -6.719 1 87.69 319 GLU A CA 1
ATOM 2513 C C . GLU A 1 319 ? -1.212 3.889 -5.48 1 87.69 319 GLU A C 1
ATOM 2515 O O . GLU A 1 319 ? -2.121 4.578 -5.016 1 87.69 319 GLU A O 1
ATOM 2520 N N . GLY A 1 320 ? -0.904 2.742 -5.027 1 88.75 320 GLY A N 1
ATOM 2521 C CA . GLY A 1 320 ? -1.512 2.414 -3.746 1 88.75 320 GLY A CA 1
ATOM 2522 C C . GLY A 1 320 ? -2.186 1.055 -3.736 1 88.75 320 GLY A C 1
ATOM 2523 O O . GLY A 1 320 ? -2.889 0.712 -2.783 1 88.75 320 GLY A O 1
ATOM 2524 N N . LEU A 1 321 ? -2.031 0.288 -4.855 1 92.88 321 LEU A N 1
ATOM 2525 C CA . LEU A 1 321 ? -2.504 -1.092 -4.809 1 92.88 321 LEU A CA 1
ATOM 2526 C C . LEU A 1 321 ? -1.652 -1.927 -3.859 1 92.88 321 LEU A C 1
ATOM 2528 O O . LEU A 1 321 ? -0.423 -1.841 -3.883 1 92.88 321 LEU A O 1
ATOM 2532 N N . PHE A 1 322 ? -2.342 -2.623 -2.994 1 93.38 322 PHE A N 1
ATOM 2533 C CA . PHE A 1 322 ? -1.648 -3.424 -1.991 1 93.38 322 PHE A CA 1
ATOM 2534 C C . PHE A 1 322 ? -2.424 -4.699 -1.688 1 93.38 322 PHE A C 1
ATOM 2536 O O . PHE A 1 322 ? -3.598 -4.82 -2.041 1 93.38 322 PHE A O 1
ATOM 2543 N N . PHE A 1 323 ? -1.684 -5.629 -1.068 1 96.44 323 PHE A N 1
ATOM 2544 C CA . PHE A 1 323 ? -2.336 -6.809 -0.515 1 96.44 323 PHE A CA 1
ATOM 2545 C C . PHE A 1 323 ? -2.867 -6.527 0.886 1 96.44 323 PHE A C 1
ATOM 2547 O O . PHE A 1 323 ? -2.09 -6.363 1.829 1 96.44 323 PHE A O 1
ATOM 2554 N N . PRO A 1 324 ? -4.207 -6.496 1.006 1 93.75 324 PRO A N 1
ATOM 2555 C CA . PRO A 1 324 ? -4.707 -6.215 2.354 1 93.75 324 PRO A CA 1
ATOM 2556 C C . PRO A 1 324 ? -4.293 -7.273 3.371 1 93.75 324 PRO A C 1
ATOM 2558 O O . PRO A 1 324 ? -4.359 -8.469 3.084 1 93.75 324 PRO A O 1
ATOM 2561 N N . THR A 1 325 ? -3.836 -6.812 4.508 1 91.44 325 THR A N 1
ATOM 2562 C CA . THR A 1 325 ? -3.457 -7.688 5.609 1 91.44 325 THR A CA 1
ATOM 2563 C C . THR A 1 325 ? -4.609 -7.848 6.594 1 91.44 325 THR A C 1
ATOM 2565 O O . THR A 1 325 ? -4.453 -8.461 7.652 1 91.44 325 THR A O 1
ATOM 2568 N N . PHE A 1 326 ? -5.742 -7.281 6.32 1 87.75 326 PHE A N 1
ATOM 2569 C CA . PHE A 1 326 ? -6.996 -7.254 7.062 1 87.75 326 PHE A CA 1
ATOM 2570 C C . PHE A 1 326 ? -8.18 -7.516 6.137 1 87.75 326 PHE A C 1
ATOM 2572 O O . PHE A 1 326 ? -8.039 -7.465 4.91 1 87.75 326 PHE A O 1
ATOM 2579 N N . PRO A 1 327 ? -9.312 -7.859 6.762 1 89.31 327 PRO A N 1
ATOM 2580 C CA . PRO A 1 327 ? -10.469 -8.086 5.887 1 89.31 327 PRO A CA 1
ATOM 2581 C C . PRO A 1 327 ? -10.867 -6.844 5.098 1 89.31 327 PRO A C 1
ATOM 2583 O O . PRO A 1 327 ? -11.016 -5.762 5.676 1 89.31 327 PRO A O 1
ATOM 2586 N N . TYR A 1 328 ? -10.945 -6.98 3.834 1 91.56 328 TYR A N 1
ATOM 2587 C CA . TYR A 1 328 ? -11.453 -5.961 2.926 1 91.56 328 TYR A CA 1
ATOM 2588 C C . TYR A 1 328 ? -12.477 -6.551 1.962 1 91.56 328 TYR A C 1
ATOM 2590 O O . TYR A 1 328 ? -12.125 -7.32 1.064 1 91.56 328 TYR A O 1
ATOM 2598 N N . LYS A 1 329 ? -13.727 -6.207 2.145 1 90.56 329 LYS A N 1
ATOM 2599 C CA . LYS A 1 329 ? -14.844 -6.73 1.368 1 90.56 329 LYS A CA 1
ATOM 2600 C C . LYS A 1 329 ? -14.852 -8.258 1.373 1 90.56 329 LYS A C 1
ATOM 2602 O O . LYS A 1 329 ? -14.961 -8.883 0.319 1 90.56 329 LYS A O 1
ATOM 2607 N N . HIS A 1 330 ? -14.594 -8.812 2.494 1 90.69 330 HIS A N 1
ATOM 2608 C CA . HIS A 1 330 ? -14.68 -10.234 2.814 1 90.69 330 HIS A CA 1
ATOM 2609 C C . HIS A 1 330 ? -13.555 -11.023 2.16 1 90.69 330 HIS A C 1
ATOM 2611 O O . HIS A 1 330 ? -13.68 -12.227 1.941 1 90.69 330 HIS A O 1
ATOM 2617 N N . ALA A 1 331 ? -12.5 -10.258 1.762 1 93.56 331 ALA A N 1
ATOM 2618 C CA . ALA A 1 331 ? -11.328 -10.875 1.143 1 93.56 331 ALA A CA 1
ATOM 2619 C C . ALA A 1 331 ? -10.039 -10.414 1.821 1 93.56 331 ALA A C 1
ATOM 2621 O O . ALA A 1 331 ? -10.055 -9.477 2.623 1 93.56 331 ALA A O 1
ATOM 2622 N N . ILE A 1 332 ? -8.977 -11.117 1.586 1 92.88 332 ILE A N 1
ATOM 2623 C CA . ILE A 1 332 ? -7.664 -10.805 2.131 1 92.88 332 ILE A CA 1
ATOM 2624 C C . ILE A 1 332 ? -6.578 -11.289 1.174 1 92.88 332 ILE A C 1
ATOM 2626 O O . ILE A 1 332 ? -6.852 -12.078 0.263 1 92.88 332 ILE A O 1
ATOM 2630 N N . GLU A 1 333 ? -5.355 -10.75 1.304 1 94.69 333 GLU A N 1
ATOM 2631 C CA . GLU A 1 333 ? -4.195 -11.195 0.533 1 94.69 333 GLU A CA 1
ATOM 2632 C C . GLU A 1 333 ? -4.469 -11.117 -0.966 1 94.69 333 GLU A C 1
ATOM 2634 O O . GLU A 1 333 ? -4.711 -10.031 -1.502 1 94.69 333 GLU A O 1
ATOM 2639 N N . THR A 1 334 ? -4.426 -12.156 -1.704 1 96.25 334 THR A N 1
ATOM 2640 C CA . THR A 1 334 ? -4.543 -12.07 -3.156 1 96.25 334 THR A CA 1
ATOM 2641 C C . THR A 1 334 ? -5.992 -11.828 -3.568 1 96.25 334 THR A C 1
ATOM 2643 O O . THR A 1 334 ? -6.254 -11.102 -4.531 1 96.25 334 THR A O 1
ATOM 2646 N N . GLU A 1 335 ? -6.906 -12.445 -2.867 1 96.44 335 GLU A N 1
ATOM 2647 C CA . GLU A 1 335 ? -8.305 -12.117 -3.145 1 96.44 335 GLU A CA 1
ATOM 2648 C C . GLU A 1 335 ? -8.609 -10.664 -2.807 1 96.44 335 GLU A C 1
ATOM 2650 O O . GLU A 1 335 ? -9.375 -10.008 -3.51 1 96.44 335 GLU A O 1
ATOM 2655 N N . GLY A 1 336 ? -7.938 -10.234 -1.816 1 95.88 336 GLY A N 1
ATOM 2656 C CA . GLY A 1 336 ? -8.109 -8.859 -1.384 1 95.88 336 GLY A CA 1
ATOM 2657 C C . GLY A 1 336 ? -7.598 -7.848 -2.391 1 95.88 336 GLY A C 1
ATOM 2658 O O . GLY A 1 336 ? -8.195 -6.789 -2.574 1 95.88 336 GLY A O 1
ATOM 2659 N N . ILE A 1 337 ? -6.477 -8.133 -3.027 1 97.06 337 ILE A N 1
ATOM 2660 C CA . ILE A 1 337 ? -5.922 -7.18 -3.977 1 97.06 337 ILE A CA 1
ATOM 2661 C C . ILE A 1 337 ? -6.91 -6.953 -5.121 1 97.06 337 ILE A C 1
ATOM 2663 O O . ILE A 1 337 ? -7.012 -5.844 -5.652 1 97.06 337 ILE A O 1
ATOM 2667 N N . ALA A 1 338 ? -7.648 -7.988 -5.465 1 97.38 338 ALA A N 1
ATOM 2668 C CA . ALA A 1 338 ? -8.672 -7.84 -6.492 1 97.38 338 ALA A CA 1
ATOM 2669 C C . ALA A 1 338 ? -9.75 -6.852 -6.047 1 97.38 338 ALA A C 1
ATOM 2671 O O . ALA A 1 338 ? -10.18 -6 -6.828 1 97.38 338 ALA A O 1
ATOM 2672 N N . GLN A 1 339 ? -10.164 -6.992 -4.824 1 94.94 339 GLN A N 1
ATOM 2673 C CA . GLN A 1 339 ? -11.188 -6.098 -4.293 1 94.94 339 GLN A CA 1
ATOM 2674 C C . GLN A 1 339 ? -10.68 -4.66 -4.23 1 94.94 339 GLN A C 1
ATOM 2676 O O . GLN A 1 339 ? -11.422 -3.723 -4.535 1 94.94 339 GLN A O 1
ATOM 2681 N N . VAL A 1 340 ? -9.453 -4.492 -3.838 1 93.81 340 VAL A N 1
ATOM 2682 C CA . VAL A 1 340 ? -8.859 -3.162 -3.799 1 93.81 340 VAL A CA 1
ATOM 2683 C C . VAL A 1 340 ? -8.789 -2.588 -5.211 1 93.81 340 VAL A C 1
ATOM 2685 O O . VAL A 1 340 ? -9.141 -1.427 -5.434 1 93.81 340 VAL A O 1
ATOM 2688 N N . ALA A 1 341 ? -8.328 -3.398 -6.117 1 94.88 341 ALA A N 1
ATOM 2689 C CA . ALA A 1 341 ? -8.25 -2.959 -7.508 1 94.88 341 ALA A CA 1
ATOM 2690 C C . ALA A 1 341 ? -9.609 -2.49 -8.008 1 94.88 341 ALA A C 1
ATOM 2692 O O . ALA A 1 341 ? -9.719 -1.443 -8.656 1 94.88 341 ALA A O 1
ATOM 2693 N N . LYS A 1 342 ? -10.594 -3.209 -7.723 1 92.25 342 LYS A N 1
ATOM 2694 C CA . LYS A 1 342 ? -11.938 -2.832 -8.133 1 92.25 342 LYS A CA 1
ATOM 2695 C C . LYS A 1 342 ? -12.352 -1.498 -7.52 1 92.25 342 LYS A C 1
ATOM 2697 O O . LYS A 1 342 ? -12.992 -0.674 -8.172 1 92.25 342 LYS A O 1
ATOM 2702 N N . SER A 1 343 ? -11.977 -1.311 -6.277 1 89.44 343 SER A N 1
ATOM 2703 C CA . SER A 1 343 ? -12.25 -0.034 -5.625 1 89.44 343 SER A CA 1
ATOM 2704 C C . SER A 1 343 ? -11.5 1.105 -6.309 1 89.44 343 SER A C 1
ATOM 2706 O O . SER A 1 343 ? -11.938 2.26 -6.254 1 89.44 343 SER A O 1
ATOM 2708 N N . MET A 1 344 ? -10.406 0.75 -6.922 1 88.12 344 MET A N 1
ATOM 2709 C CA . MET A 1 344 ? -9.625 1.737 -7.664 1 88.12 344 MET A CA 1
ATOM 2710 C C . MET A 1 344 ? -10.188 1.93 -9.07 1 88.12 344 MET A C 1
ATOM 2712 O O . MET A 1 344 ? -9.648 2.707 -9.859 1 88.12 344 MET A O 1
ATOM 2716 N N . GLY A 1 345 ? -11.188 1.146 -9.391 1 86.56 345 GLY A N 1
ATOM 2717 C CA . GLY A 1 345 ? -11.805 1.251 -10.703 1 86.56 345 GLY A CA 1
ATOM 2718 C C . GLY A 1 345 ? -11.125 0.392 -11.75 1 86.56 345 GLY A C 1
ATOM 2719 O O . GLY A 1 345 ? -11.25 0.648 -12.945 1 86.56 345 GLY A O 1
ATOM 2720 N N . VAL A 1 346 ? -10.375 -0.583 -11.305 1 91.5 346 VAL A N 1
ATOM 2721 C CA . VAL A 1 346 ? -9.617 -1.429 -12.219 1 91.5 346 VAL A CA 1
ATOM 2722 C C . VAL A 1 346 ? -10.258 -2.812 -12.297 1 91.5 346 VAL A C 1
ATOM 2724 O O . VAL A 1 346 ? -10.594 -3.408 -11.273 1 91.5 346 VAL A O 1
ATOM 2727 N N . GLU A 1 347 ? -10.391 -3.254 -13.516 1 92.31 347 GLU A N 1
ATOM 2728 C CA . GLU A 1 347 ? -10.922 -4.594 -13.719 1 92.31 347 GLU A CA 1
ATOM 2729 C C . GLU A 1 347 ? -9.836 -5.656 -13.562 1 92.31 347 GLU A C 1
ATOM 2731 O O . GLU A 1 347 ? -8.688 -5.438 -13.953 1 92.31 347 GLU A O 1
ATOM 2736 N N . VAL A 1 348 ? -10.273 -6.762 -12.992 1 96.56 348 VAL A N 1
ATOM 2737 C CA . VAL A 1 348 ? -9.406 -7.922 -12.82 1 96.56 348 VAL A CA 1
ATOM 2738 C C . VAL A 1 348 ? -9.914 -9.078 -13.672 1 96.56 348 VAL A C 1
ATOM 2740 O O . VAL A 1 348 ? -11.109 -9.352 -13.711 1 96.56 348 VAL A O 1
ATOM 2743 N N . VAL A 1 349 ? -8.922 -9.773 -14.375 1 97.44 349 VAL A N 1
ATOM 2744 C CA . VAL A 1 349 ? -9.391 -10.812 -15.289 1 97.44 349 VAL A CA 1
ATOM 2745 C C . VAL A 1 349 ? -8.617 -12.102 -15.047 1 97.44 349 VAL A C 1
ATOM 2747 O O . VAL A 1 349 ? -7.543 -12.086 -14.445 1 97.44 349 VAL A O 1
ATOM 2750 N N . GLY A 1 350 ? -9.219 -13.164 -15.43 1 97.69 350 GLY A N 1
ATOM 2751 C CA . GLY A 1 350 ? -8.578 -14.469 -15.477 1 97.69 350 GLY A CA 1
ATOM 2752 C C . GLY A 1 350 ? -8.508 -15.047 -16.875 1 97.69 350 GLY A C 1
ATOM 2753 O O . GLY A 1 350 ? -9.445 -14.883 -17.672 1 97.69 350 GLY A O 1
ATOM 2754 N N . LEU A 1 351 ? -7.41 -15.633 -17.188 1 97.19 351 LEU A N 1
ATOM 2755 C CA . LEU A 1 351 ? -7.25 -16.344 -18.438 1 97.19 351 LEU A CA 1
ATOM 2756 C C . LEU A 1 351 ? -7.617 -17.812 -18.297 1 97.19 351 LEU A C 1
ATOM 2758 O O . LEU A 1 351 ? -6.816 -18.609 -17.797 1 97.19 351 LEU A O 1
ATOM 2762 N N . ARG A 1 352 ? -8.719 -18.172 -18.844 1 94.12 352 ARG A N 1
ATOM 2763 C CA . ARG A 1 352 ? -9.273 -19.5 -18.656 1 94.12 352 ARG A CA 1
ATOM 2764 C C . ARG A 1 352 ? -8.406 -20.562 -19.328 1 94.12 352 ARG A C 1
ATOM 2766 O O . ARG A 1 352 ? -8.266 -21.672 -18.812 1 94.12 352 ARG A O 1
ATOM 2773 N N . THR A 1 353 ? -7.781 -20.219 -20.422 1 93.38 353 THR A N 1
ATOM 2774 C CA . THR A 1 353 ? -7.094 -21.203 -21.234 1 93.38 353 THR A CA 1
ATOM 2775 C C . THR A 1 353 ? -5.598 -21.203 -20.938 1 93.38 353 THR A C 1
ATOM 2777 O O . THR A 1 353 ? -4.875 -22.125 -21.344 1 93.38 353 THR A O 1
ATOM 2780 N N . LEU A 1 354 ? -5.109 -20.188 -20.297 1 96.69 354 LEU A N 1
ATOM 2781 C CA . LEU A 1 354 ? -3.705 -20.156 -19.906 1 96.69 354 LEU A CA 1
ATOM 2782 C C . LEU A 1 354 ? -3.486 -20.984 -18.641 1 96.69 354 LEU A C 1
ATOM 2784 O O . LEU A 1 354 ? -3.656 -20.484 -17.531 1 96.69 354 LEU A O 1
ATOM 2788 N N . LYS A 1 355 ? -3.039 -22.188 -18.859 1 96.12 355 LYS A N 1
ATOM 2789 C CA . LYS A 1 355 ? -2.912 -23.141 -17.766 1 96.12 355 LYS A CA 1
ATOM 2790 C C . LYS A 1 355 ? -1.498 -23.125 -17.188 1 96.12 355 LYS A C 1
ATOM 2792 O O . LYS A 1 355 ? -0.519 -23.078 -17.938 1 96.12 355 LYS A O 1
ATOM 2797 N N . VAL A 1 356 ? -1.408 -23.031 -15.914 1 97.38 356 VAL A N 1
ATOM 2798 C CA . VAL A 1 356 ? -0.192 -23.297 -15.148 1 97.38 356 VAL A CA 1
ATOM 2799 C C . VAL A 1 356 ? -0.428 -24.438 -14.164 1 97.38 356 VAL A C 1
ATOM 2801 O O . VAL A 1 356 ? -1.554 -24.656 -13.711 1 97.38 356 VAL A O 1
ATOM 2804 N N . PHE A 1 357 ? 0.6 -25.172 -13.812 1 96.25 357 PHE A N 1
ATOM 2805 C CA . PHE A 1 357 ? 0.377 -26.453 -13.141 1 96.25 357 PHE A CA 1
ATOM 2806 C C . PHE A 1 357 ? 1.066 -26.484 -11.781 1 96.25 357 PHE A C 1
ATOM 2808 O O . PHE A 1 357 ? 2.219 -26.062 -11.656 1 96.25 357 PHE A O 1
ATOM 2815 N N . HIS A 1 358 ? 0.357 -26.828 -10.844 1 93.12 358 HIS A N 1
ATOM 2816 C CA . HIS A 1 358 ? 0.822 -27.047 -9.477 1 93.12 358 HIS A CA 1
ATOM 2817 C C . HIS A 1 358 ? 0.506 -28.469 -9.008 1 93.12 358 HIS A C 1
ATOM 2819 O O . HIS A 1 358 ? -0.535 -29.016 -9.359 1 93.12 358 HIS A O 1
ATOM 2825 N N . GLU A 1 359 ? 1.397 -29.078 -8.297 1 84.06 359 GLU A N 1
ATOM 2826 C CA . GLU A 1 359 ? 1.101 -30.391 -7.727 1 84.06 359 GLU A CA 1
ATOM 2827 C C . GLU A 1 359 ? 0.181 -30.266 -6.516 1 84.06 359 GLU A C 1
ATOM 2829 O O . GLU A 1 359 ? 0.004 -29.172 -5.969 1 84.06 359 GLU A O 1
ATOM 2834 N N . ALA A 1 360 ? -0.42 -31.438 -6.266 1 72.44 360 ALA A N 1
ATOM 2835 C CA . ALA A 1 360 ? -1.25 -31.469 -5.066 1 72.44 360 ALA A CA 1
ATOM 2836 C C . ALA A 1 360 ? -0.405 -31.266 -3.811 1 72.44 360 ALA A C 1
ATOM 2838 O O . ALA A 1 360 ? 0.764 -31.656 -3.771 1 72.44 360 ALA A O 1
ATOM 2839 N N . ASP A 1 361 ? -0.841 -30.375 -2.836 1 62.41 361 ASP A N 1
ATOM 2840 C CA . ASP A 1 361 ? -0.116 -30.219 -1.581 1 62.41 361 ASP A CA 1
ATOM 2841 C C . ASP A 1 361 ? 0.071 -31.547 -0.872 1 62.41 361 ASP A C 1
ATOM 2843 O O . ASP A 1 361 ? -0.75 -32.469 -1.021 1 62.41 361 ASP A O 1
ATOM 2847 N N . MET B 1 1 ? -62.938 -5.832 -29.406 1 25.61 1 MET B N 1
ATOM 2848 C CA . MET B 1 1 ? -63 -4.816 -28.359 1 25.61 1 MET B CA 1
ATOM 2849 C C . MET B 1 1 ? -62 -5.156 -27.25 1 25.61 1 MET B C 1
ATOM 2851 O O . MET B 1 1 ? -62.219 -6.098 -26.484 1 25.61 1 MET B O 1
ATOM 2855 N N . GLU B 1 2 ? -60.625 -5.004 -27.484 1 27.92 2 GLU B N 1
ATOM 2856 C CA . GLU B 1 2 ? -59.438 -5.367 -26.719 1 27.92 2 GLU B CA 1
ATOM 2857 C C . GLU B 1 2 ? -59.312 -4.543 -25.438 1 27.92 2 GLU B C 1
ATOM 2859 O O . GLU B 1 2 ? -59.375 -3.311 -25.484 1 27.92 2 GLU B O 1
ATOM 2864 N N . LYS B 1 3 ? -59.812 -5.156 -24.25 1 32.62 3 LYS B N 1
ATOM 2865 C CA . LYS B 1 3 ? -59.906 -4.531 -22.938 1 32.62 3 LYS B CA 1
ATOM 2866 C C . LYS B 1 3 ? -58.562 -4.012 -22.469 1 32.62 3 LYS B C 1
ATOM 2868 O O . LYS B 1 3 ? -57.594 -4.762 -22.422 1 32.62 3 LYS B O 1
ATOM 2873 N N . PRO B 1 4 ? -58.219 -2.627 -22.531 1 34.38 4 PRO B N 1
ATOM 2874 C CA . PRO B 1 4 ? -57.031 -1.861 -22.188 1 34.38 4 PRO B CA 1
ATOM 2875 C C . PRO B 1 4 ? -56.688 -1.963 -20.703 1 34.38 4 PRO B C 1
ATOM 2877 O O . PRO B 1 4 ? -56 -1.083 -20.156 1 34.38 4 PRO B O 1
ATOM 2880 N N . TRP B 1 5 ? -57 -3.066 -19.938 1 30.08 5 TRP B N 1
ATOM 2881 C CA . TRP B 1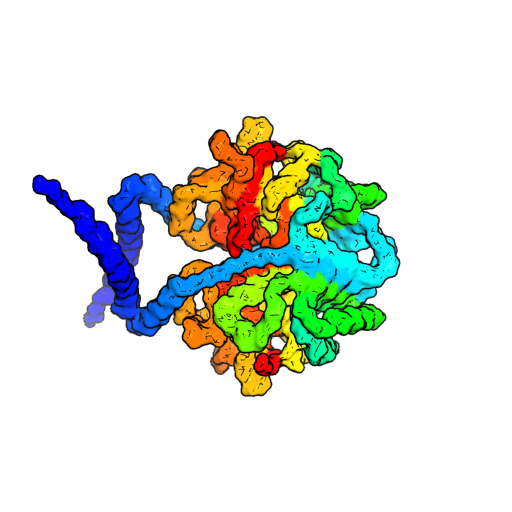 5 ? -56.938 -3.02 -18.469 1 30.08 5 TRP B CA 1
ATOM 2882 C C . TRP B 1 5 ? -55.5 -2.83 -17.984 1 30.08 5 TRP B C 1
ATOM 2884 O O . TRP B 1 5 ? -55.281 -2.395 -16.859 1 30.08 5 TRP B O 1
ATOM 2894 N N . ALA B 1 6 ? -54.438 -3.33 -18.797 1 34.12 6 ALA B N 1
ATOM 2895 C CA . ALA B 1 6 ? -53.188 -3.635 -18.109 1 34.12 6 ALA B CA 1
ATOM 2896 C C . ALA B 1 6 ? -52.438 -2.359 -17.781 1 34.12 6 ALA B C 1
ATOM 2898 O O . ALA B 1 6 ? -51.375 -2.412 -17.141 1 34.12 6 ALA B O 1
ATOM 2899 N N . GLY B 1 7 ? -52.812 -1.229 -18.375 1 34.81 7 GLY B N 1
ATOM 2900 C CA . GLY B 1 7 ? -51.906 -0.093 -18.328 1 34.81 7 GLY B CA 1
ATOM 2901 C C . GLY B 1 7 ? -51.906 0.613 -16.984 1 34.81 7 GLY B C 1
ATOM 2902 O O . GLY B 1 7 ? -51.062 1.479 -16.734 1 34.81 7 GLY B O 1
ATOM 2903 N N . GLY B 1 8 ? -53 0.5 -16.172 1 35.88 8 GLY B N 1
ATOM 2904 C CA . GLY B 1 8 ? -53.219 1.464 -15.102 1 35.88 8 GLY B CA 1
ATOM 2905 C C . GLY B 1 8 ? -52.375 1.179 -13.867 1 35.88 8 GLY B C 1
ATOM 2906 O O . GLY B 1 8 ? -52.062 2.09 -13.086 1 35.88 8 GLY B O 1
ATOM 2907 N N . TRP B 1 9 ? -52.125 -0.121 -13.547 1 39.03 9 TRP B N 1
ATOM 2908 C CA . TRP B 1 9 ? -51.562 -0.433 -12.25 1 39.03 9 TRP B CA 1
ATOM 2909 C C . TRP B 1 9 ? -50.094 -0.049 -12.203 1 39.03 9 TRP B C 1
ATOM 2911 O O . TRP B 1 9 ? -49.531 0.227 -11.133 1 39.03 9 TRP B O 1
ATOM 2921 N N . LEU B 1 10 ? -49.344 0 -13.398 1 39.09 10 LEU B N 1
ATOM 2922 C CA . LEU B 1 10 ? -47.938 0.291 -13.398 1 39.09 10 LEU B CA 1
ATOM 2923 C C . LEU B 1 10 ? -47.688 1.77 -13.125 1 39.09 10 LEU B C 1
ATOM 2925 O O . LEU B 1 10 ? -46.625 2.137 -12.609 1 39.09 10 LEU B O 1
ATOM 2929 N N . THR B 1 11 ? -48.656 2.666 -13.523 1 41.75 11 THR B N 1
ATOM 2930 C CA . THR B 1 11 ? -48.438 4.09 -13.305 1 41.75 11 THR B CA 1
ATOM 2931 C C . THR B 1 11 ? -48.594 4.445 -11.828 1 41.75 11 THR B C 1
ATOM 2933 O O . THR B 1 11 ? -47.906 5.344 -11.336 1 41.75 11 THR B O 1
ATOM 2936 N N . SER B 1 12 ? -49.531 3.689 -11.109 1 39.53 12 SER B N 1
ATOM 2937 C CA . SER B 1 12 ? -49.719 4.059 -9.711 1 39.53 12 SER B CA 1
ATOM 2938 C C . SER B 1 12 ? -48.562 3.604 -8.852 1 39.53 12 SER B C 1
ATOM 2940 O O . SER B 1 12 ? -48.219 4.25 -7.859 1 39.53 12 SER B O 1
ATOM 2942 N N . ALA B 1 13 ? -47.906 2.51 -9.172 1 41.69 13 ALA B N 1
ATOM 2943 C CA . ALA B 1 13 ? -46.781 2.02 -8.398 1 41.69 13 ALA B CA 1
ATOM 2944 C C . ALA B 1 13 ? -45.562 2.955 -8.531 1 41.69 13 ALA B C 1
ATOM 2946 O O . ALA B 1 13 ? -44.781 3.07 -7.605 1 41.69 13 ALA B O 1
ATOM 2947 N N . ARG B 1 14 ? -45.469 3.738 -9.609 1 43.12 14 ARG B N 1
ATOM 2948 C CA . ARG B 1 14 ? -44.375 4.695 -9.773 1 43.12 14 ARG B CA 1
ATOM 2949 C C . ARG B 1 14 ? -44.562 5.906 -8.867 1 43.12 14 ARG B C 1
ATOM 2951 O O . ARG B 1 14 ? -43.594 6.527 -8.438 1 43.12 14 ARG B O 1
ATOM 2958 N N . ARG B 1 15 ? -45.844 6.379 -8.68 1 45.91 15 ARG B N 1
ATOM 2959 C CA . ARG B 1 15 ? -46.062 7.547 -7.832 1 45.91 15 ARG B CA 1
ATOM 2960 C C . ARG B 1 15 ? -45.969 7.18 -6.355 1 45.91 15 ARG B C 1
ATOM 2962 O O . ARG B 1 15 ? -45.562 8 -5.531 1 45.91 15 ARG B O 1
ATOM 2969 N N . THR B 1 16 ? -46.406 5.953 -6.027 1 48.28 16 THR B N 1
ATOM 2970 C CA . THR B 1 16 ? -46.5 5.582 -4.617 1 48.28 16 THR B CA 1
ATOM 2971 C C . THR B 1 16 ? -45.125 5.094 -4.121 1 48.28 16 THR B C 1
ATOM 2973 O O . THR B 1 16 ? -44.844 5.117 -2.92 1 48.28 16 THR B O 1
ATOM 2976 N N . LEU B 1 17 ? -44.25 4.781 -5.082 1 46.81 17 LEU B N 1
ATOM 2977 C CA . LEU B 1 17 ? -42.969 4.242 -4.656 1 46.81 17 LEU B CA 1
ATOM 2978 C C . LEU B 1 17 ? -42.125 5.328 -4.027 1 46.81 17 LEU B C 1
ATOM 2980 O O . LEU B 1 17 ? -41.5 5.109 -2.977 1 46.81 17 LEU B O 1
ATOM 2984 N N . PRO B 1 18 ? -42.188 6.535 -4.629 1 49.31 18 PRO B N 1
ATOM 2985 C CA . PRO B 1 18 ? -41.438 7.547 -3.893 1 49.31 18 PRO B CA 1
ATOM 2986 C C . PRO B 1 18 ? -42.094 7.91 -2.557 1 49.31 18 PRO B C 1
ATOM 2988 O O . PRO B 1 18 ? -41.375 8.148 -1.571 1 49.31 18 PRO B O 1
ATOM 2991 N N . GLN B 1 19 ? -43.406 7.809 -2.531 1 50.38 19 GLN B N 1
ATOM 2992 C CA . GLN B 1 19 ? -44.062 8.133 -1.276 1 50.38 19 GLN B CA 1
ATOM 2993 C C . GLN B 1 19 ? -43.875 7.016 -0.25 1 50.38 19 GLN B C 1
ATOM 2995 O O . GLN B 1 19 ? -43.656 7.285 0.935 1 50.38 19 GLN B O 1
ATOM 3000 N N . ALA B 1 20 ? -43.906 5.785 -0.711 1 49.75 20 ALA B N 1
ATOM 3001 C CA . ALA B 1 20 ? -43.688 4.672 0.214 1 49.75 20 ALA B CA 1
ATOM 3002 C C . ALA B 1 20 ? -42.25 4.656 0.74 1 49.75 20 ALA B C 1
ATOM 3004 O O . ALA B 1 20 ? -42.031 4.418 1.927 1 49.75 20 ALA B O 1
ATOM 3005 N N . VAL B 1 21 ? -41.312 5 -0.079 1 46.88 21 VAL B N 1
ATOM 3006 C CA . VAL B 1 21 ? -39.938 5.137 0.379 1 46.88 21 VAL B CA 1
ATOM 3007 C C . VAL B 1 21 ? -39.812 6.309 1.354 1 46.88 21 VAL B C 1
ATOM 3009 O O . VAL B 1 21 ? -39.156 6.199 2.393 1 46.88 21 VAL B O 1
ATOM 3012 N N . ALA B 1 22 ? -40.625 7.316 1.087 1 49.56 22 ALA B N 1
ATOM 3013 C CA . ALA B 1 22 ? -40.625 8.438 2.016 1 49.56 22 ALA B CA 1
ATOM 3014 C C . ALA B 1 22 ? -41.281 8.047 3.338 1 49.56 22 ALA B C 1
ATOM 3016 O O . ALA B 1 22 ? -40.812 8.406 4.41 1 49.56 22 ALA B O 1
ATOM 3017 N N . VAL B 1 23 ? -42.344 7.32 3.23 1 51.75 23 VAL B N 1
ATOM 3018 C CA . VAL B 1 23 ? -43 6.895 4.453 1 51.75 23 VAL B CA 1
ATOM 3019 C C . VAL B 1 23 ? -42.125 5.906 5.211 1 51.75 23 VAL B C 1
ATOM 3021 O O . VAL B 1 23 ? -42 5.996 6.434 1 51.75 23 VAL B O 1
ATOM 3024 N N . LEU B 1 24 ? -41.438 5.039 4.535 1 49 24 LEU B N 1
ATOM 3025 C CA . LEU B 1 24 ? -40.562 4.086 5.207 1 49 24 LEU B CA 1
ATOM 3026 C C . LEU B 1 24 ? -39.375 4.793 5.82 1 49 24 LEU B C 1
ATOM 3028 O O . LEU B 1 24 ? -38.969 4.477 6.941 1 49 24 LEU B O 1
ATOM 3032 N N . VAL B 1 25 ? -38.875 5.766 5.152 1 49.66 25 VAL B N 1
ATOM 3033 C CA . VAL B 1 25 ? -37.812 6.605 5.73 1 49.66 25 VAL B CA 1
ATOM 3034 C C . VAL B 1 25 ? -38.375 7.391 6.914 1 49.66 25 VAL B C 1
ATOM 3036 O O . VAL B 1 25 ? -37.75 7.48 7.965 1 49.66 25 VAL B O 1
ATOM 3039 N N . ALA B 1 26 ? -39.562 7.812 6.699 1 49.97 26 ALA B N 1
ATOM 3040 C CA . ALA B 1 26 ? -40.219 8.539 7.789 1 49.97 26 ALA B CA 1
ATOM 3041 C C . ALA B 1 26 ? -40.5 7.617 8.977 1 49.97 26 ALA B C 1
ATOM 3043 O O . ALA B 1 26 ? -40.25 7.988 10.125 1 49.97 26 ALA B O 1
ATOM 3044 N N . LEU B 1 27 ? -40.906 6.504 8.68 1 50.72 27 LEU B N 1
ATOM 3045 C CA . LEU B 1 27 ? -41.188 5.574 9.773 1 50.72 27 LEU B CA 1
ATOM 3046 C C . LEU B 1 27 ? -39.875 5.145 10.469 1 50.72 27 LEU B C 1
ATOM 3048 O O . LEU B 1 27 ? -39.844 5.004 11.688 1 50.72 27 LEU B O 1
ATOM 3052 N N . GLU B 1 28 ? -38.875 4.938 9.727 1 47.22 28 GLU B N 1
ATOM 3053 C CA . GLU B 1 28 ? -37.562 4.641 10.336 1 47.22 28 GLU B CA 1
ATOM 3054 C C . GLU B 1 28 ? -37.062 5.828 11.148 1 47.22 28 GLU B C 1
ATOM 3056 O O . GLU B 1 28 ? -36.531 5.652 12.25 1 47.22 28 GLU B O 1
ATOM 3061 N N . ILE B 1 29 ? -37.344 6.945 10.688 1 46.28 29 ILE B N 1
ATOM 3062 C CA . ILE B 1 29 ? -37 8.148 11.438 1 46.28 29 ILE B CA 1
ATOM 3063 C C . ILE B 1 29 ? -37.875 8.25 12.672 1 46.28 29 ILE B C 1
ATOM 3065 O O . ILE B 1 29 ? -37.406 8.547 13.766 1 46.28 29 ILE B O 1
ATOM 3069 N N . VAL B 1 30 ? -39.094 8.047 12.477 1 46.88 30 VAL B N 1
ATOM 3070 C CA . VAL B 1 30 ? -40.031 8.094 13.609 1 46.88 30 VAL B CA 1
ATOM 3071 C C . VAL B 1 30 ? -39.656 7.035 14.633 1 46.88 30 VAL B C 1
ATOM 3073 O O . VAL B 1 30 ? -39.656 7.293 15.836 1 46.88 30 VAL B O 1
ATOM 3076 N N . SER B 1 31 ? -39.312 5.891 14.133 1 42.78 31 SER B N 1
ATOM 3077 C CA . SER B 1 31 ? -38.875 4.875 15.102 1 42.78 31 SER B CA 1
ATOM 3078 C C . SER B 1 31 ? -37.656 5.309 15.859 1 42.78 31 SER B C 1
ATOM 3080 O O . SER B 1 31 ? -37.531 5.094 17.062 1 42.78 31 SER B O 1
ATOM 3082 N N . ILE B 1 32 ? -36.719 5.832 15.141 1 41.94 32 ILE B N 1
ATOM 3083 C CA . ILE B 1 32 ? -35.562 6.359 15.812 1 41.94 32 ILE B CA 1
ATOM 3084 C C . ILE B 1 32 ? -35.938 7.5 16.75 1 41.94 32 ILE B C 1
ATOM 3086 O O . ILE B 1 32 ? -35.469 7.582 17.875 1 41.94 32 ILE B O 1
ATOM 3090 N N . VAL B 1 33 ? -36.844 8.32 16.297 1 39.59 33 VAL B N 1
ATOM 3091 C CA . VAL B 1 33 ? -37.312 9.445 17.094 1 39.59 33 VAL B CA 1
ATOM 3092 C C . VAL B 1 33 ? -38.156 8.938 18.266 1 39.59 33 VAL B C 1
ATOM 3094 O O . VAL B 1 33 ? -38.031 9.398 19.391 1 39.59 33 VAL B O 1
ATOM 3097 N N . LEU B 1 34 ? -39.156 8.203 18 1 38.59 34 LEU B N 1
ATOM 3098 C CA . LEU B 1 34 ? -40.094 7.84 19.047 1 38.59 34 LEU B CA 1
ATOM 3099 C C . LEU B 1 34 ? -39.406 7.055 20.156 1 38.59 34 LEU B C 1
ATOM 3101 O O . LEU B 1 34 ? -39.812 7.105 21.312 1 38.59 34 LEU B O 1
ATOM 3105 N N . VAL B 1 35 ? -38.781 6.031 19.781 1 37.66 35 VAL B N 1
ATOM 3106 C CA . VAL B 1 35 ? -38.281 5.375 20.984 1 37.66 35 VAL B CA 1
ATOM 3107 C C . VAL B 1 35 ? -37.406 6.348 21.781 1 37.66 35 VAL B C 1
ATOM 3109 O O . VAL B 1 35 ? -37.531 6.445 23.016 1 37.66 35 VAL B O 1
ATOM 3112 N N . GLY B 1 36 ? -36.125 6.523 21.844 1 35.06 36 GLY B N 1
ATOM 3113 C CA . GLY B 1 36 ? -35.281 7.273 22.781 1 35.06 36 GLY B CA 1
ATOM 3114 C C . GLY B 1 36 ? -35.188 8.75 22.438 1 35.06 36 GLY B C 1
ATOM 3115 O O . GLY B 1 36 ? -35.125 9.109 21.25 1 35.06 36 GLY B O 1
ATOM 3116 N N . ASN B 1 37 ? -35.688 9.812 23.25 1 40.19 37 ASN B N 1
ATOM 3117 C CA . ASN B 1 37 ? -35.438 11.227 23.484 1 40.19 37 ASN B CA 1
ATOM 3118 C C . ASN B 1 37 ? -34.531 11.82 22.406 1 40.19 37 ASN B C 1
ATOM 3120 O O . ASN B 1 37 ? -33.906 12.859 22.625 1 40.19 37 ASN B O 1
ATOM 3124 N N . HIS B 1 38 ? -34.188 11.133 21.234 1 48.28 38 HIS B N 1
ATOM 3125 C CA . HIS B 1 38 ? -33.031 11.43 20.406 1 48.28 38 HIS B CA 1
ATOM 3126 C C . HIS B 1 38 ? -33.438 12.109 19.109 1 48.28 38 HIS B C 1
ATOM 3128 O O . HIS B 1 38 ? -33.25 11.547 18.016 1 48.28 38 HIS B O 1
ATOM 3134 N N . ILE B 1 39 ? -34.312 13.07 19.156 1 49.09 39 ILE B N 1
ATOM 3135 C CA . ILE B 1 39 ? -34.719 13.922 18.047 1 49.09 39 ILE B CA 1
ATOM 3136 C C . ILE B 1 39 ? -33.469 14.43 17.328 1 49.09 39 ILE B C 1
ATOM 3138 O O . ILE B 1 39 ? -33.406 14.422 16.094 1 49.09 39 ILE B O 1
ATOM 3142 N N . GLN B 1 40 ? -32.625 14.914 18.125 1 54.66 40 GLN B N 1
ATOM 3143 C CA . GLN B 1 40 ? -31.406 15.422 17.531 1 54.66 40 GLN B CA 1
ATOM 3144 C C . GLN B 1 40 ? -30.719 14.352 16.688 1 54.66 40 GLN B C 1
ATOM 3146 O O . GLN B 1 40 ? -30.234 14.641 15.586 1 54.66 40 GLN B O 1
ATOM 3151 N N . THR B 1 41 ? -30.719 13.242 17.109 1 61.25 41 THR B N 1
ATOM 3152 C CA . THR B 1 41 ? -30.109 12.133 16.391 1 61.25 41 THR B CA 1
ATOM 3153 C C . THR B 1 41 ? -30.875 11.859 15.094 1 61.25 41 THR B C 1
ATOM 3155 O O . THR B 1 41 ? -30.281 11.57 14.055 1 61.25 41 THR B O 1
ATOM 3158 N N . GLY B 1 42 ? -32.156 11.984 15.25 1 55.81 42 GLY B N 1
ATOM 3159 C CA . GLY B 1 42 ? -32.969 11.773 14.062 1 55.81 42 GLY B CA 1
ATOM 3160 C C . GLY B 1 42 ? -32.719 12.812 12.984 1 55.81 42 GLY B C 1
ATOM 3161 O O . GLY B 1 42 ? -32.625 12.469 11.797 1 55.81 42 GLY B O 1
ATOM 3162 N N . PHE B 1 43 ? -32.656 14.055 13.508 1 60.91 43 PHE B N 1
ATOM 3163 C CA . PHE B 1 43 ? -32.375 15.133 12.562 1 60.91 43 PHE B CA 1
ATOM 3164 C C . PHE B 1 43 ? -31.031 14.945 11.898 1 60.91 43 PHE B C 1
ATOM 3166 O O . PHE B 1 43 ? -30.891 15.164 10.695 1 60.91 43 PHE B O 1
ATOM 3173 N N . ILE B 1 44 ? -30.141 14.539 12.648 1 59.31 44 ILE B N 1
ATOM 3174 C CA . ILE B 1 44 ? -28.797 14.297 12.133 1 59.31 44 ILE B CA 1
ATOM 3175 C C . ILE B 1 44 ? -28.828 13.164 11.117 1 59.31 44 ILE B C 1
ATOM 3177 O O . ILE B 1 44 ? -28.25 13.273 10.031 1 59.31 44 ILE B O 1
ATOM 3181 N N . ALA B 1 45 ? -29.484 12.195 11.414 1 66.88 45 ALA B N 1
ATOM 3182 C CA . ALA B 1 45 ? -29.578 11.039 10.523 1 66.88 45 ALA B CA 1
ATOM 3183 C C . ALA B 1 45 ? -30.281 11.406 9.219 1 66.88 45 ALA B C 1
ATOM 3185 O O . ALA B 1 45 ? -29.844 11.016 8.141 1 66.88 45 ALA B O 1
ATOM 3186 N N . LEU B 1 46 ? -31.344 12.094 9.367 1 56.78 46 LEU B N 1
ATOM 3187 C CA . LEU B 1 46 ? -32.094 12.492 8.188 1 56.78 46 LEU B CA 1
ATOM 3188 C C . LEU B 1 46 ? -31.25 13.359 7.258 1 56.78 46 LEU B C 1
ATOM 3190 O O . LEU B 1 46 ? -31.234 13.141 6.047 1 56.78 46 LEU B O 1
ATOM 3194 N N . ARG B 1 47 ? -30.641 14.273 7.805 1 58.38 47 ARG B N 1
ATOM 3195 C CA . ARG B 1 47 ? -29.781 15.156 7.02 1 58.38 47 ARG B CA 1
ATOM 3196 C C . ARG B 1 47 ? -28.688 14.367 6.312 1 58.38 47 ARG B C 1
ATOM 3198 O O . ARG B 1 47 ? -28.375 14.625 5.145 1 58.38 47 ARG B O 1
ATOM 3205 N N . ALA B 1 48 ? -28.141 13.492 6.969 1 62.22 48 ALA B N 1
ATOM 3206 C CA . ALA B 1 48 ? -27.078 12.656 6.402 1 62.22 48 ALA B CA 1
ATOM 3207 C C . ALA B 1 48 ? -27.609 11.805 5.25 1 62.22 48 ALA B C 1
ATOM 3209 O O . ALA B 1 48 ? -26.938 11.664 4.219 1 62.22 48 ALA B O 1
ATOM 3210 N N . ARG B 1 49 ? -28.688 11.203 5.445 1 60.97 49 ARG B N 1
ATOM 3211 C CA . ARG B 1 49 ? -29.297 10.344 4.43 1 60.97 49 ARG B CA 1
ATOM 3212 C C . ARG B 1 49 ? -29.609 11.141 3.166 1 60.97 49 ARG B C 1
ATOM 3214 O O . ARG B 1 49 ? -29.406 10.656 2.053 1 60.97 49 ARG B O 1
ATOM 3221 N N . LEU B 1 50 ? -30.156 12.312 3.352 1 58 50 LEU B N 1
ATOM 3222 C CA . LEU B 1 50 ? -30.469 13.18 2.223 1 58 50 LEU B CA 1
ATOM 3223 C C . LEU B 1 50 ? -29.203 13.562 1.462 1 58 50 LEU B C 1
ATOM 3225 O O . LEU B 1 50 ? -29.203 13.602 0.229 1 58 50 LEU B O 1
ATOM 3229 N N . TRP B 1 51 ? -28.219 13.734 2.148 1 57.41 51 TRP B N 1
ATOM 3230 C CA . TRP B 1 51 ? -26.922 14.062 1.535 1 57.41 51 TRP B CA 1
ATOM 3231 C C . TRP B 1 51 ? -26.375 12.875 0.75 1 57.41 51 TRP B C 1
ATOM 3233 O O . TRP B 1 51 ? -25.859 13.039 -0.358 1 57.41 51 TRP B O 1
ATOM 3243 N N . ASN B 1 52 ? -26.453 11.727 1.261 1 60.72 52 ASN B N 1
ATOM 3244 C CA . ASN B 1 52 ? -25.922 10.516 0.65 1 60.72 52 ASN B CA 1
ATOM 3245 C C . ASN B 1 52 ? -26.531 10.266 -0.73 1 60.72 52 ASN B C 1
ATOM 3247 O O . ASN B 1 52 ? -25.844 9.789 -1.635 1 60.72 52 ASN B O 1
ATOM 3251 N N . ARG B 1 53 ? -27.703 10.484 -0.882 1 55.56 53 ARG B N 1
ATOM 3252 C CA . ARG B 1 53 ? -28.391 10.258 -2.146 1 55.56 53 ARG B CA 1
ATOM 3253 C C . ARG B 1 53 ? -27.828 11.156 -3.246 1 55.56 53 ARG B C 1
ATOM 3255 O O . ARG B 1 53 ? -27.859 10.789 -4.426 1 55.56 53 ARG B O 1
ATOM 3262 N N . SER B 1 54 ? -27.203 12.195 -2.852 1 52.56 54 SER B N 1
ATOM 3263 C CA . SER B 1 54 ? -26.688 13.164 -3.818 1 52.56 54 SER B CA 1
ATOM 3264 C C . SER B 1 54 ? -25.188 12.984 -4.035 1 52.56 54 SER B C 1
ATOM 3266 O O . SER B 1 54 ? -24.625 13.516 -4.996 1 52.56 54 SER B O 1
ATOM 3268 N N . ALA B 1 55 ? -24.703 12.234 -3.189 1 52.47 55 ALA B N 1
ATOM 3269 C CA . ALA B 1 55 ? -23.25 12.133 -3.215 1 52.47 55 ALA B CA 1
ATOM 3270 C C . ALA B 1 55 ? -22.781 11.117 -4.254 1 52.47 55 ALA B C 1
ATOM 3272 O O . ALA B 1 55 ? -23.406 10.062 -4.414 1 52.47 55 ALA B O 1
ATOM 3273 N N . ARG B 1 56 ? -21.875 11.516 -5.305 1 50.88 56 ARG B N 1
ATOM 3274 C CA . ARG B 1 56 ? -21.297 10.625 -6.301 1 50.88 56 ARG B CA 1
ATOM 3275 C C . ARG B 1 56 ? -19.875 10.227 -5.918 1 50.88 56 ARG B C 1
ATOM 3277 O O . ARG B 1 56 ? -19.109 11.055 -5.434 1 50.88 56 ARG B O 1
ATOM 3284 N N . SER B 1 57 ? -19.672 8.945 -5.953 1 56.16 57 SER B N 1
ATOM 3285 C CA . SER B 1 57 ? -18.297 8.492 -5.738 1 56.16 57 SER B CA 1
ATOM 3286 C C . SER B 1 57 ? -17.375 8.969 -6.855 1 56.16 57 SER B C 1
ATOM 3288 O O . SER B 1 57 ? -17.766 8.961 -8.031 1 56.16 57 SER B O 1
ATOM 3290 N N . PRO B 1 58 ? -16.234 9.57 -6.434 1 52.19 58 PRO B N 1
ATOM 3291 C CA . PRO B 1 58 ? -15.336 10.023 -7.5 1 52.19 58 PRO B CA 1
ATOM 3292 C C . PRO B 1 58 ? -14.852 8.875 -8.383 1 52.19 58 PRO B C 1
ATOM 3294 O O . PRO B 1 58 ? -14.656 7.758 -7.895 1 52.19 58 PRO B O 1
ATOM 3297 N N . HIS B 1 59 ? -15.133 9.031 -9.734 1 53.69 59 HIS B N 1
ATOM 3298 C CA . HIS B 1 59 ? -14.5 8.094 -10.656 1 53.69 59 HIS B CA 1
ATOM 3299 C C . HIS B 1 59 ? -13 8.328 -10.727 1 53.69 59 HIS B C 1
ATOM 3301 O O . HIS B 1 59 ? -12.547 9.438 -11.016 1 53.69 59 HIS B O 1
ATOM 3307 N N . LEU B 1 60 ? -12.312 7.473 -10.086 1 58.81 60 LEU B N 1
ATOM 3308 C CA . LEU B 1 60 ? -10.867 7.625 -10 1 58.81 60 LEU B CA 1
ATOM 3309 C C . LEU B 1 60 ? -10.188 7.078 -11.25 1 58.81 60 LEU B C 1
ATOM 3311 O O . LEU B 1 60 ? -10.477 5.961 -11.688 1 58.81 60 LEU B O 1
ATOM 3315 N N . GLU B 1 61 ? -9.773 8.125 -12.125 1 58.03 61 GLU B N 1
ATOM 3316 C CA . GLU B 1 61 ? -9.078 7.723 -13.352 1 58.03 61 GLU B CA 1
ATOM 3317 C C . GLU B 1 61 ? -7.602 7.457 -13.086 1 58.03 61 GLU B C 1
ATOM 3319 O O . GLU B 1 61 ? -6.984 8.133 -12.258 1 58.03 61 GLU B O 1
ATOM 3324 N N . TYR B 1 62 ? -7.207 6.324 -13.523 1 59.47 62 TYR B N 1
ATOM 3325 C CA . TYR B 1 62 ? -5.789 5.988 -13.562 1 59.47 62 TYR B CA 1
ATOM 3326 C C . TYR B 1 62 ? -5.062 6.816 -14.617 1 59.47 62 TYR B C 1
ATOM 3328 O O . TYR B 1 62 ? -5.598 7.055 -15.703 1 59.47 62 TYR B O 1
ATOM 3336 N N . SER B 1 63 ? -4.094 7.625 -14.195 1 59 63 SER B N 1
ATOM 3337 C CA . SER B 1 63 ? -3.312 8.352 -15.188 1 59 63 SER B CA 1
ATOM 3338 C C . SER B 1 63 ? -1.883 7.824 -15.266 1 59 63 SER B C 1
ATOM 3340 O O . SER B 1 63 ? -1.042 8.172 -14.43 1 59 63 SER B O 1
ATOM 3342 N N . PRO B 1 64 ? -1.625 7.066 -16.25 1 65.38 64 PRO B N 1
ATOM 3343 C CA . PRO B 1 64 ? -0.256 6.566 -16.406 1 65.38 64 PRO B CA 1
ATOM 3344 C C . PRO B 1 64 ? 0.728 7.652 -16.828 1 65.38 64 PRO B C 1
ATOM 3346 O O . PRO B 1 64 ? 0.655 8.148 -17.953 1 65.38 64 PRO B O 1
ATOM 3349 N N . THR B 1 65 ? 1.446 8.328 -15.891 1 73.12 65 THR B N 1
ATOM 3350 C CA . THR B 1 65 ? 2.424 9.352 -16.234 1 73.12 65 THR B CA 1
ATOM 3351 C C . THR B 1 65 ? 3.842 8.875 -15.945 1 73.12 65 THR B C 1
ATOM 3353 O O . THR B 1 65 ? 4.035 7.918 -15.188 1 73.12 65 THR B O 1
ATOM 3356 N N . ASP B 1 66 ? 4.703 9.586 -16.609 1 81.56 66 ASP B N 1
ATOM 3357 C CA . ASP B 1 66 ? 6.121 9.266 -16.438 1 81.56 66 ASP B CA 1
ATOM 3358 C C . ASP B 1 66 ? 6.613 9.688 -15.055 1 81.56 66 ASP B C 1
ATOM 3360 O O . ASP B 1 66 ? 6.051 10.594 -14.43 1 81.56 66 ASP B O 1
ATOM 3364 N N . THR B 1 67 ? 7.562 8.906 -14.594 1 87.44 67 THR B N 1
ATOM 3365 C CA . THR B 1 67 ? 8.203 9.203 -13.32 1 87.44 67 THR B CA 1
ATOM 3366 C C . THR B 1 67 ? 9.719 9.258 -13.477 1 87.44 67 THR B C 1
ATOM 3368 O O . THR B 1 67 ? 10.312 8.406 -14.148 1 87.44 67 THR B O 1
ATOM 3371 N N . LEU B 1 68 ? 10.305 10.32 -12.992 1 90.75 68 LEU B N 1
ATOM 3372 C CA . LEU B 1 68 ? 11.758 10.422 -12.883 1 90.75 68 LEU B CA 1
ATOM 3373 C C . LEU B 1 68 ? 12.203 10.391 -11.43 1 90.75 68 LEU B C 1
ATOM 3375 O O . LEU B 1 68 ? 11.617 11.07 -10.578 1 90.75 68 LEU B O 1
ATOM 3379 N N . VAL B 1 69 ? 13.203 9.547 -11.117 1 93.06 69 VAL B N 1
ATOM 3380 C CA . VAL B 1 69 ? 13.695 9.398 -9.75 1 93.06 69 VAL B CA 1
ATOM 3381 C C . VAL B 1 69 ? 15.211 9.594 -9.719 1 93.06 69 VAL B C 1
ATOM 3383 O O . VAL B 1 69 ? 15.922 9.062 -10.57 1 93.06 69 VAL B O 1
ATOM 3386 N N . ARG B 1 70 ? 15.672 10.414 -8.82 1 91.94 70 ARG B N 1
ATOM 3387 C CA . ARG B 1 70 ? 17.094 10.516 -8.5 1 91.94 70 ARG B CA 1
ATOM 3388 C C . ARG B 1 70 ? 17.328 10.305 -7.012 1 91.94 70 ARG B C 1
ATOM 3390 O O . ARG B 1 70 ? 16.609 10.852 -6.172 1 91.94 70 ARG B O 1
ATOM 3397 N N . ILE B 1 71 ? 18.328 9.461 -6.656 1 91.62 71 ILE B N 1
ATOM 3398 C CA . ILE B 1 71 ? 18.688 9.172 -5.27 1 91.62 71 ILE B CA 1
ATOM 3399 C C . ILE B 1 71 ? 20.172 9.422 -5.051 1 91.62 71 ILE B C 1
ATOM 3401 O O . ILE B 1 71 ? 21.016 8.906 -5.797 1 91.62 71 ILE B O 1
ATOM 3405 N N . TRP B 1 72 ? 20.469 10.32 -4.094 1 91.31 72 TRP B N 1
ATOM 3406 C CA . TRP B 1 72 ? 21.828 10.539 -3.631 1 91.31 72 TRP B CA 1
ATOM 3407 C C . TRP B 1 72 ? 22.094 9.797 -2.322 1 91.31 72 TRP B C 1
ATOM 3409 O O . TRP B 1 72 ? 21.312 9.922 -1.372 1 91.31 72 TRP B O 1
ATOM 3419 N N . GLU B 1 73 ? 23.125 8.984 -2.322 1 88 73 GLU B N 1
ATOM 3420 C CA . GLU B 1 73 ? 23.5 8.281 -1.103 1 88 73 GLU B CA 1
ATOM 3421 C C . GLU B 1 73 ? 24.797 8.836 -0.525 1 88 73 GLU B C 1
ATOM 3423 O O . GLU B 1 73 ? 25.781 9.016 -1.251 1 88 73 GLU B O 1
ATOM 3428 N N . ARG B 1 74 ? 24.656 9.094 0.742 1 83.94 74 ARG B N 1
ATOM 3429 C CA . ARG B 1 74 ? 25.797 9.688 1.423 1 83.94 74 ARG B CA 1
ATOM 3430 C C . ARG B 1 74 ? 27.031 8.805 1.282 1 83.94 74 ARG B C 1
ATOM 3432 O O . ARG B 1 74 ? 28.109 9.289 0.938 1 83.94 74 ARG B O 1
ATOM 3439 N N . ASP B 1 75 ? 26.859 7.508 1.746 1 73 75 ASP B N 1
ATOM 3440 C CA . ASP B 1 75 ? 27.984 6.586 1.739 1 73 75 ASP B CA 1
ATOM 3441 C C . ASP B 1 75 ? 27.875 5.598 0.583 1 73 75 ASP B C 1
ATOM 3443 O O . ASP B 1 75 ? 27.766 4.391 0.802 1 73 75 ASP B O 1
ATOM 3447 N N . ALA B 1 76 ? 27.5 6.102 -0.598 1 61.25 76 ALA B N 1
ATOM 3448 C CA . ALA B 1 76 ? 27.375 5.191 -1.736 1 61.25 76 ALA B CA 1
ATOM 3449 C C . ALA B 1 76 ? 28.641 4.375 -1.929 1 61.25 76 ALA B C 1
ATOM 3451 O O . ALA B 1 76 ? 29.75 4.934 -1.97 1 61.25 76 ALA B O 1
ATOM 3452 N N . ALA B 1 77 ? 28.688 3.191 -1.388 1 53.12 77 ALA B N 1
ATOM 3453 C CA . ALA B 1 77 ? 29.828 2.301 -1.516 1 53.12 77 ALA B CA 1
ATOM 3454 C C . ALA B 1 77 ? 30.203 2.096 -2.98 1 53.12 77 ALA B C 1
ATOM 3456 O O . ALA B 1 77 ? 29.344 1.81 -3.814 1 53.12 77 ALA B O 1
ATOM 3457 N N . SER B 1 78 ? 31.109 2.934 -3.508 1 53.53 78 SER B N 1
ATOM 3458 C CA . SER B 1 78 ? 31.656 2.857 -4.859 1 53.53 78 SER B CA 1
ATOM 3459 C C . SER B 1 78 ? 31.625 1.427 -5.387 1 53.53 78 SER B C 1
ATOM 3461 O O . SER B 1 78 ? 31.297 1.196 -6.551 1 53.53 78 SER B O 1
ATOM 3463 N N . SER B 1 79 ? 32.375 0.485 -4.695 1 53.41 79 SER B N 1
ATOM 3464 C CA . SER B 1 79 ? 33.062 -0.607 -5.391 1 53.41 79 SER B CA 1
ATOM 3465 C C . SER B 1 79 ? 32.188 -1.872 -5.391 1 53.41 79 SER B C 1
ATOM 3467 O O . SER B 1 79 ? 32.562 -2.879 -5.996 1 53.41 79 SER B O 1
ATOM 3469 N N . SER B 1 80 ? 30.906 -1.774 -4.695 1 61.59 80 SER B N 1
ATOM 3470 C CA . SER B 1 80 ? 30.328 -3.111 -4.609 1 61.59 80 SER B CA 1
ATOM 3471 C C . SER B 1 80 ? 29.328 -3.357 -5.738 1 61.59 80 SER B C 1
ATOM 3473 O O . SER B 1 80 ? 28.75 -2.414 -6.273 1 61.59 80 SER B O 1
ATOM 3475 N N . SER B 1 81 ? 29.375 -4.582 -6.258 1 69.31 81 SER B N 1
ATOM 3476 C CA . SER B 1 81 ? 28.5 -5.059 -7.328 1 69.31 81 SER B CA 1
ATOM 3477 C C . SER B 1 81 ? 27.062 -5.188 -6.844 1 69.31 81 SER B C 1
ATOM 3479 O O . SER B 1 81 ? 26.156 -5.488 -7.633 1 69.31 81 SER B O 1
ATOM 3481 N N . TYR B 1 82 ? 26.953 -4.949 -5.445 1 69.88 82 TYR B N 1
ATOM 3482 C CA . TYR B 1 82 ? 25.609 -5.07 -4.918 1 69.88 82 TYR B CA 1
ATOM 3483 C C . TYR B 1 82 ? 25.344 -4.039 -3.826 1 69.88 82 TYR B C 1
ATOM 3485 O O . TYR B 1 82 ? 26.297 -3.475 -3.266 1 69.88 82 TYR B O 1
ATOM 3493 N N . LEU B 1 83 ? 24.078 -3.68 -3.689 1 76.31 83 LEU B N 1
ATOM 3494 C CA . LEU B 1 83 ? 23.609 -2.865 -2.578 1 76.31 83 LEU B CA 1
ATOM 3495 C C . LEU B 1 83 ? 23.016 -3.742 -1.478 1 76.31 83 LEU B C 1
ATOM 3497 O O . LEU B 1 83 ? 22.344 -4.738 -1.762 1 76.31 83 LEU B O 1
ATOM 3501 N N . GLU B 1 84 ? 23.359 -3.428 -0.201 1 75.88 84 GLU B N 1
ATOM 3502 C CA . GLU B 1 84 ? 22.844 -4.203 0.924 1 75.88 84 GLU B CA 1
ATOM 3503 C C . GLU B 1 84 ? 22.453 -3.295 2.086 1 75.88 84 GLU B C 1
ATOM 3505 O O . GLU B 1 84 ? 23.141 -2.311 2.369 1 75.88 84 GLU B O 1
ATOM 3510 N N . TRP B 1 85 ? 21.297 -3.613 2.67 1 78.06 85 TRP B N 1
ATOM 3511 C CA . TRP B 1 85 ? 20.906 -2.918 3.893 1 78.06 85 TRP B CA 1
ATOM 3512 C C . TRP B 1 85 ? 20.047 -3.812 4.777 1 78.06 85 TRP B C 1
ATOM 3514 O O . TRP B 1 85 ? 19.578 -4.871 4.344 1 78.06 85 TRP B O 1
ATOM 3524 N N . ALA B 1 86 ? 19.906 -3.383 6.02 1 76.81 86 ALA B N 1
ATOM 3525 C CA . ALA B 1 86 ? 19.094 -4.094 7.004 1 76.81 86 ALA B CA 1
ATOM 3526 C C . ALA B 1 86 ? 18.25 -3.121 7.824 1 76.81 86 ALA B C 1
ATOM 3528 O O . ALA B 1 86 ? 18.641 -1.967 8.023 1 76.81 86 ALA B O 1
ATOM 3529 N N . SER B 1 87 ? 17.078 -3.492 8.094 1 77.62 87 SER B N 1
ATOM 3530 C CA . SER B 1 87 ? 16.203 -2.748 9 1 77.62 87 SER B CA 1
ATOM 3531 C C . SER B 1 87 ? 15.82 -3.588 10.211 1 77.62 87 SER B C 1
ATOM 3533 O O . SER B 1 87 ? 15.633 -4.801 10.102 1 77.62 87 SER B O 1
ATOM 3535 N N . ARG B 1 88 ? 15.758 -2.926 11.352 1 72.12 88 ARG B N 1
ATOM 3536 C CA . ARG B 1 88 ? 15.367 -3.592 12.586 1 72.12 88 ARG B CA 1
ATOM 3537 C C . ARG B 1 88 ? 13.875 -3.416 12.852 1 72.12 88 ARG B C 1
ATOM 3539 O O . ARG B 1 88 ? 13.312 -2.357 12.578 1 72.12 88 ARG B O 1
ATOM 3546 N N . GLY B 1 89 ? 13.352 -4.477 13.352 1 70.62 89 GLY B N 1
ATOM 3547 C CA . GLY B 1 89 ? 11.938 -4.406 13.711 1 70.62 89 GLY B CA 1
ATOM 3548 C C . GLY B 1 89 ? 11.688 -3.619 14.977 1 70.62 89 GLY B C 1
ATOM 3549 O O . GLY B 1 89 ? 12.469 -3.695 15.93 1 70.62 89 GLY B O 1
ATOM 3550 N N . GLY B 1 90 ? 10.711 -2.885 14.984 1 67.25 90 GLY B N 1
ATOM 3551 C CA . GLY B 1 90 ? 10.273 -2.18 16.172 1 67.25 90 GLY B CA 1
ATOM 3552 C C . GLY B 1 90 ? 10.938 -0.829 16.344 1 67.25 90 GLY B C 1
ATOM 3553 O O . GLY B 1 90 ? 11.914 -0.518 15.656 1 67.25 90 GLY B O 1
ATOM 3554 N N . LEU B 1 91 ? 10.406 0.04 17.125 1 62.81 91 LEU B N 1
ATOM 3555 C CA . LEU B 1 91 ? 10.867 1.398 17.375 1 62.81 91 LEU B CA 1
ATOM 3556 C C . LEU B 1 91 ? 11.828 1.434 18.562 1 62.81 91 LEU B C 1
ATOM 3558 O O . LEU B 1 91 ? 12.297 2.504 18.953 1 62.81 91 LEU B O 1
ATOM 3562 N N . GLN B 1 92 ? 12.219 0.316 19.031 1 61.06 92 GLN B N 1
ATOM 3563 C CA . GLN B 1 92 ? 12.945 0.324 20.297 1 61.06 92 GLN B CA 1
ATOM 3564 C C . GLN B 1 92 ? 14.414 0.679 20.094 1 61.06 92 GLN B C 1
ATOM 3566 O O . GLN B 1 92 ? 15.18 0.754 21.047 1 61.06 92 GLN B O 1
ATOM 3571 N N . GLN B 1 93 ? 14.578 1.234 19.031 1 65.31 93 GLN B N 1
ATOM 3572 C CA . GLN B 1 93 ? 15.969 1.604 18.812 1 65.31 93 GLN B CA 1
ATOM 3573 C C . GLN B 1 93 ? 16.281 2.955 19.453 1 65.31 93 GLN B C 1
ATOM 3575 O O . GLN B 1 93 ? 15.414 3.816 19.562 1 65.31 93 GLN B O 1
ATOM 3580 N N . GLN B 1 94 ? 17.422 3.141 20.047 1 68.38 94 GLN B N 1
ATOM 3581 C CA . GLN B 1 94 ? 17.859 4.363 20.719 1 68.38 94 GLN B CA 1
ATOM 3582 C C . GLN B 1 94 ? 17.891 5.539 19.75 1 68.38 94 GLN B C 1
ATOM 3584 O O . GLN B 1 94 ? 17.5 6.652 20.109 1 68.38 94 GLN B O 1
ATOM 3589 N N . GLN B 1 95 ? 18.156 5.301 18.531 1 86.88 95 GLN B N 1
ATOM 3590 C CA . GLN B 1 95 ? 18.203 6.395 17.562 1 86.88 95 GLN B CA 1
ATOM 3591 C C . GLN B 1 95 ? 17.625 5.961 16.219 1 86.88 95 GLN B C 1
ATOM 3593 O O . GLN B 1 95 ? 18.359 5.672 15.273 1 86.88 95 GLN B O 1
ATOM 3598 N N . PRO B 1 96 ? 16.312 6.133 16.156 1 93.31 96 PRO B N 1
ATOM 3599 C CA . PRO B 1 96 ? 15.672 5.668 14.93 1 93.31 96 PRO B CA 1
ATOM 3600 C C . PRO B 1 96 ? 16.078 6.492 13.711 1 93.31 96 PRO B C 1
ATOM 3602 O O . PRO B 1 96 ? 16.297 7.699 13.82 1 93.31 96 PRO B O 1
ATOM 3605 N N . LYS B 1 97 ? 16.266 5.832 12.609 1 96.12 97 LYS B N 1
ATOM 3606 C CA . LYS B 1 97 ? 16.438 6.52 11.328 1 96.12 97 LYS B CA 1
ATOM 3607 C C . LYS B 1 97 ? 15.125 7.125 10.852 1 96.12 97 LYS B C 1
ATOM 3609 O O . LYS B 1 97 ? 14.086 6.449 10.852 1 96.12 97 LYS B O 1
ATOM 3614 N N . VAL B 1 98 ? 15.188 8.383 10.422 1 97.81 98 VAL B N 1
ATOM 3615 C CA . VAL B 1 98 ? 13.969 9.117 10.109 1 97.81 98 VAL B CA 1
ATOM 3616 C C . VAL B 1 98 ? 13.961 9.492 8.633 1 97.81 98 VAL B C 1
ATOM 3618 O O . VAL B 1 98 ? 14.953 10.008 8.109 1 97.81 98 VAL B O 1
ATOM 3621 N N . LEU B 1 99 ? 12.891 9.156 7.953 1 98.56 99 LEU B N 1
ATOM 3622 C CA . LEU B 1 99 ? 12.656 9.594 6.582 1 98.56 99 LEU B CA 1
ATOM 3623 C C . LEU B 1 99 ? 11.648 10.734 6.543 1 98.56 99 LEU B C 1
ATOM 3625 O O . LEU B 1 99 ? 10.477 10.547 6.891 1 98.56 99 LEU B O 1
ATOM 3629 N N . VAL B 1 100 ? 12.094 11.891 6.156 1 98.88 100 VAL B N 1
ATOM 3630 C CA . VAL B 1 100 ? 11.18 13.016 5.992 1 98.88 100 VAL B CA 1
ATOM 3631 C C . VAL B 1 100 ? 10.672 13.062 4.555 1 98.88 100 VAL B C 1
ATOM 3633 O O . VAL B 1 100 ? 11.461 13.094 3.607 1 98.88 100 VAL B O 1
ATOM 3636 N N . LEU B 1 101 ? 9.375 13.047 4.387 1 98.88 101 LEU B N 1
ATOM 3637 C CA . LEU B 1 101 ? 8.758 13.039 3.064 1 98.88 101 LEU B CA 1
ATOM 3638 C C . LEU B 1 101 ? 7.895 14.281 2.861 1 98.88 101 LEU B C 1
ATOM 3640 O O . LEU B 1 101 ? 7.164 14.688 3.766 1 98.88 101 LEU B O 1
ATOM 3644 N N . THR B 1 102 ? 7.996 14.867 1.636 1 98.75 102 THR B N 1
ATOM 3645 C CA . THR B 1 102 ? 7.234 16.078 1.348 1 98.75 102 THR B CA 1
ATOM 3646 C C . THR B 1 102 ? 6.84 16.125 -0.126 1 98.75 102 THR B C 1
ATOM 3648 O O . THR B 1 102 ? 7.707 16.219 -1.001 1 98.75 102 THR B O 1
ATOM 3651 N N . PRO B 1 103 ? 5.543 16.094 -0.405 1 97.38 103 PRO B N 1
ATOM 3652 C CA . PRO B 1 103 ? 5.117 16.453 -1.759 1 97.38 103 PRO B CA 1
ATOM 3653 C C . PRO B 1 103 ? 5.176 17.969 -2.014 1 97.38 103 PRO B C 1
ATOM 3655 O O . PRO B 1 103 ? 4.875 18.766 -1.117 1 97.38 103 PRO B O 1
ATOM 3658 N N . MET B 1 104 ? 5.566 18.328 -3.24 1 97.06 104 MET B N 1
ATOM 3659 C CA . MET B 1 104 ? 5.699 19.75 -3.535 1 97.06 104 MET B CA 1
ATOM 3660 C C . MET B 1 104 ? 5.09 20.094 -4.895 1 97.06 104 MET B C 1
ATOM 3662 O O . MET B 1 104 ? 5.246 19.328 -5.852 1 97.06 104 MET B O 1
ATOM 3666 N N . LYS B 1 105 ? 4.367 21.047 -4.922 1 94.44 105 LYS B N 1
ATOM 3667 C CA . LYS B 1 105 ? 3.842 21.672 -6.129 1 94.44 105 LYS B CA 1
ATOM 3668 C C . LYS B 1 105 ? 3.914 23.203 -6.031 1 94.44 105 LYS B C 1
ATOM 3670 O O . LYS B 1 105 ? 3.375 23.797 -5.098 1 94.44 105 LYS B O 1
ATOM 3675 N N . ASP B 1 106 ? 4.594 23.844 -7.012 1 94.56 106 ASP B N 1
ATOM 3676 C CA . ASP B 1 106 ? 4.738 25.297 -7.035 1 94.56 106 ASP B CA 1
ATOM 3677 C C . ASP B 1 106 ? 5.199 25.828 -5.68 1 94.56 106 ASP B C 1
ATOM 3679 O O . ASP B 1 106 ? 4.582 26.734 -5.117 1 94.56 106 ASP B O 1
ATOM 3683 N N . SER B 1 107 ? 6.273 25.188 -5.172 1 96.06 107 SER B N 1
ATOM 3684 C CA . SER B 1 107 ? 6.746 25.469 -3.818 1 96.06 107 SER B CA 1
ATOM 3685 C C . SER B 1 107 ? 8.008 26.312 -3.836 1 96.06 107 SER B C 1
ATOM 3687 O O . SER B 1 107 ? 8.727 26.391 -2.838 1 96.06 107 SER B O 1
ATOM 3689 N N . GLU B 1 108 ? 8.266 26.969 -4.914 1 96.38 108 GLU B N 1
ATOM 3690 C CA . GLU B 1 108 ? 9.5 27.75 -5.059 1 96.38 108 GLU B CA 1
ATOM 3691 C C . GLU B 1 108 ? 9.664 28.75 -3.924 1 96.38 108 GLU B C 1
ATOM 3693 O O . GLU B 1 108 ? 10.734 28.859 -3.334 1 96.38 108 GLU B O 1
ATOM 3698 N N . LYS B 1 109 ? 8.617 29.422 -3.596 1 95.25 109 LYS B N 1
ATOM 3699 C CA . LYS B 1 109 ? 8.656 30.5 -2.604 1 95.25 109 LYS B CA 1
ATOM 3700 C C . LYS B 1 109 ? 8.891 29.938 -1.202 1 95.25 109 LYS B C 1
ATOM 3702 O O . LYS B 1 109 ? 9.305 30.656 -0.299 1 95.25 109 LYS B O 1
ATOM 3707 N N . ASP B 1 110 ? 8.625 28.656 -0.998 1 95.94 110 ASP B N 1
ATOM 3708 C CA . ASP B 1 110 ? 8.672 28.062 0.335 1 95.94 110 ASP B CA 1
ATOM 3709 C C . ASP B 1 110 ? 9.977 27.312 0.559 1 95.94 110 ASP B C 1
ATOM 3711 O O . ASP B 1 110 ? 10.289 26.906 1.684 1 95.94 110 ASP B O 1
ATOM 3715 N N . LEU B 1 111 ? 10.781 27.109 -0.47 1 97.69 111 LEU B N 1
ATOM 3716 C CA . LEU B 1 111 ? 11.914 26.203 -0.419 1 97.69 111 LEU B CA 1
ATOM 3717 C C . LEU B 1 111 ? 12.938 26.656 0.616 1 97.69 111 LEU B C 1
ATOM 3719 O O . LEU B 1 111 ? 13.422 25.844 1.413 1 97.69 111 LEU B O 1
ATOM 3723 N N . LEU B 1 112 ? 13.242 27.938 0.584 1 96.62 112 LEU B N 1
ATOM 3724 C CA . LEU B 1 112 ? 14.25 28.453 1.513 1 96.62 112 LEU B CA 1
ATOM 3725 C C . LEU B 1 112 ? 13.82 28.219 2.957 1 96.62 112 LEU B C 1
ATOM 3727 O O . LEU B 1 112 ? 14.609 27.719 3.768 1 96.62 112 LEU B O 1
ATOM 3731 N N . ARG B 1 113 ? 12.648 28.594 3.301 1 96.94 113 ARG B N 1
ATOM 3732 C CA . ARG B 1 113 ? 12.133 28.406 4.652 1 96.94 113 ARG B CA 1
ATOM 3733 C C . ARG B 1 113 ? 12.055 26.922 5 1 96.94 113 ARG B C 1
ATOM 3735 O O . ARG B 1 113 ? 12.391 26.531 6.121 1 96.94 113 ARG B O 1
ATOM 3742 N N . TYR B 1 114 ? 11.562 26.141 4.078 1 98.06 114 TYR B N 1
ATOM 3743 C CA . TYR B 1 114 ? 11.43 24.703 4.289 1 98.06 114 TYR B CA 1
ATOM 3744 C C . TYR B 1 114 ? 12.758 24.094 4.719 1 98.06 114 TYR B C 1
ATOM 3746 O O . TYR B 1 114 ? 12.828 23.375 5.727 1 98.06 114 TYR B O 1
ATOM 3754 N N . PHE B 1 115 ? 13.859 24.328 4.008 1 98.12 115 PHE B N 1
ATOM 3755 C CA . PHE B 1 115 ? 15.156 23.719 4.297 1 98.12 115 PHE B CA 1
ATOM 3756 C C . PHE B 1 115 ? 15.789 24.359 5.531 1 98.12 115 PHE B C 1
ATOM 3758 O O . PHE B 1 115 ? 16.516 23.703 6.27 1 98.12 115 PHE B O 1
ATOM 3765 N N . ALA B 1 116 ? 15.469 25.625 5.785 1 97.62 116 ALA B N 1
ATOM 3766 C CA . ALA B 1 116 ? 15.93 26.266 7.016 1 97.62 116 ALA B CA 1
ATOM 3767 C C . ALA B 1 116 ? 15.32 25.594 8.242 1 97.62 116 ALA B C 1
ATOM 3769 O O . ALA B 1 116 ? 16 25.375 9.25 1 97.62 116 ALA B O 1
ATOM 3770 N N . LEU B 1 117 ? 14.062 25.328 8.172 1 97.75 117 LEU B N 1
ATOM 3771 C CA . LEU B 1 117 ? 13.383 24.641 9.273 1 97.75 117 LEU B CA 1
ATOM 3772 C C . LEU B 1 117 ? 13.953 23.25 9.484 1 97.75 117 LEU B C 1
ATOM 3774 O O . LEU B 1 117 ? 14.133 22.812 10.625 1 97.75 117 LEU B O 1
ATOM 3778 N N . LEU B 1 118 ? 14.227 22.516 8.406 1 98.25 118 LEU B N 1
ATOM 3779 C CA . LEU B 1 118 ? 14.852 21.203 8.508 1 98.25 118 LEU B CA 1
ATOM 3780 C C . LEU B 1 118 ? 16.203 21.297 9.203 1 98.25 118 LEU B C 1
ATOM 3782 O O . LEU B 1 118 ? 16.531 20.469 10.062 1 98.25 118 LEU B O 1
ATOM 3786 N N . ASP B 1 119 ? 16.938 22.312 8.82 1 97.12 119 ASP B N 1
ATOM 3787 C CA . ASP B 1 119 ? 18.266 22.516 9.375 1 97.12 119 ASP B CA 1
ATOM 3788 C C . ASP B 1 119 ? 18.203 22.797 10.875 1 97.12 119 ASP B C 1
ATOM 3790 O O . ASP B 1 119 ? 19.109 22.438 11.625 1 97.12 119 ASP B O 1
ATOM 3794 N N . ARG B 1 120 ? 17.172 23.375 11.32 1 97.38 120 ARG B N 1
ATOM 3795 C CA . ARG B 1 120 ? 17 23.797 12.711 1 97.38 120 ARG B CA 1
ATOM 3796 C C . ARG B 1 120 ? 16.641 22.609 13.602 1 97.38 120 ARG B C 1
ATOM 3798 O O . ARG B 1 120 ? 16.75 22.688 14.82 1 97.38 120 ARG B O 1
ATOM 3805 N N . LEU B 1 121 ? 16.203 21.5 13.023 1 98.12 121 LEU B N 1
ATOM 3806 C CA . LEU B 1 121 ? 15.859 20.328 13.82 1 98.12 121 LEU B CA 1
ATOM 3807 C C . LEU B 1 121 ? 17.047 19.844 14.641 1 98.12 121 LEU B C 1
ATOM 3809 O O . LEU B 1 121 ? 18.172 19.828 14.148 1 98.12 121 LEU B O 1
ATOM 3813 N N . THR B 1 122 ? 16.797 19.453 15.891 1 98.19 122 THR B N 1
ATOM 3814 C CA . THR B 1 122 ? 17.859 19.016 16.781 1 98.19 122 THR B CA 1
ATOM 3815 C C . THR B 1 122 ? 18.219 17.547 16.516 1 98.19 122 THR B C 1
ATOM 3817 O O . THR B 1 122 ? 19.266 17.062 16.969 1 98.19 122 THR B O 1
ATOM 3820 N N . TYR B 1 123 ? 17.344 16.875 15.844 1 97.56 123 TYR B N 1
ATOM 3821 C CA . TYR B 1 123 ? 17.625 15.477 15.531 1 97.56 123 TYR B CA 1
ATOM 3822 C C . TYR B 1 123 ? 18.859 15.359 14.633 1 97.56 123 TYR B C 1
ATOM 3824 O O . TYR B 1 123 ? 19.016 16.141 13.695 1 97.56 123 TYR B O 1
ATOM 3832 N N . PRO B 1 124 ? 19.734 14.398 14.898 1 96.56 124 PRO B N 1
ATOM 3833 C CA . PRO B 1 124 ? 20.969 14.297 14.109 1 96.56 124 PRO B CA 1
ATOM 3834 C C . PRO B 1 124 ? 20.703 14.07 12.625 1 96.56 124 PRO B C 1
ATOM 3836 O O . PRO B 1 124 ? 20.031 13.102 12.25 1 96.56 124 PRO B O 1
ATOM 3839 N N . LYS B 1 125 ? 21.312 14.859 11.773 1 96.19 125 LYS B N 1
ATOM 3840 C CA . LYS B 1 125 ? 21.031 14.844 10.336 1 96.19 125 LYS B CA 1
ATOM 3841 C C . LYS B 1 125 ? 21.547 13.562 9.688 1 96.19 125 LYS B C 1
ATOM 3843 O O . LYS B 1 125 ? 20.984 13.078 8.711 1 96.19 125 LYS B O 1
ATOM 3848 N N . HIS B 1 126 ? 22.547 13.016 10.234 1 93.62 126 HIS B N 1
ATOM 3849 C CA . HIS B 1 126 ? 23.125 11.805 9.656 1 93.62 126 HIS B CA 1
ATOM 3850 C C . HIS B 1 126 ? 22.188 10.609 9.836 1 93.62 126 HIS B C 1
ATOM 3852 O O . HIS B 1 126 ? 22.406 9.547 9.25 1 93.62 126 HIS B O 1
ATOM 3858 N N . LEU B 1 127 ? 21.141 10.789 10.602 1 95.69 127 LEU B N 1
ATOM 3859 C CA . LEU B 1 127 ? 20.141 9.75 10.781 1 95.69 127 LEU B CA 1
ATOM 3860 C C . LEU B 1 127 ? 18.875 10.07 9.992 1 95.69 127 LEU B C 1
ATOM 3862 O O . LEU B 1 127 ? 17.891 9.344 10.062 1 95.69 127 LEU B O 1
ATOM 3866 N N . MET B 1 128 ? 18.969 11.133 9.219 1 97.75 128 MET B N 1
ATOM 3867 C CA . MET B 1 128 ? 17.797 11.586 8.492 1 97.75 128 MET B CA 1
ATOM 3868 C C . MET B 1 128 ? 17.984 11.398 6.988 1 97.75 128 MET B C 1
ATOM 3870 O O . MET B 1 128 ? 19.062 11.641 6.457 1 97.75 128 MET B O 1
ATOM 3874 N N . SER B 1 129 ? 16.984 10.906 6.359 1 98.06 129 SER B N 1
ATOM 3875 C CA . SER B 1 129 ? 16.828 10.914 4.906 1 98.06 129 SER B CA 1
ATOM 3876 C C . SER B 1 129 ? 15.695 11.828 4.473 1 98.06 129 SER B C 1
ATOM 3878 O O . SER B 1 129 ? 14.742 12.047 5.227 1 98.06 129 SER B O 1
ATOM 3880 N N . LEU B 1 130 ? 15.828 12.375 3.283 1 98.69 130 LEU B N 1
ATOM 3881 C CA . LEU B 1 130 ? 14.789 13.242 2.736 1 98.69 130 LEU B CA 1
ATOM 3882 C C . LEU B 1 130 ? 14.242 12.672 1.434 1 98.69 130 LEU B C 1
ATOM 3884 O O . LEU B 1 130 ? 14.992 12.133 0.617 1 98.69 130 LEU B O 1
ATOM 3888 N N . GLY B 1 131 ? 12.969 12.688 1.275 1 98.69 131 GLY B N 1
ATOM 3889 C CA . GLY B 1 131 ? 12.281 12.383 0.032 1 98.69 131 GLY B CA 1
ATOM 3890 C C . GLY B 1 131 ? 11.289 13.453 -0.378 1 98.69 131 GLY B C 1
ATOM 3891 O O . GLY B 1 131 ? 10.43 13.852 0.415 1 98.69 131 GLY B O 1
ATOM 3892 N N . ILE B 1 132 ? 11.43 13.93 -1.591 1 98.69 132 ILE B N 1
ATOM 3893 C CA . ILE B 1 132 ? 10.547 14.961 -2.119 1 98.69 132 ILE B CA 1
ATOM 3894 C C . ILE B 1 132 ? 9.969 14.508 -3.461 1 98.69 132 ILE B C 1
ATOM 3896 O O . ILE B 1 132 ? 10.695 13.977 -4.305 1 98.69 132 ILE B O 1
ATOM 3900 N N . LEU B 1 133 ? 8.703 14.594 -3.605 1 97.75 133 LEU B N 1
ATOM 3901 C CA . LEU B 1 133 ? 8.055 14.383 -4.898 1 97.75 133 LEU B CA 1
ATOM 3902 C C . LEU B 1 133 ? 7.492 15.695 -5.438 1 97.75 133 LEU B C 1
ATOM 3904 O O . LEU B 1 133 ? 6.621 16.312 -4.809 1 97.75 133 LEU B O 1
ATOM 3908 N N . GLU B 1 134 ? 8.023 16.156 -6.508 1 96.38 134 GLU B N 1
ATOM 3909 C CA . GLU B 1 134 ? 7.523 17.344 -7.199 1 96.38 134 GLU B CA 1
ATOM 3910 C C . GLU B 1 134 ? 6.695 16.969 -8.422 1 96.38 134 GLU B C 1
ATOM 3912 O O . GLU B 1 134 ? 7.094 16.094 -9.203 1 96.38 134 GLU B O 1
ATOM 3917 N N . GLY B 1 135 ? 5.578 17.578 -8.516 1 90.75 135 GLY B N 1
ATOM 3918 C CA . GLY B 1 135 ? 4.738 17.312 -9.672 1 90.75 135 GLY B CA 1
ATOM 3919 C C . GLY B 1 135 ? 3.875 18.5 -10.07 1 90.75 135 GLY B C 1
ATOM 3920 O O . GLY B 1 135 ? 3.396 19.234 -9.219 1 90.75 135 GLY B O 1
ATOM 3921 N N . ASP B 1 136 ? 3.744 18.656 -11.383 1 88.69 136 ASP B N 1
ATOM 3922 C CA . ASP B 1 136 ? 2.793 19.594 -11.992 1 88.69 136 ASP B CA 1
ATOM 3923 C C . ASP B 1 136 ? 3.129 21.031 -11.633 1 88.69 136 ASP B C 1
ATOM 3925 O O . ASP B 1 136 ? 2.236 21.875 -11.531 1 88.69 136 ASP B O 1
ATOM 3929 N N . SER B 1 137 ? 4.375 21.266 -11.273 1 92.06 137 SER B N 1
ATOM 3930 C CA . SER B 1 137 ? 4.766 22.641 -10.969 1 92.06 137 SER B CA 1
ATOM 3931 C C . SER B 1 137 ? 4.852 23.484 -12.242 1 92.06 137 SER B C 1
ATOM 3933 O O . SER B 1 137 ? 5.242 22.984 -13.297 1 92.06 137 SER B O 1
ATOM 3935 N N . THR B 1 138 ? 4.48 24.672 -12.07 1 91.81 138 THR B N 1
ATOM 3936 C CA . THR B 1 138 ? 4.609 25.641 -13.164 1 91.81 138 THR B CA 1
ATOM 3937 C C . THR B 1 138 ? 5.758 26.609 -12.898 1 91.81 138 THR B C 1
ATOM 3939 O O . THR B 1 138 ? 6.133 27.375 -13.781 1 91.81 138 THR B O 1
ATOM 3942 N N . ASP B 1 139 ? 6.344 26.547 -11.75 1 95.19 139 ASP B N 1
ATOM 3943 C CA . ASP B 1 139 ? 7.465 27.406 -11.375 1 95.19 139 ASP B CA 1
ATOM 3944 C C . ASP B 1 139 ? 8.773 26.609 -11.352 1 95.19 139 ASP B C 1
ATOM 3946 O O . ASP B 1 139 ? 8.852 25.516 -11.906 1 95.19 139 ASP B O 1
ATOM 3950 N N . ALA B 1 140 ? 9.805 27.172 -10.773 1 96.12 140 ALA B N 1
ATOM 3951 C CA . ALA B 1 140 ? 11.141 26.578 -10.852 1 96.12 140 ALA B CA 1
ATOM 3952 C C . ALA B 1 140 ? 11.383 25.625 -9.688 1 96.12 140 ALA B C 1
ATOM 3954 O O . ALA B 1 140 ? 12.531 25.375 -9.312 1 96.12 140 ALA B O 1
ATOM 3955 N N . THR B 1 141 ? 10.344 25.125 -9.109 1 97.06 141 THR B N 1
ATOM 3956 C CA . THR B 1 141 ? 10.461 24.297 -7.922 1 97.06 141 THR B CA 1
ATOM 3957 C C . THR B 1 141 ? 11.422 23.125 -8.172 1 97.06 141 THR B C 1
ATOM 3959 O O . THR B 1 141 ? 12.359 22.906 -7.41 1 97.06 141 THR B O 1
ATOM 3962 N N . PHE B 1 142 ? 11.25 22.469 -9.25 1 96.31 142 PHE B N 1
ATOM 3963 C CA . PHE B 1 142 ? 12.039 21.266 -9.5 1 96.31 142 PHE B CA 1
ATOM 3964 C C . PHE B 1 142 ? 13.516 21.625 -9.688 1 96.31 142 PHE B C 1
ATOM 3966 O O . PHE B 1 142 ? 14.391 21 -9.086 1 96.31 142 PHE B O 1
ATOM 3973 N N . ALA B 1 143 ? 13.781 22.531 -10.555 1 95.31 143 ALA B N 1
ATOM 3974 C CA . ALA B 1 143 ? 15.156 22.953 -10.844 1 95.31 143 ALA B CA 1
ATOM 3975 C C . ALA B 1 143 ? 15.875 23.391 -9.578 1 95.31 143 ALA B C 1
ATOM 3977 O O . ALA B 1 143 ? 17.031 23.031 -9.352 1 95.31 143 ALA B O 1
ATOM 3978 N N . LYS B 1 144 ? 15.242 24.125 -8.789 1 97.31 144 LYS B N 1
ATOM 3979 C CA . LYS B 1 144 ? 15.836 24.609 -7.543 1 97.31 144 LYS B CA 1
ATOM 3980 C C . LYS B 1 144 ? 16.078 23.469 -6.566 1 97.31 144 LYS B C 1
ATOM 3982 O O . LYS B 1 144 ? 17.094 23.438 -5.867 1 97.31 144 LYS B O 1
ATOM 3987 N N . LEU B 1 145 ? 15.117 22.547 -6.512 1 97.94 145 LEU B N 1
ATOM 3988 C CA . LEU B 1 145 ? 15.305 21.375 -5.664 1 97.94 145 LEU B CA 1
ATOM 3989 C C . LEU B 1 145 ? 16.547 20.594 -6.09 1 97.94 145 LEU B C 1
ATOM 3991 O O . LEU B 1 145 ? 17.312 20.141 -5.242 1 97.94 145 LEU B O 1
ATOM 3995 N N . MET B 1 146 ? 16.688 20.422 -7.348 1 95.44 146 MET B N 1
ATOM 3996 C CA . MET B 1 146 ? 17.844 19.688 -7.875 1 95.44 146 MET B CA 1
ATOM 3997 C C . MET B 1 146 ? 19.156 20.328 -7.391 1 95.44 146 MET B C 1
ATOM 3999 O O . MET B 1 146 ? 20.047 19.625 -6.918 1 95.44 146 MET B O 1
ATOM 4003 N N . ASP B 1 147 ? 19.203 21.609 -7.449 1 95 147 ASP B N 1
ATOM 4004 C CA . ASP B 1 147 ? 20.391 22.344 -7.02 1 95 147 ASP B CA 1
ATOM 4005 C C . ASP B 1 147 ? 20.609 22.203 -5.512 1 95 147 ASP B C 1
ATOM 4007 O O . ASP B 1 147 ? 21.719 21.938 -5.062 1 95 147 ASP B O 1
ATOM 4011 N N . ILE B 1 148 ? 19.578 22.406 -4.785 1 97.25 148 ILE B N 1
ATOM 4012 C CA . ILE B 1 148 ? 19.656 22.375 -3.328 1 97.25 148 ILE B CA 1
ATOM 4013 C C . ILE B 1 148 ? 20.094 20.984 -2.865 1 97.25 148 ILE B C 1
ATOM 4015 O O . ILE B 1 148 ? 20.984 20.844 -2.027 1 97.25 148 ILE B O 1
ATOM 4019 N N . LEU B 1 149 ? 19.484 19.953 -3.428 1 96.81 149 LEU B N 1
ATOM 4020 C CA . LEU B 1 149 ? 19.766 18.594 -3 1 96.81 149 LEU B CA 1
ATOM 4021 C C . LEU B 1 149 ? 21.172 18.156 -3.402 1 96.81 149 LEU B C 1
ATOM 4023 O O . LEU B 1 149 ? 21.828 17.422 -2.67 1 96.81 149 LEU B O 1
ATOM 4027 N N . ALA B 1 150 ? 21.594 18.625 -4.523 1 93.06 150 ALA B N 1
ATOM 4028 C CA . ALA B 1 150 ? 22.969 18.344 -4.934 1 93.06 150 ALA B CA 1
ATOM 4029 C C . ALA B 1 150 ? 23.953 18.953 -3.947 1 93.06 150 ALA B C 1
ATOM 4031 O O . ALA B 1 150 ? 24.953 18.312 -3.586 1 93.06 150 ALA B O 1
ATOM 4032 N N . LYS B 1 151 ? 23.688 20.094 -3.559 1 94.81 151 LYS B N 1
ATOM 4033 C CA . LYS B 1 151 ? 24.562 20.75 -2.592 1 94.81 151 LYS B CA 1
ATOM 4034 C C . LYS B 1 151 ? 24.531 20.031 -1.244 1 94.81 151 LYS B C 1
ATOM 4036 O O . LYS B 1 151 ? 25.562 19.828 -0.62 1 94.81 151 LYS B O 1
ATOM 4041 N N . LEU B 1 152 ? 23.359 19.703 -0.811 1 95.69 152 LEU B N 1
ATOM 4042 C CA . LEU B 1 152 ? 23.219 18.984 0.453 1 95.69 152 LEU B CA 1
ATOM 4043 C C . LEU B 1 152 ? 23.984 17.656 0.417 1 95.69 152 LEU B C 1
ATOM 4045 O O . LEU B 1 152 ? 24.547 17.234 1.43 1 95.69 152 LEU B O 1
ATOM 4049 N N . HIS B 1 153 ? 23.938 17.031 -0.711 1 93.94 153 HIS B N 1
ATOM 4050 C CA . HIS B 1 153 ? 24.688 15.789 -0.872 1 93.94 153 HIS B CA 1
ATOM 4051 C C . HIS B 1 153 ? 26.188 16.031 -0.796 1 93.94 153 HIS B C 1
ATOM 4053 O O . HIS B 1 153 ? 26.906 15.281 -0.132 1 93.94 153 HIS B O 1
ATOM 4059 N N . ALA B 1 154 ? 26.594 17.031 -1.496 1 92.69 154 ALA B N 1
ATOM 4060 C CA . ALA B 1 154 ? 28.016 17.375 -1.485 1 92.69 154 ALA B CA 1
ATOM 4061 C C . ALA B 1 154 ? 28.5 17.641 -0.064 1 92.69 154 ALA B C 1
ATOM 4063 O O . ALA B 1 154 ? 29.625 17.281 0.286 1 92.69 154 ALA B O 1
ATOM 4064 N N . ASP B 1 155 ? 27.688 18.156 0.712 1 93.81 155 ASP B N 1
ATOM 4065 C CA . ASP B 1 155 ? 28.016 18.5 2.096 1 93.81 155 ASP B CA 1
ATOM 4066 C C . ASP B 1 155 ? 27.828 17.281 3.01 1 93.81 155 ASP B C 1
ATOM 4068 O O . ASP B 1 155 ? 28.094 17.359 4.211 1 93.81 155 ASP B O 1
ATOM 4072 N N . ARG B 1 156 ? 27.297 16.219 2.447 1 92.75 156 ARG B N 1
ATOM 4073 C CA . ARG B 1 156 ? 27.031 15.008 3.197 1 92.75 156 ARG B CA 1
ATOM 4074 C C . ARG B 1 156 ? 26.109 15.289 4.387 1 92.75 156 ARG B C 1
ATOM 4076 O O . ARG B 1 156 ? 26.344 14.781 5.488 1 92.75 156 ARG B O 1
ATOM 4083 N N . ALA B 1 157 ? 25.156 16.062 4.125 1 93.81 157 ALA B N 1
ATOM 4084 C CA . ALA B 1 157 ? 24.328 16.594 5.203 1 93.81 157 ALA B CA 1
ATOM 4085 C C . ALA B 1 157 ? 23.344 15.539 5.711 1 93.81 157 ALA B C 1
ATOM 4087 O O . ALA B 1 157 ? 23.047 15.492 6.906 1 93.81 157 ALA B O 1
ATOM 4088 N N . TYR B 1 158 ? 22.812 14.766 4.836 1 96.69 158 TYR B N 1
ATOM 4089 C CA . TYR B 1 158 ? 21.797 13.766 5.172 1 96.69 158 TYR B CA 1
ATOM 4090 C C . TYR B 1 158 ? 22.25 12.375 4.734 1 96.69 158 TYR B C 1
ATOM 4092 O O . TYR B 1 158 ? 23.203 12.242 3.963 1 96.69 158 TYR B O 1
ATOM 4100 N N . ARG B 1 159 ? 21.562 11.359 5.234 1 94.44 159 ARG B N 1
ATOM 4101 C CA . ARG B 1 159 ? 21.891 9.977 4.914 1 94.44 159 ARG B CA 1
ATOM 4102 C C . ARG B 1 159 ? 21.578 9.664 3.453 1 94.44 159 ARG B C 1
ATOM 4104 O O . ARG B 1 159 ? 22.359 8.992 2.781 1 94.44 159 ARG B O 1
ATOM 4111 N N . ARG B 1 160 ? 20.438 10.102 3.037 1 95.19 160 ARG B N 1
ATOM 4112 C CA . ARG B 1 160 ? 19.953 9.836 1.687 1 95.19 160 ARG B CA 1
ATOM 4113 C C . ARG B 1 160 ? 18.969 10.906 1.233 1 95.19 160 ARG B C 1
ATOM 4115 O O . ARG B 1 160 ? 18.141 11.367 2.021 1 95.19 160 ARG B O 1
ATOM 4122 N N . LEU B 1 161 ? 19.109 11.266 -0.025 1 97.19 161 LEU B N 1
ATOM 4123 C CA . LEU B 1 161 ? 18.234 12.25 -0.638 1 97.19 161 LEU B CA 1
ATOM 4124 C C . LEU B 1 161 ? 17.531 11.664 -1.867 1 97.19 161 LEU B C 1
ATOM 4126 O O . LEU B 1 161 ? 18.203 11.094 -2.74 1 97.19 161 LEU B O 1
ATOM 4130 N N . THR B 1 162 ? 16.234 11.719 -1.863 1 97.25 162 THR B N 1
ATOM 4131 C CA . THR B 1 162 ? 15.453 11.227 -2.992 1 97.25 162 THR B CA 1
ATOM 4132 C C . THR B 1 162 ? 14.602 12.344 -3.596 1 97.25 162 THR B C 1
ATOM 4134 O O . THR B 1 162 ? 13.883 13.039 -2.877 1 97.25 162 THR B O 1
ATOM 4137 N N . LEU B 1 163 ? 14.703 12.562 -4.891 1 97.44 163 LEU B N 1
ATOM 4138 C CA . LEU B 1 163 ? 13.859 13.492 -5.633 1 97.44 163 LEU B CA 1
ATOM 4139 C C . LEU B 1 163 ? 13.102 12.773 -6.742 1 97.44 163 LEU B C 1
ATOM 4141 O O . LEU B 1 163 ? 13.711 12.086 -7.566 1 97.44 163 LEU B O 1
ATOM 4145 N N . ILE B 1 164 ? 11.82 12.898 -6.684 1 95.56 164 ILE B N 1
ATOM 4146 C CA . ILE B 1 164 ? 10.945 12.281 -7.684 1 95.56 164 ILE B CA 1
ATOM 4147 C C . ILE B 1 164 ? 10.219 13.375 -8.469 1 95.56 164 ILE B C 1
ATOM 4149 O O . ILE B 1 164 ? 9.688 14.32 -7.883 1 95.56 164 ILE B O 1
ATOM 4153 N N . LYS B 1 165 ? 10.258 13.297 -9.773 1 93.88 165 LYS B N 1
ATOM 4154 C CA . LYS B 1 165 ? 9.391 14.102 -10.633 1 93.88 165 LYS B CA 1
ATOM 4155 C C . LYS B 1 165 ? 8.266 13.258 -11.219 1 93.88 165 LYS B C 1
ATOM 4157 O O . LYS B 1 165 ? 8.516 12.297 -11.945 1 93.88 165 LYS B O 1
ATOM 4162 N N . LYS B 1 166 ? 7.125 13.594 -10.898 1 90.81 166 LYS B N 1
ATOM 4163 C CA . LYS B 1 166 ? 5.953 12.898 -11.422 1 90.81 166 LYS B CA 1
ATOM 4164 C C . LYS B 1 166 ? 4.777 13.859 -11.586 1 90.81 166 LYS B C 1
ATOM 4166 O O . LYS B 1 166 ? 4.242 14.375 -10.594 1 90.81 166 LYS B O 1
ATOM 4171 N N . ASN B 1 167 ? 4.363 13.992 -12.789 1 86.81 167 ASN B N 1
ATOM 4172 C CA . ASN B 1 167 ? 3.186 14.805 -13.078 1 86.81 167 ASN B CA 1
ATOM 4173 C C . ASN B 1 167 ? 1.908 13.969 -13.062 1 86.81 167 ASN B C 1
ATOM 4175 O O . ASN B 1 167 ? 1.799 12.977 -13.781 1 86.81 167 ASN B O 1
ATOM 4179 N N . MET B 1 168 ? 1.021 14.234 -12.234 1 79.06 168 MET B N 1
ATOM 4180 C CA . MET B 1 168 ? -0.207 13.469 -12.062 1 79.06 168 MET B CA 1
ATOM 4181 C C . MET B 1 168 ? -1.288 13.945 -13.031 1 79.06 168 MET B C 1
ATOM 4183 O O . MET B 1 168 ? -2.344 13.32 -13.141 1 79.06 168 MET B O 1
ATOM 4187 N N . GLN B 1 169 ? -0.965 14.734 -14.016 1 65 169 GLN B N 1
ATOM 4188 C CA . GLN B 1 169 ? -1.867 15.312 -15.008 1 65 169 GLN B CA 1
ATOM 4189 C C . GLN B 1 169 ? -3.193 15.719 -14.375 1 65 169 GLN B C 1
ATOM 4191 O O . GLN B 1 169 ? -4.262 15.477 -14.938 1 65 169 GLN B O 1
ATOM 4196 N N . ASN B 1 170 ? -3.217 15.805 -13.234 1 57.16 170 ASN B N 1
ATOM 4197 C CA . ASN B 1 170 ? -4.434 16.359 -12.648 1 57.16 170 ASN B CA 1
ATOM 4198 C C . ASN B 1 170 ? -4.809 17.688 -13.281 1 57.16 170 ASN B C 1
ATOM 4200 O O . ASN B 1 170 ? -3.934 18.5 -13.609 1 57.16 170 ASN B O 1
ATOM 4204 N N . GLY B 1 171 ? -5.457 17.844 -14.438 1 47 171 GLY B N 1
ATOM 4205 C CA . GLY B 1 171 ? -5.855 19.062 -15.133 1 47 171 GLY B CA 1
ATOM 4206 C C . GLY B 1 171 ? -5.223 20.312 -14.562 1 47 171 GLY B C 1
ATOM 4207 O O . GLY B 1 171 ? -5.027 20.406 -13.352 1 47 171 GLY B O 1
ATOM 4208 N N . ASN B 1 172 ? -4.16 20.734 -15.32 1 41.53 172 ASN B N 1
ATOM 4209 C CA . ASN B 1 172 ? -3.463 22.016 -15.211 1 41.53 172 ASN B CA 1
ATOM 4210 C C . ASN B 1 172 ? -4.348 23.078 -14.57 1 41.53 172 ASN B C 1
ATOM 4212 O O . ASN B 1 172 ? -4.07 24.266 -14.688 1 41.53 172 ASN B O 1
ATOM 4216 N N . ARG B 1 173 ? -5.629 22.906 -14.648 1 41.12 173 ARG B N 1
ATOM 4217 C CA . ARG B 1 173 ? -6.102 24.234 -14.281 1 41.12 173 ARG B CA 1
ATOM 4218 C C . ARG B 1 173 ? -5.711 24.578 -12.852 1 41.12 173 ARG B C 1
ATOM 4220 O O . ARG B 1 173 ? -6.043 23.859 -11.914 1 41.12 173 ARG B O 1
ATOM 4227 N N . ALA B 1 174 ? -4.418 24.984 -12.703 1 43.34 174 ALA B N 1
ATOM 4228 C CA . ALA B 1 174 ? -4.137 25.703 -11.469 1 43.34 174 ALA B CA 1
ATOM 4229 C C . ALA B 1 174 ? -5.43 26.156 -10.789 1 43.34 174 ALA B C 1
ATOM 4231 O O . ALA B 1 174 ? -6.121 27.047 -11.297 1 43.34 174 ALA B O 1
ATOM 4232 N N . LEU B 1 175 ? -6.117 25.188 -10.164 1 47.12 175 LEU B N 1
ATOM 4233 C CA . LEU B 1 175 ? -7.277 25.734 -9.484 1 47.12 175 LEU B CA 1
ATOM 4234 C C . LEU B 1 175 ? -6.859 26.859 -8.523 1 47.12 175 LEU B C 1
ATOM 4236 O O . LEU B 1 175 ? -5.859 26.734 -7.816 1 47.12 175 LEU B O 1
ATOM 4240 N N . ASN B 1 176 ? -7.289 27.922 -8.828 1 43.75 176 ASN B N 1
ATOM 4241 C CA . ASN B 1 176 ? -7.113 28.969 -7.824 1 43.75 176 ASN B CA 1
ATOM 4242 C C . ASN B 1 176 ? -7.531 28.484 -6.438 1 43.75 176 ASN B C 1
ATOM 4244 O O . ASN B 1 176 ? -8.258 27.5 -6.309 1 43.75 176 ASN B O 1
ATOM 4248 N N . GLY B 1 177 ? -6.852 28.906 -5.434 1 45.69 177 GLY B N 1
ATOM 4249 C CA . GLY B 1 177 ? -7.125 28.625 -4.035 1 45.69 177 GLY B CA 1
ATOM 4250 C C . GLY B 1 177 ? -8.578 28.266 -3.773 1 45.69 177 GLY B C 1
ATOM 4251 O O . GLY B 1 177 ? -8.867 27.25 -3.133 1 45.69 177 GLY B O 1
ATOM 4252 N N . HIS B 1 178 ? -9.453 29 -4.285 1 44 178 HIS B N 1
ATOM 4253 C CA . HIS B 1 178 ? -10.883 28.859 -4.004 1 44 178 HIS B CA 1
ATOM 4254 C C . HIS B 1 178 ? -11.461 27.641 -4.715 1 44 178 HIS B C 1
ATOM 4256 O O . HIS B 1 178 ? -12.289 26.922 -4.145 1 44 178 HIS B O 1
ATOM 4262 N N . GLU B 1 179 ? -11.078 27.359 -5.898 1 46.28 179 GLU B N 1
ATOM 4263 C CA . GLU B 1 179 ? -11.633 26.266 -6.68 1 46.28 179 GLU B CA 1
ATOM 4264 C C . GLU B 1 179 ? -11.133 24.922 -6.168 1 46.28 179 GLU B C 1
ATOM 4266 O O . GLU B 1 179 ? -11.867 23.922 -6.176 1 46.28 179 GLU B O 1
ATOM 4271 N N . ARG B 1 180 ? -10.07 25.016 -5.633 1 51.22 180 ARG B N 1
ATOM 4272 C CA . ARG B 1 180 ? -9.453 23.828 -5.055 1 51.22 180 ARG B CA 1
ATOM 4273 C C . ARG B 1 180 ? -10.258 23.328 -3.857 1 51.22 180 ARG B C 1
ATOM 4275 O O . ARG B 1 180 ? -10.25 22.125 -3.564 1 51.22 180 ARG B O 1
ATOM 4282 N N . HIS B 1 181 ? -11.016 24.234 -3.285 1 58.5 181 HIS B N 1
ATOM 4283 C CA . HIS B 1 181 ? -11.648 23.875 -2.02 1 58.5 181 HIS B CA 1
ATOM 4284 C C . HIS B 1 181 ? -13.125 23.562 -2.209 1 58.5 181 HIS B C 1
ATOM 4286 O O . HIS B 1 181 ? -13.875 23.453 -1.233 1 58.5 181 HIS B O 1
ATOM 4292 N N . SER B 1 182 ? -13.477 23.422 -3.48 1 65.75 182 SER B N 1
ATOM 4293 C CA . SER B 1 182 ? -14.867 23.047 -3.66 1 65.75 182 SER B CA 1
ATOM 4294 C C . SER B 1 182 ? -15.102 21.594 -3.248 1 65.75 182 SER B C 1
ATOM 4296 O O . SER B 1 182 ? -14.258 20.734 -3.482 1 65.75 182 SER B O 1
ATOM 4298 N N . TYR B 1 183 ? -16.188 21.422 -2.609 1 70.38 183 TYR B N 1
ATOM 4299 C CA . TYR B 1 183 ? -16.531 20.125 -2.027 1 70.38 183 TYR B CA 1
ATOM 4300 C C . TYR B 1 183 ? -16.547 19.031 -3.092 1 70.38 183 TYR B C 1
ATOM 4302 O O . TYR B 1 183 ? -16.047 17.938 -2.871 1 70.38 183 TYR B O 1
ATOM 4310 N N . ASP B 1 184 ? -17 19.391 -4.266 1 67.75 184 ASP B N 1
ATOM 4311 C CA . ASP B 1 184 ? -17.219 18.391 -5.316 1 67.75 184 ASP B CA 1
ATOM 4312 C C . ASP B 1 184 ? -15.898 17.906 -5.902 1 67.75 184 ASP B C 1
ATOM 4314 O O . ASP B 1 184 ? -15.828 16.828 -6.492 1 67.75 184 ASP B O 1
ATOM 4318 N N . ARG B 1 185 ? -14.914 18.719 -5.613 1 75.94 185 ARG B N 1
ATOM 4319 C CA . ARG B 1 185 ? -13.633 18.375 -6.211 1 75.94 185 ARG B CA 1
ATOM 4320 C C . ARG B 1 185 ? -12.727 17.688 -5.195 1 75.94 185 ARG B C 1
ATOM 4322 O O . ARG B 1 185 ? -11.68 17.141 -5.555 1 75.94 185 ARG B O 1
ATOM 4329 N N . GLN B 1 186 ? -13.172 17.609 -4.039 1 80.5 186 GLN B N 1
ATOM 4330 C CA . GLN B 1 186 ? -12.305 17.141 -2.967 1 80.5 186 GLN B CA 1
ATOM 4331 C C . GLN B 1 186 ? -11.953 15.672 -3.154 1 80.5 186 GLN B C 1
ATOM 4333 O O . GLN B 1 186 ? -10.82 15.266 -2.902 1 80.5 186 GLN B O 1
ATOM 4338 N N . GLY B 1 187 ? -12.898 14.945 -3.607 1 82.5 187 GLY B N 1
ATOM 4339 C CA . GLY B 1 187 ? -12.625 13.531 -3.807 1 82.5 187 GLY B CA 1
ATOM 4340 C C . GLY B 1 187 ? -11.484 13.266 -4.777 1 82.5 187 GLY B C 1
ATOM 4341 O O . GLY B 1 187 ? -10.547 12.539 -4.457 1 82.5 187 GLY B O 1
ATOM 4342 N N . GLN B 1 188 ? -11.57 13.945 -5.828 1 83.12 188 GLN B N 1
ATOM 4343 C CA . GLN B 1 188 ? -10.547 13.766 -6.859 1 83.12 188 GLN B CA 1
ATOM 4344 C C . GLN B 1 188 ? -9.211 14.344 -6.41 1 83.12 188 GLN B C 1
ATOM 4346 O O . GLN B 1 188 ? -8.164 13.734 -6.637 1 83.12 188 GLN B O 1
ATOM 4351 N N . ARG B 1 189 ? -9.211 15.469 -5.867 1 86.38 189 ARG B N 1
ATOM 4352 C CA . ARG B 1 189 ? -7.996 16.125 -5.391 1 86.38 189 ARG B CA 1
ATOM 4353 C C . ARG B 1 189 ? -7.281 15.25 -4.359 1 86.38 189 ARG B C 1
ATOM 4355 O O . ARG B 1 189 ? -6.074 15.023 -4.453 1 86.38 189 ARG B O 1
ATOM 4362 N N . ARG B 1 190 ? -8.039 14.766 -3.406 1 90.19 190 ARG B N 1
ATOM 4363 C CA . ARG B 1 190 ? -7.457 13.953 -2.344 1 90.19 190 ARG B CA 1
ATOM 4364 C C . ARG B 1 190 ? -6.969 12.609 -2.887 1 90.19 190 ARG B C 1
ATOM 4366 O O . ARG B 1 190 ? -5.977 12.062 -2.398 1 90.19 190 ARG B O 1
ATOM 4373 N N . SER B 1 191 ? -7.676 12.109 -3.842 1 89.44 191 SER B N 1
ATOM 4374 C CA . SER B 1 191 ? -7.207 10.891 -4.492 1 89.44 191 SER B CA 1
ATOM 4375 C C . SER B 1 191 ? -5.836 11.094 -5.125 1 89.44 191 SER B C 1
ATOM 4377 O O . SER B 1 191 ? -4.938 10.266 -4.965 1 89.44 191 SER B O 1
ATOM 4379 N N . THR B 1 192 ? -5.68 12.188 -5.789 1 88.5 192 THR B N 1
ATOM 4380 C CA . THR B 1 192 ? -4.414 12.508 -6.438 1 88.5 192 THR B CA 1
ATOM 4381 C C . THR B 1 192 ? -3.305 12.688 -5.402 1 88.5 192 THR B C 1
ATOM 4383 O O . THR B 1 192 ? -2.188 12.203 -5.594 1 88.5 192 THR B O 1
ATOM 4386 N N . GLN B 1 193 ? -3.646 13.352 -4.355 1 92.38 193 GLN B N 1
ATOM 4387 C CA . GLN B 1 193 ? -2.676 13.539 -3.283 1 92.38 193 GLN B CA 1
ATOM 4388 C C . GLN B 1 193 ? -2.256 12.203 -2.68 1 92.38 193 GLN B C 1
ATOM 4390 O O . GLN B 1 193 ? -1.081 12 -2.363 1 92.38 193 GLN B O 1
ATOM 4395 N N . ALA B 1 194 ? -3.232 11.352 -2.514 1 94.19 194 ALA B N 1
ATOM 4396 C CA . ALA B 1 194 ? -2.943 10.016 -1.992 1 94.19 194 ALA B CA 1
ATOM 4397 C C . ALA B 1 194 ? -1.986 9.266 -2.912 1 94.19 194 ALA B C 1
ATOM 4399 O O . ALA B 1 194 ? -1.04 8.625 -2.445 1 94.19 194 ALA B O 1
ATOM 4400 N N . LYS B 1 195 ? -2.248 9.375 -4.195 1 91.19 195 LYS B N 1
ATOM 4401 C CA . LYS B 1 195 ? -1.363 8.742 -5.164 1 91.19 195 LYS B CA 1
ATOM 4402 C C . LYS B 1 195 ? 0.061 9.273 -5.043 1 91.19 195 LYS B C 1
ATOM 4404 O O . LYS B 1 195 ? 1.021 8.5 -5.043 1 91.19 195 LYS B O 1
ATOM 4409 N N . CYS B 1 196 ? 0.17 10.555 -4.934 1 93 196 CYS B N 1
ATOM 4410 C CA . CYS B 1 196 ? 1.472 11.195 -4.781 1 93 196 CYS B CA 1
ATOM 4411 C C . CYS B 1 196 ? 2.197 10.672 -3.549 1 93 196 CYS B C 1
ATOM 4413 O O . CYS B 1 196 ? 3.371 10.305 -3.621 1 93 196 CYS B O 1
ATOM 4415 N N . ARG B 1 197 ? 1.504 10.602 -2.48 1 96.94 197 ARG B N 1
ATOM 4416 C CA . ARG B 1 197 ? 2.105 10.156 -1.229 1 96.94 197 ARG B CA 1
ATOM 4417 C C . ARG B 1 197 ? 2.541 8.695 -1.322 1 96.94 197 ARG B C 1
ATOM 4419 O O . ARG B 1 197 ? 3.605 8.328 -0.821 1 96.94 197 ARG B O 1
ATOM 4426 N N . ASN B 1 198 ? 1.733 7.922 -1.918 1 94.88 198 ASN B N 1
ATOM 4427 C CA . ASN B 1 198 ? 2.082 6.512 -2.076 1 94.88 198 ASN B CA 1
ATOM 4428 C C . ASN B 1 198 ? 3.322 6.336 -2.947 1 94.88 198 ASN B C 1
ATOM 4430 O O . ASN B 1 198 ? 4.211 5.551 -2.617 1 94.88 198 ASN B O 1
ATOM 4434 N N . HIS B 1 199 ? 3.395 7.078 -4.086 1 93.06 199 HIS B N 1
ATOM 4435 C CA . HIS B 1 199 ? 4.594 7.043 -4.918 1 93.06 199 HIS B CA 1
ATOM 4436 C C . HIS B 1 199 ? 5.832 7.418 -4.113 1 93.06 199 HIS B C 1
ATOM 4438 O O . HIS B 1 199 ? 6.867 6.754 -4.211 1 93.06 199 HIS B O 1
ATOM 4444 N N . LEU B 1 200 ? 5.668 8.43 -3.4 1 96.81 200 LEU B N 1
ATOM 4445 C CA . LEU B 1 200 ? 6.789 9.008 -2.672 1 96.81 200 LEU B CA 1
ATOM 4446 C C . LEU B 1 200 ? 7.289 8.055 -1.594 1 96.81 200 LEU B C 1
ATOM 4448 O O . LEU B 1 200 ? 8.477 7.727 -1.548 1 96.81 200 LEU B O 1
ATOM 4452 N N . GLN B 1 201 ? 6.406 7.547 -0.734 1 96.88 201 GLN B N 1
ATOM 4453 C CA . GLN B 1 201 ? 6.859 6.691 0.354 1 96.88 201 GLN B CA 1
ATOM 4454 C C . GLN B 1 201 ? 7.398 5.363 -0.178 1 96.88 201 GLN B C 1
ATOM 4456 O O . GLN B 1 201 ? 8.359 4.812 0.366 1 96.88 201 GLN B O 1
ATOM 4461 N N . ARG B 1 202 ? 6.785 4.895 -1.199 1 92.38 202 ARG B N 1
ATOM 4462 C CA . ARG B 1 202 ? 7.262 3.645 -1.777 1 92.38 202 ARG B CA 1
ATOM 4463 C C . ARG B 1 202 ? 8.68 3.795 -2.318 1 92.38 202 ARG B C 1
ATOM 4465 O O . ARG B 1 202 ? 9.523 2.918 -2.117 1 92.38 202 ARG B O 1
ATOM 4472 N N . THR B 1 203 ? 8.938 4.812 -2.99 1 93.44 203 THR B N 1
ATOM 4473 C CA . THR B 1 203 ? 10.203 5.02 -3.682 1 93.44 203 THR B CA 1
ATOM 4474 C C . THR B 1 203 ? 11.305 5.391 -2.693 1 93.44 203 THR B C 1
ATOM 4476 O O . THR B 1 203 ? 12.438 4.914 -2.814 1 93.44 203 THR B O 1
ATOM 4479 N N . ALA B 1 204 ? 10.953 6.145 -1.725 1 96.38 204 ALA B N 1
ATOM 4480 C CA . ALA B 1 204 ? 11.977 6.738 -0.866 1 96.38 204 ALA B CA 1
ATOM 4481 C C . ALA B 1 204 ? 12.281 5.836 0.328 1 96.38 204 ALA B C 1
ATOM 4483 O O . ALA B 1 204 ? 13.391 5.867 0.87 1 96.38 204 ALA B O 1
ATOM 4484 N N . LEU B 1 205 ? 11.367 5.012 0.785 1 95.69 205 LEU B N 1
ATOM 4485 C CA . LEU B 1 205 ? 11.531 4.23 2.006 1 95.69 205 LEU B CA 1
ATOM 4486 C C . LEU B 1 205 ? 12.492 3.07 1.781 1 95.69 205 LEU B C 1
ATOM 4488 O O . LEU B 1 205 ? 12.375 2.338 0.797 1 95.69 205 LEU B O 1
ATOM 4492 N N . ARG B 1 206 ? 13.469 2.984 2.592 1 92.69 206 ARG B N 1
ATOM 4493 C CA . ARG B 1 206 ? 14.406 1.869 2.578 1 92.69 206 ARG B CA 1
ATOM 4494 C C . ARG B 1 206 ? 14.539 1.244 3.963 1 92.69 206 ARG B C 1
ATOM 4496 O O . ARG B 1 206 ? 13.648 0.516 4.406 1 92.69 206 ARG B O 1
ATOM 4503 N N . ASP B 1 207 ? 15.523 1.637 4.758 1 92.19 207 ASP B N 1
ATOM 4504 C CA . ASP B 1 207 ? 15.773 1.004 6.047 1 92.19 207 ASP B CA 1
ATOM 4505 C C . ASP B 1 207 ? 15.422 1.942 7.199 1 92.19 207 ASP B C 1
ATOM 4507 O O . ASP B 1 207 ? 15.859 1.731 8.336 1 92.19 207 ASP B O 1
ATOM 4511 N N . GLU B 1 208 ? 14.75 3.037 6.883 1 94.94 208 GLU B N 1
ATOM 4512 C CA . GLU B 1 208 ? 14.344 3.967 7.934 1 94.94 208 GLU B CA 1
ATOM 4513 C C . GLU B 1 208 ? 13.336 3.326 8.883 1 94.94 208 GLU B C 1
ATOM 4515 O O . GLU B 1 208 ? 12.586 2.43 8.484 1 94.94 208 GLU B O 1
ATOM 4520 N N . ASP B 1 209 ? 13.25 3.883 10.055 1 94.06 209 ASP B N 1
ATOM 4521 C CA . ASP B 1 209 ? 12.391 3.33 11.094 1 94.06 209 ASP B CA 1
ATOM 4522 C C . ASP B 1 209 ? 11.062 4.078 11.172 1 94.06 209 ASP B C 1
ATOM 4524 O O . ASP B 1 209 ? 10.047 3.508 11.57 1 94.06 209 ASP B O 1
ATOM 4528 N N . VAL B 1 210 ? 11.148 5.336 10.852 1 95.88 210 VAL B N 1
ATOM 4529 C CA . VAL B 1 210 ? 9.938 6.156 10.906 1 95.88 210 VAL B CA 1
ATOM 4530 C C . VAL B 1 210 ? 9.906 7.109 9.719 1 95.88 210 VAL B C 1
ATOM 4532 O O . VAL B 1 210 ? 10.953 7.48 9.18 1 95.88 210 VAL B O 1
ATOM 4535 N N . ILE B 1 211 ? 8.703 7.414 9.344 1 98.31 211 ILE B N 1
ATOM 4536 C CA . ILE B 1 211 ? 8.445 8.414 8.312 1 98.31 211 ILE B CA 1
ATOM 4537 C C . ILE B 1 211 ? 7.801 9.648 8.938 1 98.31 211 ILE B C 1
ATOM 4539 O O . ILE B 1 211 ? 6.859 9.531 9.719 1 98.31 211 ILE B O 1
ATOM 4543 N N . LEU B 1 212 ? 8.359 10.734 8.648 1 98.81 212 LEU B N 1
ATOM 4544 C CA . LEU B 1 212 ? 7.758 12.008 9.031 1 98.81 212 LEU B CA 1
ATOM 4545 C C . LEU B 1 212 ? 7.289 12.781 7.805 1 98.81 212 LEU B C 1
ATOM 4547 O O . LEU B 1 212 ? 8.109 13.258 7.016 1 98.81 212 LEU B O 1
ATOM 4551 N N . TRP B 1 213 ? 6.016 12.875 7.664 1 98.81 213 TRP B N 1
ATOM 4552 C CA . TRP B 1 213 ? 5.441 13.727 6.621 1 98.81 213 TRP B CA 1
ATOM 4553 C C . TRP B 1 213 ? 5.406 15.188 7.066 1 98.81 213 TRP B C 1
ATOM 4555 O O . TRP B 1 213 ? 4.922 15.5 8.156 1 98.81 213 TRP B O 1
ATOM 4565 N N . LEU B 1 214 ? 5.906 16.047 6.227 1 98.5 214 LEU B N 1
ATOM 4566 C CA . LEU B 1 214 ? 5.875 17.484 6.488 1 98.5 214 LEU B CA 1
ATOM 4567 C C . LEU B 1 214 ? 5.391 18.25 5.258 1 98.5 214 LEU B C 1
ATOM 4569 O O . LEU B 1 214 ? 5.891 18.031 4.152 1 98.5 214 LEU B O 1
ATOM 4573 N N . ASP B 1 215 ? 4.48 19.141 5.488 1 96.56 215 ASP B N 1
ATOM 4574 C CA . ASP B 1 215 ? 4.098 20.031 4.398 1 96.56 215 ASP B CA 1
ATOM 4575 C C . ASP B 1 215 ? 5.215 21.031 4.09 1 96.56 215 ASP B C 1
ATOM 4577 O O . ASP B 1 215 ? 5.898 21.516 4.996 1 96.56 215 ASP B O 1
ATOM 4581 N N . SER B 1 216 ? 5.281 21.375 2.863 1 96.38 216 SER B N 1
ATOM 4582 C CA . SER B 1 216 ? 6.348 22.281 2.434 1 96.38 216 SER B CA 1
ATOM 4583 C C . SER B 1 216 ? 6.078 23.703 2.889 1 96.38 216 SER B C 1
ATOM 4585 O O . SER B 1 216 ? 7.004 24.516 2.971 1 96.38 216 SER B O 1
ATOM 4587 N N . ASP B 1 217 ? 4.801 23.969 3.199 1 94.5 217 ASP B N 1
ATOM 4588 C CA . ASP B 1 217 ? 4.441 25.375 3.447 1 94.5 217 ASP B CA 1
ATOM 4589 C C . ASP B 1 217 ? 4.191 25.609 4.934 1 94.5 217 ASP B C 1
ATOM 4591 O O . ASP B 1 217 ? 3.498 26.562 5.301 1 94.5 217 ASP B O 1
ATOM 4595 N N . LEU B 1 218 ? 4.707 24.75 5.797 1 96.38 218 LEU B N 1
ATOM 4596 C CA . LEU B 1 218 ? 4.711 25.047 7.223 1 96.38 218 LEU B CA 1
ATOM 4597 C C . LEU B 1 218 ? 5.617 26.25 7.523 1 96.38 218 LEU B C 1
ATOM 4599 O O . LEU B 1 218 ? 6.703 26.359 6.957 1 96.38 218 LEU B O 1
ATOM 4603 N N . LYS B 1 219 ? 5.172 27.078 8.414 1 95.69 219 LYS B N 1
ATOM 4604 C CA . LYS B 1 219 ? 5.93 28.281 8.727 1 95.69 219 LYS B CA 1
ATOM 4605 C C . LYS B 1 219 ? 6.879 28.047 9.898 1 95.69 219 LYS B C 1
ATOM 4607 O O . LYS B 1 219 ? 7.961 28.641 9.953 1 95.69 219 LYS B O 1
ATOM 4612 N N . GLN B 1 220 ? 6.363 27.281 10.797 1 96.06 220 GLN B N 1
ATOM 4613 C CA . GLN B 1 220 ? 7.172 27.047 11.992 1 96.06 220 GLN B CA 1
ATOM 4614 C C . GLN B 1 220 ? 6.77 25.734 12.672 1 96.06 220 GLN B C 1
ATOM 4616 O O . GLN B 1 220 ? 5.598 25.359 12.641 1 96.06 220 GLN B O 1
ATOM 4621 N N . TYR B 1 221 ? 7.766 25.094 13.305 1 97.56 221 TYR B N 1
ATOM 4622 C CA . TYR B 1 221 ? 7.574 23.984 14.234 1 97.56 221 TYR B CA 1
ATOM 4623 C C . TYR B 1 221 ? 8.758 23.875 15.195 1 97.56 221 TYR B C 1
ATOM 4625 O O . TYR B 1 221 ? 9.836 24.406 14.922 1 97.56 221 TYR B O 1
ATOM 4633 N N . PRO B 1 222 ? 8.578 23.281 16.344 1 97.81 222 PRO B N 1
ATOM 4634 C CA . PRO B 1 222 ? 9.672 23.172 17.312 1 97.81 222 PRO B CA 1
ATOM 4635 C C . PRO B 1 222 ? 10.875 22.406 16.781 1 97.81 222 PRO B C 1
ATOM 4637 O O . PRO B 1 222 ? 10.711 21.438 16.031 1 97.81 222 PRO B O 1
ATOM 4640 N N . ALA B 1 223 ? 12.062 22.797 17.25 1 98.25 223 ALA B N 1
ATOM 4641 C CA . ALA B 1 223 ? 13.305 22.172 16.797 1 98.25 223 ALA B CA 1
ATOM 4642 C C . ALA B 1 223 ? 13.375 20.703 17.234 1 98.25 223 ALA B C 1
ATOM 4644 O O . ALA B 1 223 ? 14.07 19.906 16.609 1 98.25 223 ALA B O 1
ATOM 4645 N N . ASP B 1 224 ? 12.703 20.406 18.312 1 98.25 224 ASP B N 1
ATOM 4646 C CA . ASP B 1 224 ? 12.734 19.031 18.812 1 98.25 224 ASP B CA 1
ATOM 4647 C C . ASP B 1 224 ? 11.492 18.25 18.391 1 98.25 224 ASP B C 1
ATOM 4649 O O . ASP B 1 224 ? 11.047 17.344 19.094 1 98.25 224 ASP B O 1
ATOM 4653 N N . LEU B 1 225 ? 10.867 18.625 17.297 1 98.5 225 LEU B N 1
ATOM 4654 C CA . LEU B 1 225 ? 9.656 18.016 16.766 1 98.5 225 LEU B CA 1
ATOM 4655 C C . LEU B 1 225 ? 9.797 16.5 16.703 1 98.5 225 LEU B C 1
ATOM 4657 O O . LEU B 1 225 ? 8.93 15.773 17.219 1 98.5 225 LEU B O 1
ATOM 4661 N N . ILE B 1 226 ? 10.891 15.992 16.109 1 98.19 226 ILE B N 1
ATOM 4662 C CA . ILE B 1 226 ? 11.102 14.562 15.891 1 98.19 226 ILE B CA 1
ATOM 4663 C C . ILE B 1 226 ? 11.227 13.859 17.234 1 98.19 226 ILE B C 1
ATOM 4665 O O . ILE B 1 226 ? 10.555 12.852 17.484 1 98.19 226 ILE B O 1
ATOM 4669 N N . GLU B 1 227 ? 12 14.398 18.125 1 96.69 227 GLU B N 1
ATOM 4670 C CA . GLU B 1 227 ? 12.195 13.805 19.438 1 96.69 227 GLU B CA 1
ATOM 4671 C C . GLU B 1 227 ? 10.891 13.742 20.219 1 96.69 227 GLU B C 1
ATOM 4673 O O . GLU B 1 227 ? 10.602 12.742 20.875 1 96.69 227 GLU B O 1
ATOM 4678 N N . THR B 1 228 ? 10.172 14.797 20.125 1 97 228 THR B N 1
ATOM 4679 C CA . THR B 1 228 ? 8.906 14.867 20.844 1 97 228 THR B CA 1
ATOM 4680 C C . THR B 1 228 ? 7.934 13.797 20.328 1 97 228 THR B C 1
ATOM 4682 O O . THR B 1 228 ? 7.301 13.102 21.125 1 97 228 THR B O 1
ATOM 4685 N N . MET B 1 229 ? 7.855 13.656 19.094 1 96.88 229 MET B N 1
ATOM 4686 C CA . MET B 1 229 ? 6.941 12.68 18.516 1 96.88 229 MET B CA 1
ATOM 4687 C C . MET B 1 229 ? 7.414 11.258 18.812 1 96.88 229 MET B C 1
ATOM 4689 O O . MET B 1 229 ? 6.613 10.391 19.156 1 96.88 229 MET B O 1
ATOM 4693 N N . LEU B 1 230 ? 8.688 10.992 18.734 1 94.94 230 LEU B N 1
ATOM 4694 C CA . LEU B 1 230 ? 9.242 9.672 19 1 94.94 230 LEU B CA 1
ATOM 4695 C C . LEU B 1 230 ? 9.016 9.281 20.469 1 94.94 230 LEU B C 1
ATOM 4697 O O . LEU B 1 230 ? 8.766 8.117 20.766 1 94.94 230 LEU B O 1
ATOM 4701 N N . ALA B 1 231 ? 9.062 10.234 21.297 1 93.19 231 ALA B N 1
ATOM 4702 C CA . ALA B 1 231 ? 8.961 9.984 22.719 1 93.19 231 ALA B CA 1
ATOM 4703 C C . ALA B 1 231 ? 7.574 9.477 23.094 1 93.19 231 ALA B C 1
ATOM 4705 O O . ALA B 1 231 ? 7.387 8.883 24.156 1 93.19 231 ALA B O 1
ATOM 4706 N N . THR B 1 232 ? 6.594 9.711 22.297 1 91.94 232 THR B N 1
ATOM 4707 C CA . THR B 1 232 ? 5.242 9.242 22.578 1 91.94 232 THR B CA 1
ATOM 4708 C C . THR B 1 232 ? 5.176 7.719 22.547 1 91.94 232 THR B C 1
ATOM 4710 O O . THR B 1 232 ? 4.305 7.113 23.172 1 91.94 232 THR B O 1
ATOM 4713 N N . GLY B 1 233 ? 6.066 7.16 21.688 1 89.19 233 GLY B N 1
ATOM 4714 C CA . GLY B 1 233 ? 6.012 5.723 21.469 1 89.19 233 GLY B CA 1
ATOM 4715 C C . GLY B 1 233 ? 4.883 5.297 20.562 1 89.19 233 GLY B C 1
ATOM 4716 O O . GLY B 1 233 ? 4.699 4.105 20.297 1 89.19 233 GLY B O 1
ATOM 4717 N N . ALA B 1 234 ? 4.121 6.238 20.109 1 92.56 234 ALA B N 1
ATOM 4718 C CA . ALA B 1 234 ? 3.014 5.922 19.203 1 92.56 234 ALA B CA 1
ATOM 4719 C C . ALA B 1 234 ? 3.525 5.477 17.844 1 92.56 234 ALA B C 1
ATOM 4721 O O . ALA B 1 234 ? 4.559 5.957 17.375 1 92.56 234 ALA B O 1
ATOM 4722 N N . ARG B 1 235 ? 2.754 4.602 17.219 1 93.62 235 ARG B N 1
ATOM 4723 C CA . ARG B 1 235 ? 3.145 4.102 15.906 1 93.62 235 ARG B CA 1
ATOM 4724 C C . ARG B 1 235 ? 2.734 5.078 14.805 1 93.62 235 ARG B C 1
ATOM 4726 O O . ARG B 1 235 ? 3.342 5.105 13.734 1 93.62 235 ARG B O 1
ATOM 4733 N N . ILE B 1 236 ? 1.656 5.793 15.062 1 97.19 236 ILE B N 1
ATOM 4734 C CA . ILE B 1 236 ? 1.219 6.887 14.195 1 97.19 236 ILE B CA 1
ATOM 4735 C C . ILE B 1 236 ? 0.813 8.086 15.055 1 97.19 236 ILE B C 1
ATOM 4737 O O . ILE B 1 236 ? -0.044 7.973 15.93 1 97.19 236 ILE B O 1
ATOM 4741 N N . ALA B 1 237 ? 1.457 9.266 14.781 1 97.69 237 ALA B N 1
ATOM 4742 C CA . ALA B 1 237 ? 1.217 10.461 15.586 1 97.69 237 ALA B CA 1
ATOM 4743 C C . ALA B 1 237 ? 1.165 11.711 14.719 1 97.69 237 ALA B C 1
ATOM 4745 O O . ALA B 1 237 ? 2.021 11.906 13.852 1 97.69 237 ALA B O 1
ATOM 4746 N N . ALA B 1 238 ? 0.164 12.5 14.938 1 98.5 238 ALA B N 1
ATOM 4747 C CA . ALA B 1 238 ? 0.019 13.766 14.211 1 98.5 238 ALA B CA 1
ATOM 4748 C C . ALA B 1 238 ? 0.199 14.953 15.148 1 98.5 238 ALA B C 1
ATOM 4750 O O . ALA B 1 238 ? -0.271 14.93 16.297 1 98.5 238 ALA B O 1
ATOM 4751 N N . ALA B 1 239 ? 0.876 15.945 14.68 1 98.31 239 ALA B N 1
ATOM 4752 C CA . ALA B 1 239 ? 0.973 17.203 15.43 1 98.31 239 ALA B CA 1
ATOM 4753 C C . ALA B 1 239 ? -0.289 18.031 15.25 1 98.31 239 ALA B C 1
ATOM 4755 O O . ALA B 1 239 ? -1.135 17.734 14.406 1 98.31 239 ALA B O 1
ATOM 4756 N N . ASN B 1 240 ? -0.4 19 16.125 1 97.06 240 ASN B N 1
ATOM 4757 C CA . ASN B 1 240 ? -1.52 19.922 16.078 1 97.06 240 ASN B CA 1
ATOM 4758 C C . ASN B 1 240 ? -1.183 21.172 15.258 1 97.06 240 ASN B C 1
ATOM 4760 O O . ASN B 1 240 ? -0.485 22.062 15.734 1 97.06 240 ASN B O 1
ATOM 4764 N N . CYS B 1 241 ? -1.738 21.266 14.078 1 96.69 241 CYS B N 1
ATOM 4765 C CA . CYS B 1 241 ? -1.405 22.359 13.164 1 96.69 241 CYS B CA 1
ATOM 4766 C C . CYS B 1 241 ? -2.398 23.5 13.297 1 96.69 241 CYS B C 1
ATOM 4768 O O . CYS B 1 241 ? -3.59 23.328 13.031 1 96.69 241 CYS B O 1
ATOM 4770 N N . ILE B 1 242 ? -1.888 24.625 13.586 1 94.25 242 ILE B N 1
ATOM 4771 C CA . ILE B 1 242 ? -2.732 25.797 13.797 1 94.25 242 ILE B CA 1
ATOM 4772 C C . ILE B 1 242 ? -2.152 27 13.039 1 94.25 242 ILE B C 1
ATOM 4774 O O . ILE B 1 242 ? -1.018 26.938 12.562 1 94.25 242 ILE B O 1
ATOM 4778 N N . GLN B 1 243 ? -2.961 28 12.961 1 93.81 243 GLN B N 1
ATOM 4779 C CA . GLN B 1 243 ? -2.512 29.266 12.414 1 93.81 243 GLN B CA 1
ATOM 4780 C C . GLN B 1 243 ? -1.959 30.172 13.516 1 93.81 243 GLN B C 1
ATOM 4782 O O . GLN B 1 243 ? -2.262 29.969 14.695 1 93.81 243 GLN B O 1
ATOM 4787 N N . PRO B 1 244 ? -1.209 31.141 13.078 1 88.94 244 PRO B N 1
ATOM 4788 C CA . PRO B 1 244 ? -0.707 32.062 14.102 1 88.94 244 PRO B CA 1
ATOM 4789 C C . PRO B 1 244 ? -1.826 32.75 14.883 1 88.94 244 PRO B C 1
ATOM 4791 O O . PRO B 1 244 ? -1.647 33.094 16.062 1 88.94 244 PRO B O 1
ATOM 4794 N N . SER B 1 245 ? -2.945 32.875 14.297 1 89 245 SER B N 1
ATOM 4795 C CA . SER B 1 245 ? -4.102 33.469 14.953 1 89 245 SER B CA 1
ATOM 4796 C C . SER B 1 245 ? -4.684 32.562 16.016 1 89 245 SER B C 1
ATOM 4798 O O . SER B 1 245 ? -5.508 32.969 16.828 1 89 245 SER B O 1
ATOM 4800 N N . GLY B 1 246 ? -4.242 31.328 15.992 1 87 246 GLY B N 1
ATOM 4801 C CA . GLY B 1 246 ? -4.781 30.344 16.922 1 87 246 GLY B CA 1
ATOM 4802 C C . GLY B 1 246 ? -5.871 29.484 16.297 1 87 246 GLY B C 1
ATOM 4803 O O . GLY B 1 246 ? -6.285 28.484 16.891 1 87 246 GLY B O 1
ATOM 4804 N N . LYS B 1 247 ? -6.223 29.844 15.148 1 90.06 247 LYS B N 1
ATOM 4805 C CA . LYS B 1 247 ? -7.277 29.094 14.469 1 90.06 247 LYS B CA 1
ATOM 4806 C C . LYS B 1 247 ? -6.777 27.734 13.992 1 90.06 247 LYS B C 1
ATOM 4808 O O . LYS B 1 247 ? -5.621 27.609 13.594 1 90.06 247 LYS B O 1
ATOM 4813 N N . CYS B 1 248 ? -7.719 26.828 14.031 1 91.06 248 CYS B N 1
ATOM 4814 C CA . CYS B 1 248 ? -7.41 25.484 13.57 1 91.06 248 CYS B CA 1
ATOM 4815 C C . CYS B 1 248 ? -7.113 25.469 12.078 1 91.06 248 CYS B C 1
ATOM 4817 O O . CYS B 1 248 ? -7.867 26.047 11.289 1 91.06 248 CYS B O 1
ATOM 4819 N N . TYR B 1 249 ? -6.043 24.859 11.711 1 91.56 249 TYR B N 1
ATOM 4820 C CA . TYR B 1 249 ? -5.723 24.75 10.289 1 91.56 249 TYR B CA 1
ATOM 4821 C C . TYR B 1 249 ? -5.98 23.328 9.781 1 91.56 249 TYR B C 1
ATOM 4823 O O . TYR B 1 249 ? -6.738 23.125 8.836 1 91.56 249 TYR B O 1
ATOM 4831 N N . ASP B 1 250 ? -5.344 22.391 10.398 1 93.31 250 ASP B N 1
ATOM 4832 C CA . ASP B 1 250 ? -5.512 21 9.953 1 93.31 250 ASP B CA 1
ATOM 4833 C C . ASP B 1 250 ? -6.695 20.344 10.648 1 93.31 250 ASP B C 1
ATOM 4835 O O . ASP B 1 250 ? -6.531 19.734 11.711 1 93.31 250 ASP B O 1
ATOM 4839 N N . ARG B 1 251 ? -7.777 20.312 10.016 1 92.62 251 ARG B N 1
ATOM 4840 C CA . ARG B 1 251 ? -9 19.766 10.594 1 92.62 251 ARG B CA 1
ATOM 4841 C C . ARG B 1 251 ? -9.141 18.281 10.273 1 92.62 251 ARG B C 1
ATOM 4843 O O . ARG B 1 251 ? -10.117 17.641 10.672 1 92.62 251 ARG B O 1
ATOM 4850 N N . ASN B 1 252 ? -8.094 17.812 9.602 1 95.06 252 ASN B N 1
ATOM 4851 C CA . ASN B 1 252 ? -8.133 16.375 9.297 1 95.06 252 ASN B CA 1
ATOM 4852 C C . ASN B 1 252 ? -7.734 15.539 10.5 1 95.06 252 ASN B C 1
ATOM 4854 O O . ASN B 1 252 ? -7.91 14.312 10.492 1 95.06 252 ASN B O 1
ATOM 4858 N N . ASN B 1 253 ? -7.211 16.188 11.531 1 97.19 253 ASN B N 1
ATOM 4859 C CA . ASN B 1 253 ? -7.004 15.531 12.812 1 97.19 253 ASN B CA 1
ATOM 4860 C C . ASN B 1 253 ? -8.289 15.484 13.641 1 97.19 253 ASN B C 1
ATOM 4862 O O . ASN B 1 253 ? -8.625 16.453 14.32 1 97.19 253 ASN B O 1
ATOM 4866 N N . TRP B 1 254 ? -8.984 14.352 13.594 1 96.56 254 TRP B N 1
ATOM 4867 C CA . TRP B 1 254 ? -10.273 14.344 14.281 1 96.56 254 TRP B CA 1
ATOM 4868 C C . TRP B 1 254 ? -10.547 12.984 14.906 1 96.56 254 TRP B C 1
ATOM 4870 O O . TRP B 1 254 ? -9.891 11.992 14.57 1 96.56 254 TRP B O 1
ATOM 4880 N N . ARG B 1 255 ? -11.398 12.945 15.828 1 94.94 255 ARG B N 1
ATOM 4881 C CA . ARG B 1 255 ? -11.945 11.719 16.391 1 94.94 255 ARG B CA 1
ATOM 4882 C C . ARG B 1 255 ? -13.469 11.68 16.25 1 94.94 255 ARG B C 1
ATOM 4884 O O . ARG B 1 255 ? -14.117 12.719 16.203 1 94.94 255 ARG B O 1
ATOM 4891 N N . GLU B 1 256 ? -13.961 10.539 16.125 1 92.38 256 GLU B N 1
ATOM 4892 C CA . GLU B 1 256 ? -15.398 10.32 15.992 1 92.38 256 GLU B CA 1
ATOM 4893 C C . GLU B 1 256 ? -16.125 10.68 17.281 1 92.38 256 GLU B C 1
ATOM 4895 O O . GLU B 1 256 ? -15.578 10.523 18.375 1 92.38 256 GLU B O 1
ATOM 4900 N N . THR B 1 257 ? -17.328 11.172 17.094 1 87.06 257 THR B N 1
ATOM 4901 C CA . THR B 1 257 ? -18.266 11.391 18.203 1 87.06 257 THR B CA 1
ATOM 4902 C C . THR B 1 257 ? -19.516 10.523 18.031 1 87.06 257 THR B C 1
ATOM 4904 O O . THR B 1 257 ? -19.672 9.867 17 1 87.06 257 THR B O 1
ATOM 4907 N N . ALA B 1 258 ? -20.344 10.57 19.031 1 81.56 258 ALA B N 1
ATOM 4908 C CA . ALA B 1 258 ? -21.609 9.844 18.922 1 81.56 258 ALA B CA 1
ATOM 4909 C C . ALA B 1 258 ? -22.422 10.367 17.75 1 81.56 258 ALA B C 1
ATOM 4911 O O . ALA B 1 258 ? -22.984 9.578 16.984 1 81.56 258 ALA B O 1
ATOM 4912 N N . SER B 1 259 ? -22.406 11.609 17.562 1 80.06 259 SER B N 1
ATOM 4913 C CA . SER B 1 259 ? -23.172 12.234 16.5 1 80.06 259 SER B CA 1
ATOM 4914 C C . SER B 1 259 ? -22.578 11.906 15.133 1 80.06 259 SER B C 1
ATOM 4916 O O . SER B 1 259 ? -23.312 11.656 14.172 1 80.06 259 SER B O 1
ATOM 4918 N N . SER B 1 260 ? -21.25 11.961 15.07 1 87 260 SER B N 1
ATOM 4919 C CA . SER B 1 260 ? -20.625 11.664 13.781 1 87 260 SER B CA 1
ATOM 4920 C C . SER B 1 260 ? -20.859 10.219 13.375 1 87 260 SER B C 1
ATOM 4922 O O . SER B 1 260 ? -20.984 9.914 12.18 1 87 260 SER B O 1
ATOM 4924 N N . LEU B 1 261 ? -20.953 9.312 14.312 1 84.56 261 LEU B N 1
ATOM 4925 C CA . LEU B 1 261 ? -21.219 7.906 14.023 1 84.56 261 LEU B CA 1
ATOM 4926 C C . LEU B 1 261 ? -22.641 7.723 13.484 1 84.56 261 LEU B C 1
ATOM 4928 O O . LEU B 1 261 ? -22.875 6.863 12.633 1 84.56 261 LEU B O 1
ATOM 4932 N N . VAL B 1 262 ? -23.5 8.555 13.969 1 75.94 262 VAL B N 1
ATOM 4933 C CA . VAL B 1 262 ? -24.875 8.547 13.453 1 75.94 262 VAL B CA 1
ATOM 4934 C C . VAL B 1 262 ? -24.875 9 11.992 1 75.94 262 VAL B C 1
ATOM 4936 O O . VAL B 1 262 ? -25.5 8.367 11.141 1 75.94 262 VAL B O 1
ATOM 4939 N N . VAL B 1 263 ? -24.172 10.023 11.742 1 79.94 263 VAL B N 1
ATOM 4940 C CA . VAL B 1 263 ? -24.062 10.508 10.375 1 79.94 263 VAL B CA 1
ATOM 4941 C C . VAL B 1 263 ? -23.531 9.398 9.469 1 79.94 263 VAL B C 1
ATOM 4943 O O . VAL B 1 263 ? -24.141 9.086 8.438 1 79.94 263 VAL B O 1
ATOM 4946 N N . LYS B 1 264 ? -22.516 8.734 9.859 1 83.19 264 LYS B N 1
ATOM 4947 C CA . LYS B 1 264 ? -21.875 7.688 9.078 1 83.19 264 LYS B CA 1
ATOM 4948 C C . LYS B 1 264 ? -22.828 6.543 8.781 1 83.19 264 LYS B C 1
ATOM 4950 O O . LYS B 1 264 ? -22.812 5.973 7.691 1 83.19 264 LYS B O 1
ATOM 4955 N N . SER B 1 265 ? -23.625 6.2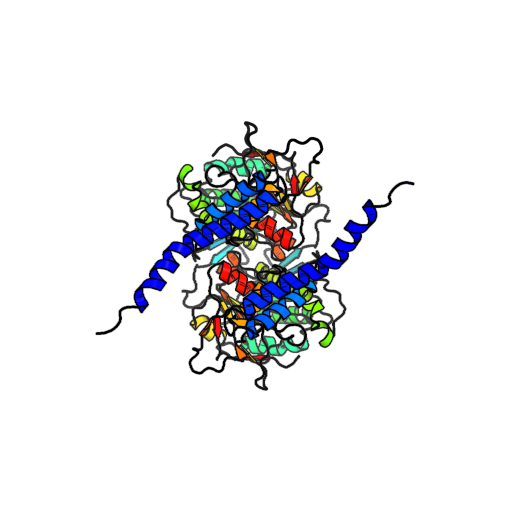38 9.742 1 76.5 265 SER B N 1
ATOM 4956 C CA . SER B 1 265 ? -24.516 5.086 9.617 1 76.5 265 SER B CA 1
ATOM 4957 C C . SER B 1 265 ? -25.578 5.316 8.547 1 76.5 265 SER B C 1
ATOM 4959 O O . SER B 1 265 ? -26.219 4.371 8.086 1 76.5 265 SER B O 1
ATOM 4961 N N . GLN B 1 266 ? -25.688 6.559 8.133 1 73.06 266 GLN B N 1
ATOM 4962 C CA . GLN B 1 266 ? -26.719 6.898 7.156 1 73.06 266 GLN B CA 1
ATOM 4963 C C . GLN B 1 266 ? -26.125 7.004 5.75 1 73.06 266 GLN B C 1
ATOM 4965 O O . GLN B 1 266 ? -26.844 7.258 4.789 1 73.06 266 GLN B O 1
ATOM 4970 N N . LEU B 1 267 ? -24.859 6.789 5.691 1 79.62 267 LEU B N 1
ATOM 4971 C CA . LEU B 1 267 ? -24.172 7.004 4.418 1 79.62 267 LEU B CA 1
ATOM 4972 C C . LEU B 1 267 ? -23.844 5.676 3.746 1 79.62 267 LEU B C 1
ATOM 4974 O O . LEU B 1 267 ? -23.656 4.664 4.422 1 79.62 267 LEU B O 1
ATOM 4978 N N . SER B 1 268 ? -23.828 5.75 2.418 1 78.56 268 SER B N 1
ATOM 4979 C CA . SER B 1 268 ? -23.328 4.602 1.669 1 78.56 268 SER B CA 1
ATOM 4980 C C . SER B 1 268 ? -21.844 4.367 1.941 1 78.56 268 SER B C 1
ATOM 4982 O O . SER B 1 268 ? -21.125 5.293 2.318 1 78.56 268 SER B O 1
ATOM 4984 N N . ALA B 1 269 ? -21.438 3.182 1.702 1 73.5 269 ALA B N 1
ATOM 4985 C CA . ALA B 1 269 ? -20.078 2.77 2.045 1 73.5 269 ALA B CA 1
ATOM 4986 C C . ALA B 1 269 ? -19.047 3.584 1.271 1 73.5 269 ALA B C 1
ATOM 4988 O O . ALA B 1 269 ? -17.922 3.807 1.755 1 73.5 269 ALA B O 1
ATOM 4989 N N . ASP B 1 270 ? -19.422 4.16 0.223 1 78.31 270 ASP B N 1
ATOM 4990 C CA . ASP B 1 270 ? -18.453 4.828 -0.642 1 78.31 270 ASP B CA 1
ATOM 4991 C C . ASP B 1 270 ? -18.547 6.348 -0.51 1 78.31 270 ASP B C 1
ATOM 4993 O O . ASP B 1 270 ? -17.859 7.086 -1.206 1 78.31 270 ASP B O 1
ATOM 4997 N N . ALA B 1 271 ? -19.406 6.805 0.364 1 84.25 271 ALA B N 1
ATOM 4998 C CA . ALA B 1 271 ? -19.547 8.242 0.55 1 84.25 271 ALA B CA 1
ATOM 4999 C C . ALA B 1 271 ? -18.391 8.812 1.35 1 84.25 271 ALA B C 1
ATOM 5001 O O . ALA B 1 271 ? -18 8.258 2.379 1 84.25 271 ALA B O 1
ATOM 5002 N N . LEU B 1 272 ? -17.875 9.883 0.838 1 87.88 272 LEU B N 1
ATOM 5003 C CA . LEU B 1 272 ? -16.766 10.555 1.51 1 87.88 272 LEU B CA 1
ATOM 5004 C C . LEU B 1 272 ? -17.266 11.688 2.396 1 87.88 272 LEU B C 1
ATOM 5006 O O . LEU B 1 272 ? -18.188 12.43 2.008 1 87.88 272 LEU B O 1
ATOM 5010 N N . LEU B 1 273 ? -16.688 11.805 3.549 1 86.69 273 LEU B N 1
ATOM 5011 C CA . LEU B 1 273 ? -16.922 12.922 4.461 1 86.69 273 LEU B CA 1
ATOM 5012 C C . LEU B 1 273 ? -15.68 13.797 4.574 1 86.69 273 LEU B C 1
ATOM 5014 O O . LEU B 1 273 ? -14.57 13.289 4.766 1 86.69 273 LEU B O 1
ATOM 5018 N N . PHE B 1 274 ? -15.906 15.031 4.379 1 86.19 274 PHE B N 1
ATOM 5019 C CA . PHE B 1 274 ? -14.797 15.969 4.473 1 86.19 274 PHE B CA 1
ATOM 5020 C C . PHE B 1 274 ? -15.031 16.969 5.594 1 86.19 274 PHE B C 1
ATOM 5022 O O . PHE B 1 274 ? -16.156 17.453 5.777 1 86.19 274 PHE B O 1
ATOM 5029 N N . GLU B 1 275 ? -13.984 17.234 6.293 1 86 275 GLU B N 1
ATOM 5030 C CA . GLU B 1 275 ? -14.055 18.281 7.293 1 86 275 GLU B CA 1
ATOM 5031 C C . GLU B 1 275 ? -13.836 19.656 6.66 1 86 275 GLU B C 1
ATOM 5033 O O . GLU B 1 275 ? -13.125 19.781 5.66 1 86 275 GLU B O 1
ATOM 5038 N N . GLY B 1 276 ? -14.406 20.625 7.266 1 79.56 276 GLY B N 1
ATOM 5039 C CA . GLY B 1 276 ? -14.203 22 6.812 1 79.56 276 GLY B CA 1
ATOM 5040 C C . GLY B 1 276 ? -15.297 22.484 5.879 1 79.56 276 GLY B C 1
ATOM 5041 O O . GLY B 1 276 ? -15.25 23.609 5.395 1 79.56 276 GLY B O 1
ATOM 5042 N N . TYR B 1 277 ? -16.312 21.625 5.652 1 80.56 277 TYR B N 1
ATOM 5043 C CA . TYR B 1 277 ? -17.391 21.984 4.727 1 80.56 277 TYR B CA 1
ATOM 5044 C C . TYR B 1 277 ? -18.75 21.875 5.402 1 80.56 277 TYR B C 1
ATOM 5046 O O . TYR B 1 277 ? -19.672 21.266 4.859 1 80.56 277 TYR B O 1
ATOM 5054 N N . ASN B 1 278 ? -18.891 22.547 6.379 1 75.38 278 ASN B N 1
ATOM 5055 C CA . ASN B 1 278 ? -20.062 22.422 7.23 1 75.38 278 ASN B CA 1
ATOM 5056 C C . ASN B 1 278 ? -21.328 22.875 6.512 1 75.38 278 ASN B C 1
ATOM 5058 O O . ASN B 1 278 ? -22.422 22.406 6.812 1 75.38 278 ASN B O 1
ATOM 5062 N N . SER B 1 279 ? -21.141 23.812 5.621 1 71.75 279 SER B N 1
ATOM 5063 C CA . SER B 1 279 ? -22.312 24.297 4.887 1 71.75 279 SER B CA 1
ATOM 5064 C C . SER B 1 279 ? -22.875 23.219 3.973 1 71.75 279 SER B C 1
ATOM 5066 O O . SER B 1 279 ? -24.078 23.188 3.701 1 71.75 279 SER B O 1
ATOM 5068 N N . LYS B 1 280 ? -22.062 22.422 3.547 1 72.75 280 LYS B N 1
ATOM 5069 C CA . LYS B 1 280 ? -22.484 21.344 2.658 1 72.75 280 LYS B CA 1
ATOM 5070 C C . LYS B 1 280 ? -22.844 20.078 3.449 1 72.75 280 LYS B C 1
ATOM 5072 O O . LYS B 1 280 ? -23.891 19.484 3.236 1 72.75 280 LYS B O 1
ATOM 5077 N N . MET B 1 281 ? -21.922 19.734 4.383 1 77.69 281 MET B N 1
ATOM 5078 C CA . MET B 1 281 ? -22.125 18.531 5.184 1 77.69 281 MET B CA 1
ATOM 5079 C C . MET B 1 281 ? -21.453 18.656 6.539 1 77.69 281 MET B C 1
ATOM 5081 O O . MET B 1 281 ? -20.219 18.766 6.613 1 77.69 281 MET B O 1
ATOM 5085 N N . ARG B 1 282 ? -22.328 18.641 7.5 1 81.44 282 ARG B N 1
ATOM 5086 C CA . ARG B 1 282 ? -21.766 18.609 8.852 1 81.44 282 ARG B CA 1
ATOM 5087 C C . ARG B 1 282 ? -21.469 17.188 9.289 1 81.44 282 ARG B C 1
ATOM 5089 O O . ARG B 1 282 ? -22.359 16.344 9.32 1 81.44 282 ARG B O 1
ATOM 5096 N N . THR B 1 283 ? -20.219 17 9.664 1 86.38 283 THR B N 1
ATOM 5097 C CA . THR B 1 283 ? -19.797 15.648 10.008 1 86.38 283 THR B CA 1
ATOM 5098 C C . THR B 1 283 ? -20 15.391 11.5 1 86.38 283 THR B C 1
ATOM 5100 O O . THR B 1 283 ? -20.141 14.234 11.914 1 86.38 283 THR B O 1
ATOM 5103 N N . TYR B 1 284 ? -19.922 16.5 12.359 1 87.25 284 TYR B N 1
ATOM 5104 C CA . TYR B 1 284 ? -20.047 16.453 13.812 1 87.25 284 TYR B CA 1
ATOM 5105 C C . TYR B 1 284 ? -18.859 15.758 14.445 1 87.25 284 TYR B C 1
ATOM 5107 O O . TYR B 1 284 ? -18.938 15.297 15.586 1 87.25 284 TYR B O 1
ATOM 5115 N N . ARG B 1 285 ? -17.766 15.633 13.742 1 91.25 285 ARG B N 1
ATOM 5116 C CA . ARG B 1 285 ? -16.516 15.141 14.289 1 91.25 285 ARG B CA 1
ATOM 5117 C C . ARG B 1 285 ? -15.844 16.188 15.164 1 91.25 285 ARG B C 1
ATOM 5119 O O . ARG B 1 285 ? -16.156 17.375 15.062 1 91.25 285 ARG B O 1
ATOM 5126 N N . GLU B 1 286 ? -15.039 15.68 16.016 1 93.06 286 GLU B N 1
ATOM 5127 C CA . GLU B 1 286 ? -14.312 16.625 16.875 1 93.06 286 GLU B CA 1
ATOM 5128 C C . GLU B 1 286 ? -12.859 16.75 16.438 1 93.06 286 GLU B C 1
ATOM 5130 O O . GLU B 1 286 ? -12.117 15.766 16.438 1 93.06 286 GLU B O 1
ATOM 5135 N N . SER B 1 287 ? -12.477 17.938 16.141 1 94.75 287 SER B N 1
ATOM 5136 C CA . SER B 1 287 ? -11.109 18.203 15.695 1 94.75 287 SER B CA 1
ATOM 5137 C C . SER B 1 287 ? -10.156 18.281 16.875 1 94.75 287 SER B C 1
ATOM 5139 O O . SER B 1 287 ? -10.5 18.828 17.922 1 94.75 287 SER B O 1
ATOM 5141 N N . LEU B 1 288 ? -8.969 17.797 16.625 1 95.44 288 LEU B N 1
ATOM 5142 C CA . LEU B 1 288 ? -7.922 17.859 17.641 1 95.44 288 LEU B CA 1
ATOM 5143 C C . LEU B 1 288 ? -7.715 19.281 18.141 1 95.44 288 LEU B C 1
ATOM 5145 O O . LEU B 1 288 ? -7.551 19.516 19.328 1 95.44 288 LEU B O 1
ATOM 5149 N N . CYS B 1 289 ? -7.723 20.219 17.234 1 93.25 289 CYS B N 1
ATOM 5150 C CA . CYS B 1 289 ? -7.418 21.609 17.547 1 93.25 289 CYS B CA 1
ATOM 5151 C C . CYS B 1 289 ? -8.523 22.234 18.406 1 93.25 289 CYS B C 1
ATOM 5153 O O . CYS B 1 289 ? -8.328 23.281 19 1 93.25 289 CYS B O 1
ATOM 5155 N N . ASP B 1 290 ? -9.656 21.578 18.438 1 90.44 290 ASP B N 1
ATOM 5156 C CA . ASP B 1 290 ? -10.789 22.141 19.156 1 90.44 290 ASP B CA 1
ATOM 5157 C C . ASP B 1 290 ? -10.914 21.531 20.547 1 90.44 290 ASP B C 1
ATOM 5159 O O . ASP B 1 290 ? -11.773 21.938 21.344 1 90.44 290 ASP B O 1
ATOM 5163 N N . ILE B 1 291 ? -10.078 20.594 20.812 1 90.12 291 ILE B N 1
ATOM 5164 C CA . ILE B 1 291 ? -10.133 19.938 22.109 1 90.12 291 ILE B CA 1
ATOM 5165 C C . ILE B 1 291 ? -9.469 20.828 23.156 1 90.12 291 ILE B C 1
ATOM 5167 O O . ILE B 1 291 ? -8.25 21.016 23.141 1 90.12 291 ILE B O 1
ATOM 5171 N N . ASP B 1 292 ? -10.242 21.422 24 1 79.88 292 ASP B N 1
ATOM 5172 C CA . ASP B 1 292 ? -9.758 22.328 25.047 1 79.88 292 ASP B CA 1
ATOM 5173 C C . ASP B 1 292 ? -10.055 21.75 26.438 1 79.88 292 ASP B C 1
ATOM 5175 O O . ASP B 1 292 ? -9.75 22.391 27.438 1 79.88 292 ASP B O 1
ATOM 5179 N N . ASP B 1 293 ? -10.352 20.594 26.547 1 77.12 293 ASP B N 1
ATOM 5180 C CA . ASP B 1 293 ? -10.672 19.953 27.812 1 77.12 293 ASP B CA 1
ATOM 5181 C C . ASP B 1 293 ? -9.406 19.625 28.594 1 77.12 293 ASP B C 1
ATOM 5183 O O . ASP B 1 293 ? -8.578 18.828 28.141 1 77.12 293 ASP B O 1
ATOM 5187 N N . ALA B 1 294 ? -9.273 20.25 29.734 1 75.06 294 ALA B N 1
ATOM 5188 C CA . ALA B 1 294 ? -8.102 20.078 30.594 1 75.06 294 ALA B CA 1
ATOM 5189 C C . ALA B 1 294 ? -7.957 18.641 31.047 1 75.06 294 ALA B C 1
ATOM 5191 O O . ALA B 1 294 ? -6.863 18.203 31.406 1 75.06 294 ALA B O 1
ATOM 5192 N N . ASP B 1 295 ? -9 17.906 30.969 1 76.88 295 ASP B N 1
ATOM 5193 C CA . ASP B 1 295 ? -8.977 16.531 31.453 1 76.88 295 ASP B CA 1
ATOM 5194 C C . ASP B 1 295 ? -8.469 15.578 30.391 1 76.88 295 ASP B C 1
ATOM 5196 O O . ASP B 1 295 ? -8.188 14.414 30.672 1 76.88 295 ASP B O 1
ATOM 5200 N N . VAL B 1 296 ? -8.328 16.219 29.266 1 79.88 296 VAL B N 1
ATOM 5201 C CA . VAL B 1 296 ? -7.852 15.367 28.188 1 79.88 296 VAL B CA 1
ATOM 5202 C C . VAL B 1 296 ? -6.324 15.414 28.125 1 79.88 296 VAL B C 1
ATOM 5204 O O . VAL B 1 296 ? -5.723 16.484 28.172 1 79.88 296 VAL B O 1
ATOM 5207 N N . GLY B 1 297 ? -5.719 14.297 28.172 1 84.56 297 GLY B N 1
ATOM 5208 C CA . GLY B 1 297 ? -4.27 14.195 28.094 1 84.56 297 GLY B CA 1
ATOM 5209 C C . GLY B 1 297 ? -3.705 14.719 26.781 1 84.56 297 GLY B C 1
ATOM 5210 O O . GLY B 1 297 ? -4.461 15.086 25.875 1 84.56 297 GLY B O 1
ATOM 5211 N N . ASP B 1 298 ? -2.453 14.828 26.703 1 90.44 298 ASP B N 1
ATOM 5212 C CA . ASP B 1 298 ? -1.771 15.375 25.531 1 90.44 298 ASP B CA 1
ATOM 5213 C C . ASP B 1 298 ? -1.898 14.438 24.328 1 90.44 298 ASP B C 1
ATOM 5215 O O . ASP B 1 298 ? -2.039 14.891 23.203 1 90.44 298 ASP B O 1
ATOM 5219 N N . LEU B 1 299 ? -1.825 13.195 24.641 1 94.19 299 LEU B N 1
ATOM 5220 C CA . LEU B 1 299 ? -2.021 12.203 23.594 1 94.19 299 LEU B CA 1
ATOM 5221 C C . LEU B 1 299 ? -3.498 11.852 23.438 1 94.19 299 LEU B C 1
ATOM 5223 O O . LEU B 1 299 ? -4.113 11.336 24.375 1 94.19 299 LEU B O 1
ATOM 5227 N N . VAL B 1 300 ? -3.998 12.156 22.297 1 94.88 300 VAL B N 1
ATOM 5228 C CA . VAL B 1 300 ? -5.422 11.945 22.047 1 94.88 300 VAL B CA 1
ATOM 5229 C C . VAL B 1 300 ? -5.602 10.883 20.969 1 94.88 300 VAL B C 1
ATOM 5231 O O . VAL B 1 300 ? -5.008 10.977 19.891 1 94.88 300 VAL B O 1
ATOM 5234 N N . ALA B 1 301 ? -6.387 9.891 21.281 1 95.44 301 ALA B N 1
ATOM 5235 C CA . ALA B 1 301 ? -6.73 8.914 20.266 1 95.44 301 ALA B CA 1
ATOM 5236 C C . ALA B 1 301 ? -7.551 9.555 19.141 1 95.44 301 ALA B C 1
ATOM 5238 O O . ALA B 1 301 ? -8.539 10.242 19.406 1 95.44 301 ALA B O 1
ATOM 5239 N N . LEU B 1 302 ? -7.141 9.312 17.906 1 97.5 302 LEU B N 1
ATOM 5240 C CA . LEU B 1 302 ? -7.805 9.922 16.75 1 97.5 302 LEU B CA 1
ATOM 5241 C C . LEU B 1 302 ? -8.352 8.852 15.812 1 97.5 302 LEU B C 1
ATOM 5243 O O . LEU B 1 302 ? -8.008 7.676 15.938 1 97.5 302 LEU B O 1
ATOM 5247 N N . ASP B 1 303 ? -9.273 9.32 14.891 1 96.94 303 ASP B N 1
ATOM 5248 C CA . ASP B 1 303 ? -9.844 8.469 13.852 1 96.94 303 ASP B CA 1
ATOM 5249 C C . ASP B 1 303 ? -9.477 8.984 12.461 1 96.94 303 ASP B C 1
ATOM 5251 O O . ASP B 1 303 ? -9.695 8.297 11.461 1 96.94 303 ASP B O 1
ATOM 5255 N N . GLY B 1 304 ? -9 10.117 12.344 1 97.56 304 GLY B N 1
ATOM 5256 C CA . GLY B 1 304 ? -8.438 10.727 11.156 1 97.56 304 GLY B CA 1
ATOM 5257 C C . GLY B 1 304 ? -7.227 11.594 11.453 1 97.56 304 GLY B C 1
ATOM 5258 O O . GLY B 1 304 ? -7.145 12.211 12.516 1 97.56 304 GLY B O 1
ATOM 5259 N N . VAL B 1 305 ? -6.324 11.617 10.516 1 98 305 VAL B N 1
ATOM 5260 C CA . VAL B 1 305 ? -5.145 12.453 10.695 1 98 305 VAL B CA 1
ATOM 5261 C C . VAL B 1 305 ? -4.902 13.289 9.445 1 98 305 VAL B C 1
ATOM 5263 O O . VAL B 1 305 ? -5.238 12.867 8.336 1 98 305 VAL B O 1
ATOM 5266 N N . GLY B 1 306 ? -4.301 14.438 9.68 1 96.56 306 GLY B N 1
ATOM 5267 C CA . GLY B 1 306 ? -3.832 15.266 8.578 1 96.56 306 GLY B CA 1
ATOM 5268 C C . GLY B 1 306 ? -2.383 15.008 8.219 1 96.56 306 GLY B C 1
ATOM 5269 O O . GLY B 1 306 ? -1.71 14.195 8.859 1 96.56 306 GLY B O 1
ATOM 5270 N N . GLY B 1 307 ? -1.957 15.703 7.176 1 95.88 307 GLY B N 1
ATOM 5271 C CA . GLY B 1 307 ? -0.634 15.43 6.641 1 95.88 307 GLY B CA 1
ATOM 5272 C C . GLY B 1 307 ? 0.356 16.547 6.887 1 95.88 307 GLY B C 1
ATOM 5273 O O . GLY B 1 307 ? 1.487 16.516 6.402 1 95.88 307 GLY B O 1
ATOM 5274 N N . THR B 1 308 ? 0.013 17.578 7.684 1 97.06 308 THR B N 1
ATOM 5275 C CA . THR B 1 308 ? 0.909 18.703 7.871 1 97.06 308 THR B CA 1
ATOM 5276 C C . THR B 1 308 ? 2.193 18.266 8.57 1 97.06 308 THR B C 1
ATOM 5278 O O . THR B 1 308 ? 3.291 18.656 8.164 1 97.06 308 THR B O 1
ATOM 5281 N N . ALA B 1 309 ? 2.076 17.609 9.617 1 98.5 309 ALA B N 1
ATOM 5282 C CA . ALA B 1 309 ? 3.145 16.938 10.344 1 98.5 309 ALA B CA 1
ATOM 5283 C C . ALA B 1 309 ? 2.658 15.602 10.922 1 98.5 309 ALA B C 1
ATOM 5285 O O . ALA B 1 309 ? 1.979 15.578 11.945 1 98.5 309 ALA B O 1
ATOM 5286 N N . LEU B 1 310 ? 3.006 14.555 10.273 1 98.75 310 LEU B N 1
ATOM 5287 C CA . LEU B 1 310 ? 2.51 13.219 10.586 1 98.75 310 LEU B CA 1
ATOM 5288 C C . LEU B 1 310 ? 3.654 12.211 10.641 1 98.75 310 LEU B C 1
ATOM 5290 O O . LEU B 1 310 ? 4.398 12.055 9.664 1 98.75 310 LEU B O 1
ATOM 5294 N N . MET B 1 311 ? 3.807 11.586 11.797 1 98.44 311 MET B N 1
ATOM 5295 C CA . MET B 1 311 ? 4.832 10.555 11.945 1 98.44 311 MET B CA 1
ATOM 5296 C C . MET B 1 311 ? 4.215 9.156 11.891 1 98.44 311 MET B C 1
ATOM 5298 O O . MET B 1 311 ? 3.217 8.891 12.562 1 98.44 311 MET B O 1
ATOM 5302 N N . VAL B 1 312 ? 4.766 8.305 11.078 1 97.56 312 VAL B N 1
ATOM 5303 C CA . VAL B 1 312 ? 4.277 6.949 10.859 1 97.56 312 VAL B CA 1
ATOM 5304 C C . VAL B 1 312 ? 5.426 5.957 11.016 1 97.56 312 VAL B C 1
ATOM 5306 O O . VAL B 1 312 ? 6.5 6.145 10.438 1 97.56 312 VAL B O 1
ATOM 5309 N N . GLU B 1 313 ? 5.242 4.988 11.805 1 94.81 313 GLU B N 1
ATOM 5310 C CA . GLU B 1 313 ? 6.211 3.895 11.836 1 94.81 313 GLU B CA 1
ATOM 5311 C C . GLU B 1 313 ? 6.379 3.262 10.461 1 94.81 313 GLU B C 1
ATOM 5313 O O . GLU B 1 313 ? 5.398 2.863 9.828 1 94.81 313 GLU B O 1
ATOM 5318 N N . ALA B 1 314 ? 7.59 3.072 10.047 1 94.56 314 ALA B N 1
ATOM 5319 C CA . ALA B 1 314 ? 7.887 2.648 8.68 1 94.56 314 ALA B CA 1
ATOM 5320 C C . ALA B 1 314 ? 7.445 1.206 8.445 1 94.56 314 ALA B C 1
ATOM 5322 O O . ALA B 1 314 ? 7.02 0.853 7.344 1 94.56 314 ALA B O 1
ATOM 5323 N N . ASP B 1 315 ? 7.461 0.396 9.383 1 89.5 315 ASP B N 1
ATOM 5324 C CA . ASP B 1 315 ? 7.125 -1.016 9.227 1 89.5 315 ASP B CA 1
ATOM 5325 C C . ASP B 1 315 ? 5.648 -1.191 8.875 1 89.5 315 ASP B C 1
ATOM 5327 O O . ASP B 1 315 ? 5.277 -2.145 8.188 1 89.5 315 ASP B O 1
ATOM 5331 N N . LEU B 1 316 ? 4.848 -0.294 9.359 1 91.38 316 LEU B N 1
ATOM 5332 C CA . LEU B 1 316 ? 3.441 -0.35 8.977 1 91.38 316 LEU B CA 1
ATOM 5333 C C . LEU B 1 316 ? 3.287 -0.188 7.465 1 91.38 316 LEU B C 1
ATOM 5335 O O . LEU B 1 316 ? 2.482 -0.882 6.844 1 91.38 316 LEU B O 1
ATOM 5339 N N . VAL B 1 317 ? 4.035 0.712 6.906 1 93.19 317 VAL B N 1
ATOM 5340 C CA . VAL B 1 317 ? 4.008 0.958 5.469 1 93.19 317 VAL B CA 1
ATOM 5341 C C . VAL B 1 317 ? 4.539 -0.265 4.723 1 93.19 317 VAL B C 1
ATOM 5343 O O . VAL B 1 317 ? 3.957 -0.691 3.723 1 93.19 317 VAL B O 1
ATOM 5346 N N . ARG B 1 318 ? 5.57 -0.854 5.254 1 90.38 318 ARG B N 1
ATOM 5347 C CA . ARG B 1 318 ? 6.137 -2.049 4.637 1 90.38 318 ARG B CA 1
ATOM 5348 C C . ARG B 1 318 ? 5.137 -3.199 4.648 1 90.38 318 ARG B C 1
ATOM 5350 O O . ARG B 1 318 ? 5.137 -4.039 3.742 1 90.38 318 ARG B O 1
ATOM 5357 N N . GLU B 1 319 ? 4.332 -3.154 5.582 1 87.81 319 GLU B N 1
ATOM 5358 C CA . GLU B 1 319 ? 3.393 -4.262 5.746 1 87.81 319 GLU B CA 1
ATOM 5359 C C . GLU B 1 319 ? 2.084 -3.986 5.012 1 87.81 319 GLU B C 1
ATOM 5361 O O . GLU B 1 319 ? 1.193 -4.836 4.98 1 87.81 319 GLU B O 1
ATOM 5366 N N . GLY B 1 320 ? 1.948 -2.822 4.52 1 88.75 320 GLY B N 1
ATOM 5367 C CA . GLY B 1 320 ? 0.775 -2.646 3.678 1 88.75 320 GLY B CA 1
ATOM 5368 C C . GLY B 1 320 ? -0.039 -1.418 4.035 1 88.75 320 GLY B C 1
ATOM 5369 O O . GLY B 1 320 ? -1.15 -1.235 3.535 1 88.75 320 GLY B O 1
ATOM 5370 N N . LEU B 1 321 ? 0.49 -0.598 4.992 1 92.81 321 LEU B N 1
ATOM 5371 C CA . LEU B 1 321 ? -0.167 0.683 5.227 1 92.81 321 LEU B CA 1
ATOM 5372 C C . LEU B 1 321 ? -0.003 1.607 4.023 1 92.81 321 LEU B C 1
ATOM 5374 O O . LEU B 1 321 ? 1.094 1.728 3.475 1 92.81 321 LEU B O 1
ATOM 5378 N N . PHE B 1 322 ? -1.116 2.15 3.602 1 93.31 322 PHE B N 1
ATOM 5379 C CA . PHE B 1 322 ? -1.106 3.01 2.424 1 93.31 322 PHE B CA 1
ATOM 5380 C C . PHE B 1 322 ? -2.127 4.133 2.564 1 93.31 322 PHE B C 1
ATOM 5382 O O . PHE B 1 322 ? -3.01 4.07 3.424 1 93.31 322 PHE B O 1
ATOM 5389 N N . PHE B 1 323 ? -1.921 5.145 1.717 1 96.44 323 PHE B N 1
ATOM 5390 C CA . PHE B 1 323 ? -2.936 6.184 1.574 1 96.44 323 PHE B CA 1
ATOM 5391 C C . PHE B 1 323 ? -4 5.762 0.569 1 96.44 323 PHE B C 1
ATOM 5393 O O . PHE B 1 323 ? -3.734 5.688 -0.632 1 96.44 323 PHE B O 1
ATOM 5400 N N . PRO B 1 324 ? -5.219 5.512 1.082 1 93.69 324 PRO B N 1
ATOM 5401 C CA . PRO B 1 324 ? -6.238 5.098 0.113 1 93.69 324 PRO B CA 1
ATOM 5402 C C . PRO B 1 324 ? -6.52 6.168 -0.94 1 93.69 324 PRO B C 1
ATOM 5404 O O . PRO B 1 324 ? -6.637 7.352 -0.608 1 93.69 324 PRO B O 1
ATOM 5407 N N . THR B 1 325 ? -6.586 5.734 -2.174 1 91.5 325 THR B N 1
ATOM 5408 C CA . THR B 1 325 ? -6.906 6.617 -3.291 1 91.5 325 THR B CA 1
ATOM 5409 C C . THR B 1 325 ? -8.391 6.547 -3.625 1 91.5 325 THR B C 1
ATOM 5411 O O . THR B 1 325 ? -8.844 7.137 -4.609 1 91.5 325 THR B O 1
ATOM 5414 N N . PHE B 1 326 ? -9.164 5.832 -2.875 1 87.56 326 PHE B N 1
ATOM 5415 C CA . PHE B 1 326 ? -10.594 5.574 -2.947 1 87.56 326 PHE B CA 1
ATOM 5416 C C . PHE B 1 326 ? -11.234 5.68 -1.568 1 87.56 326 PHE B C 1
ATOM 5418 O O . PHE B 1 326 ? -10.531 5.703 -0.554 1 87.56 326 PHE B O 1
ATOM 5425 N N . PRO B 1 327 ? -12.57 5.805 -1.59 1 89.31 327 PRO B N 1
ATOM 5426 C CA . PRO B 1 327 ? -13.203 5.879 -0.273 1 89.31 327 PRO B CA 1
ATOM 5427 C C . PRO B 1 327 ? -12.992 4.617 0.561 1 89.31 327 PRO B C 1
ATOM 5429 O O . PRO B 1 327 ? -13.211 3.508 0.076 1 89.31 327 PRO B O 1
ATOM 5432 N N . TYR B 1 328 ? -12.484 4.793 1.726 1 91.5 328 TYR B N 1
ATOM 5433 C CA . TYR B 1 328 ? -12.344 3.742 2.725 1 91.5 328 TYR B CA 1
ATOM 5434 C C . TYR B 1 328 ? -12.883 4.199 4.078 1 91.5 328 TYR B C 1
ATOM 5436 O O . TYR B 1 328 ? -12.273 5.043 4.738 1 91.5 328 TYR B O 1
ATOM 5444 N N . LYS B 1 329 ? -14 3.648 4.484 1 90.56 329 LYS B N 1
ATOM 5445 C CA . LYS B 1 329 ? -14.695 4.016 5.715 1 90.56 329 LYS B CA 1
ATOM 5446 C C . LYS B 1 329 ? -14.953 5.52 5.777 1 90.56 329 LYS B C 1
ATOM 5448 O O . LYS B 1 329 ? -14.648 6.164 6.781 1 90.56 329 LYS B O 1
ATOM 5453 N N . HIS B 1 330 ? -15.336 6.066 4.68 1 90.62 330 HIS B N 1
ATOM 5454 C CA . HIS B 1 330 ? -15.789 7.441 4.496 1 90.62 330 HIS B CA 1
ATOM 5455 C C . HIS B 1 330 ? -14.625 8.422 4.586 1 90.62 330 HIS B C 1
ATOM 5457 O O . HIS B 1 330 ? -14.828 9.602 4.891 1 90.62 330 HIS B O 1
ATOM 5463 N N . ALA B 1 331 ? -13.398 7.855 4.41 1 93.5 331 ALA B N 1
ATOM 5464 C CA . ALA B 1 331 ? -12.188 8.672 4.441 1 93.5 331 ALA B CA 1
ATOM 5465 C C . ALA B 1 331 ? -11.312 8.398 3.223 1 93.5 331 ALA B C 1
ATOM 5467 O O . ALA B 1 331 ? -11.555 7.453 2.471 1 93.5 331 ALA B O 1
ATOM 5468 N N . ILE B 1 332 ? -10.391 9.273 2.969 1 92.81 332 ILE B N 1
ATOM 5469 C CA . ILE B 1 332 ? -9.445 9.156 1.862 1 92.81 332 ILE B CA 1
ATOM 5470 C C . ILE B 1 332 ? -8.133 9.852 2.227 1 92.81 332 ILE B C 1
ATOM 5472 O O . ILE B 1 332 ? -8.078 10.617 3.191 1 92.81 332 ILE B O 1
ATOM 5476 N N . GLU B 1 333 ? -7.035 9.508 1.525 1 94.56 333 GLU B N 1
ATOM 5477 C CA . GLU B 1 333 ? -5.738 10.156 1.687 1 94.56 333 GLU B CA 1
ATOM 5478 C C . GLU B 1 333 ? -5.266 10.094 3.135 1 94.56 333 GLU B C 1
ATOM 5480 O O . GLU B 1 333 ? -5.043 9.008 3.674 1 94.56 333 GLU B O 1
ATOM 5485 N N . THR B 1 334 ? -5.066 11.164 3.807 1 96.06 334 THR B N 1
ATOM 5486 C CA . THR B 1 334 ? -4.484 11.117 5.141 1 96.06 334 THR B CA 1
ATOM 5487 C C . THR B 1 334 ? -5.512 10.656 6.168 1 96.06 334 THR B C 1
ATOM 5489 O O . THR B 1 334 ? -5.18 9.938 7.113 1 96.06 334 THR B O 1
ATOM 5492 N N . GLU B 1 335 ? -6.734 11.102 6.004 1 96.38 335 GLU B N 1
ATOM 5493 C CA . GLU B 1 335 ? -7.766 10.562 6.883 1 96.38 335 GLU B CA 1
ATOM 5494 C C . GLU B 1 335 ? -7.953 9.07 6.668 1 96.38 335 GLU B C 1
ATOM 5496 O O . GLU B 1 335 ? -8.195 8.32 7.621 1 96.38 335 GLU B O 1
ATOM 5501 N N . GLY B 1 336 ? -7.758 8.711 5.461 1 95.81 336 GLY B N 1
ATOM 5502 C CA . GLY B 1 336 ? -7.887 7.305 5.105 1 95.81 336 GLY B CA 1
ATOM 5503 C C . GLY B 1 336 ? -6.809 6.434 5.719 1 95.81 336 GLY B C 1
ATOM 5504 O O . GLY B 1 336 ? -7.074 5.297 6.121 1 95.81 336 GLY B O 1
ATOM 5505 N N . ILE B 1 337 ? -5.59 6.926 5.773 1 97 337 ILE B N 1
ATOM 5506 C CA . ILE B 1 337 ? -4.508 6.109 6.316 1 97 337 ILE B CA 1
ATOM 5507 C C . ILE B 1 337 ? -4.801 5.77 7.777 1 97 337 ILE B C 1
ATOM 5509 O O . ILE B 1 337 ? -4.461 4.684 8.25 1 97 337 ILE B O 1
ATOM 5513 N N . ALA B 1 338 ? -5.449 6.695 8.469 1 97.38 338 ALA B N 1
ATOM 5514 C CA . ALA B 1 338 ? -5.844 6.422 9.852 1 97.38 338 ALA B CA 1
ATOM 5515 C C . ALA B 1 338 ? -6.828 5.262 9.914 1 97.38 338 ALA B C 1
ATOM 5517 O O . ALA B 1 338 ? -6.703 4.379 10.773 1 97.38 338 ALA B O 1
ATOM 5518 N N . GLN B 1 339 ? -7.781 5.277 9.031 1 94.94 339 GLN B N 1
ATOM 5519 C CA . GLN B 1 339 ? -8.773 4.211 9 1 94.94 339 GLN B CA 1
ATOM 5520 C C . GLN B 1 339 ? -8.133 2.869 8.656 1 94.94 339 GLN B C 1
ATOM 5522 O O . GLN B 1 339 ? -8.484 1.839 9.234 1 94.94 339 GLN B O 1
ATOM 5527 N N . VAL B 1 340 ? -7.227 2.883 7.734 1 93.75 340 VAL B N 1
ATOM 5528 C CA . VAL B 1 340 ? -6.512 1.665 7.371 1 93.75 340 VAL B CA 1
ATOM 5529 C C . VAL B 1 340 ? -5.699 1.165 8.562 1 93.75 340 VAL B C 1
ATOM 5531 O O . VAL B 1 340 ? -5.715 -0.027 8.875 1 93.75 340 VAL B O 1
ATOM 5534 N N . ALA B 1 341 ? -5.004 2.078 9.18 1 94.88 341 ALA B N 1
ATOM 5535 C CA . ALA B 1 341 ? -4.219 1.712 10.359 1 94.88 341 ALA B CA 1
ATOM 5536 C C . ALA B 1 341 ? -5.094 1.048 11.414 1 94.88 341 ALA B C 1
ATOM 5538 O O . ALA B 1 341 ? -4.719 0.024 11.992 1 94.88 341 ALA B O 1
ATOM 5539 N N . LYS B 1 342 ? -6.195 1.599 11.648 1 92.25 342 LYS B N 1
ATOM 5540 C CA . LYS B 1 342 ? -7.117 1.024 12.617 1 92.25 342 LYS B CA 1
ATOM 5541 C C . LYS B 1 342 ? -7.543 -0.383 12.211 1 92.25 342 LYS B C 1
ATOM 5543 O O . LYS B 1 342 ? -7.66 -1.272 13.055 1 92.25 342 LYS B O 1
ATOM 5548 N N . SER B 1 343 ? -7.773 -0.565 10.938 1 89.44 343 SER B N 1
ATOM 5549 C CA . SER B 1 343 ? -8.109 -1.895 10.43 1 89.44 343 SER B CA 1
ATOM 5550 C C . SER B 1 343 ? -6.953 -2.871 10.641 1 89.44 343 SER B C 1
ATOM 5552 O O . SER B 1 343 ? -7.168 -4.078 10.742 1 89.44 343 SER B O 1
ATOM 5554 N N . MET B 1 344 ? -5.766 -2.32 10.688 1 88.12 344 MET B N 1
ATOM 5555 C CA . MET B 1 344 ? -4.586 -3.141 10.945 1 88.12 344 MET B CA 1
ATOM 5556 C C . MET B 1 344 ? -4.391 -3.365 12.438 1 88.12 344 MET B C 1
ATOM 5558 O O . MET B 1 344 ? -3.428 -4.008 12.859 1 88.12 344 MET B O 1
ATOM 5562 N N . GLY B 1 345 ? -5.242 -2.732 13.219 1 86.56 345 GLY B N 1
ATOM 5563 C CA . GLY B 1 345 ? -5.156 -2.885 14.664 1 86.56 345 GLY B CA 1
ATOM 5564 C C . GLY B 1 345 ? -4.215 -1.887 15.312 1 86.56 345 GLY B C 1
ATOM 5565 O O . GLY B 1 345 ? -3.727 -2.115 16.422 1 86.56 345 GLY B O 1
ATOM 5566 N N . VAL B 1 346 ? -3.926 -0.828 14.609 1 91.5 346 VAL B N 1
ATOM 5567 C CA . VAL B 1 346 ? -2.975 0.164 15.102 1 91.5 346 VAL B CA 1
ATOM 5568 C C . VAL B 1 346 ? -3.719 1.428 15.523 1 91.5 346 VAL B C 1
ATOM 5570 O O . VAL B 1 346 ? -4.586 1.919 14.797 1 91.5 346 VAL B O 1
ATOM 5573 N N . GLU B 1 347 ? -3.344 1.896 16.672 1 92.19 347 GLU B N 1
ATOM 5574 C CA . GLU B 1 347 ? -3.932 3.141 17.156 1 92.19 347 GLU B CA 1
ATOM 5575 C C . GLU B 1 347 ? -3.229 4.355 16.562 1 92.19 347 GLU B C 1
ATOM 5577 O O . GLU B 1 347 ? -2.01 4.34 16.359 1 92.19 347 GLU B O 1
ATOM 5582 N N . VAL B 1 348 ? -4.047 5.348 16.297 1 96.5 348 VAL B N 1
ATOM 5583 C CA . VAL B 1 348 ? -3.557 6.625 15.789 1 96.5 348 VAL B CA 1
ATOM 5584 C C . VAL B 1 348 ? -3.785 7.719 16.828 1 96.5 348 VAL B C 1
ATOM 5586 O O . VAL B 1 348 ? -4.855 7.793 17.438 1 96.5 348 VAL B O 1
ATOM 5589 N N . VAL B 1 349 ? -2.711 8.602 17.016 1 97.38 349 VAL B N 1
ATOM 5590 C CA . VAL B 1 349 ? -2.859 9.586 18.094 1 97.38 349 VAL B CA 1
ATOM 5591 C C . VAL B 1 349 ? -2.506 10.969 17.562 1 97.38 349 VAL B C 1
ATOM 5593 O O . VAL B 1 349 ? -1.852 11.102 16.531 1 97.38 349 VAL B O 1
ATOM 5596 N N . GLY B 1 350 ? -3.023 11.93 18.234 1 97.69 350 GLY B N 1
ATOM 5597 C CA . GLY B 1 350 ? -2.652 13.32 18.031 1 97.69 350 GLY B CA 1
ATOM 5598 C C . GLY B 1 350 ? -2.031 13.961 19.266 1 97.69 350 GLY B C 1
ATOM 5599 O O . GLY B 1 350 ? -2.451 13.68 20.391 1 97.69 350 GLY B O 1
ATOM 5600 N N . LEU B 1 351 ? -1.033 14.727 19.031 1 97.19 351 LEU B N 1
ATOM 5601 C CA . LEU B 1 351 ? -0.421 15.5 20.109 1 97.19 351 LEU B CA 1
ATOM 5602 C C . LEU B 1 351 ? -1.046 16.891 20.188 1 97.19 351 LEU B C 1
ATOM 5604 O O . LEU B 1 351 ? -0.709 17.781 19.406 1 97.19 351 LEU B O 1
ATOM 5608 N N . ARG B 1 352 ? -1.805 17.078 21.203 1 94.06 352 ARG B N 1
ATOM 5609 C CA . ARG B 1 352 ? -2.594 18.297 21.344 1 94.06 352 ARG B CA 1
ATOM 5610 C C . ARG B 1 352 ? -1.694 19.516 21.578 1 94.06 352 ARG B C 1
ATOM 5612 O O . ARG B 1 352 ? -1.988 20.609 21.109 1 94.06 352 ARG B O 1
ATOM 5619 N N . THR B 1 353 ? -0.586 19.312 22.234 1 93.38 353 THR B N 1
ATOM 5620 C CA . THR B 1 353 ? 0.234 20.438 22.688 1 93.38 353 THR B CA 1
ATOM 5621 C C . THR B 1 353 ? 1.397 20.672 21.719 1 93.38 353 THR B C 1
ATOM 5623 O O . THR B 1 353 ? 2.074 21.703 21.781 1 93.38 353 THR B O 1
ATOM 5626 N N . LEU B 1 354 ? 1.696 19.703 20.891 1 96.69 354 LEU B N 1
ATOM 5627 C CA . LEU B 1 354 ? 2.736 19.891 19.891 1 96.69 354 LEU B CA 1
ATOM 5628 C C . LEU B 1 354 ? 2.211 20.688 18.703 1 96.69 354 LEU B C 1
ATOM 5630 O O . LEU B 1 354 ? 1.626 20.125 17.781 1 96.69 354 LEU B O 1
ATOM 5634 N N . LYS B 1 355 ? 2.506 21.969 18.75 1 96.06 355 LYS B N 1
ATOM 5635 C CA . LYS B 1 355 ? 1.954 22.875 17.75 1 96.06 355 LYS B CA 1
ATOM 5636 C C . LYS B 1 355 ? 2.922 23.062 16.578 1 96.06 355 LYS B C 1
ATOM 5638 O O . LYS B 1 355 ? 4.129 23.203 16.781 1 96.06 355 LYS B O 1
ATOM 5643 N N . VAL B 1 356 ? 2.416 22.938 15.406 1 97.31 356 VAL B N 1
ATOM 5644 C CA . VAL B 1 356 ? 3.082 23.359 14.18 1 97.31 356 VAL B CA 1
ATOM 5645 C C . VAL B 1 356 ? 2.24 24.422 13.469 1 97.31 356 VAL B C 1
ATOM 5647 O O . VAL B 1 356 ? 1.012 24.422 13.586 1 97.31 356 VAL B O 1
ATOM 5650 N N . PHE B 1 357 ? 2.863 25.297 12.711 1 96.06 357 PHE B N 1
ATOM 5651 C CA . PHE B 1 357 ? 2.156 26.484 12.273 1 96.06 357 PHE B CA 1
ATOM 5652 C C . PHE B 1 357 ? 2.123 26.578 10.75 1 96.06 357 PHE B C 1
ATOM 5654 O O . PHE B 1 357 ? 3.135 26.344 10.086 1 96.06 357 PHE B O 1
ATOM 5661 N N . HIS B 1 358 ? 1.001 26.766 10.258 1 92.94 358 HIS B N 1
ATOM 5662 C CA . HIS B 1 358 ? 0.738 27 8.844 1 92.94 358 HIS B CA 1
ATOM 5663 C C . HIS B 1 358 ? 0.024 28.344 8.633 1 92.94 358 HIS B C 1
ATOM 5665 O O . HIS B 1 358 ? -0.799 28.75 9.453 1 92.94 358 HIS B O 1
ATOM 5671 N N . GLU B 1 359 ? 0.377 29.047 7.613 1 83.62 359 GLU B N 1
ATOM 5672 C CA . GLU B 1 359 ? -0.35 30.281 7.305 1 83.62 359 GLU B CA 1
ATOM 5673 C C . GLU B 1 359 ? -1.7 29.969 6.66 1 83.62 359 GLU B C 1
ATOM 5675 O O . GLU B 1 359 ? -1.943 28.844 6.219 1 83.62 359 GLU B O 1
ATOM 5680 N N . ALA B 1 360 ? -2.512 31.031 6.766 1 72.38 360 ALA B N 1
ATOM 5681 C CA . ALA B 1 360 ? -3.799 30.891 6.094 1 72.38 360 ALA B CA 1
ATOM 5682 C C . ALA B 1 360 ? -3.619 30.766 4.582 1 72.38 360 ALA B C 1
ATOM 5684 O O . ALA B 1 360 ? -2.68 31.344 4.02 1 72.38 360 ALA B O 1
ATOM 5685 N N . ASP B 1 361 ? -4.316 29.797 3.889 1 62.31 361 ASP B N 1
ATOM 5686 C CA . ASP B 1 361 ? -4.246 29.719 2.434 1 62.31 361 ASP B CA 1
ATOM 5687 C C . ASP B 1 361 ? -4.652 31.031 1.779 1 62.31 361 ASP B C 1
ATOM 5689 O O . ASP B 1 361 ? -5.457 31.781 2.332 1 62.31 361 ASP B O 1
#

Nearest PDB structures (foldseek):
  3zf8-assembly1_A-2  TM=8.470E-01  e=1.828E-22  Saccharomyces cerevisiae S288C
  6yv9-assembly1_A  TM=6.278E-01  e=1.587E-08  Pyrobaculum calidifontis JCM 11548
  8bz8-assembly3_E  TM=6.865E-01  e=6.973E-07  Listeria monocytogenes
  8bz5-assembly1_A-2  TM=6.637E-01  e=4.835E-07  Listeria monocytogenes
  4d11-assembly4_F  TM=5.831E-01  e=1.154E-05  Homo sapiens

Secondary structure (DSSP, 8-state):
----GGGHHHHHHHHHHHHHHHHHHHHHHHHHHHHSS-HHHHHHHHHHHHHHHHPPPP--------EEEEEEETT--SS-SEEEEEE-SSS--SS--EEEEEEESS-GGGHHHHHHHHHH--S-GGGEEEEEEE-S-SSSHHHHHHHHHHHHHHTT-SSEEEEEEE-----S----HHHHT-HHHHHHHHHHHHHHHHHHHHHH-SS-SEEEEE-TTEEE--TTHHHHHHHT--SEEEEEEE-TTS-B--TT-EE--HHHHHHHHTS-TT----TT-TTT-----EEGGG---TTS-SEEEESB--SSEEEEEHHHHHTT----SS-BTTB-HHHHHHHHHHHTT--EEEEEEEEEEE---/----GGGHHHHHHHHHHHHHHHHHHHHHHHHHHHHSS-HHHHHHHHHHHHHHHHPPPP--------EEEEEEETT--SS-SEEEEEE-SSS--SS--EEEEEEESS-GGGHHHHHHHHHH--S-GGGEEEEEEE-S-SSSHHHHHHHHHHHHHHTT-SSEEEEEEE-----S----HHHHT-HHHHHHHHHHHHHHHHHHHHHH-SS-SEEEEE-TTEEE--TTHHHHHHHT--SEEEEEEE-TTS-B--TT-EE--HHHHHHHHTS-TT----TT-TTT-----EEGGG---TTS-SEEEESB--SSEEEEEHHHHHTT----SS-BTTB-HHHHHHHHHHHTT--EEEEEEEEEEE---

Sequence (722 aa):
MEKPWAGGWLTSARRTLPQAVAVLVALEIVSIVLVGNHIQTGFIALRARLWNRSARSPHLEYSPTDTLVRIWERDAASSSSYLEWASRGGLQQQQPKVLVLTPMKDSEKDLLRYFALLDRLTYPKHLMSLGILEGDSTDATFAKLMDILAKLHADRAYRRLTLIKKNMQNGNRALNGHERHSYDRQGQRRSTQAKCRNHLQRTALRDEDVILWLDSDLKQYPADLIETMLATGARIAAANCIQPSGKCYDRNNWRETASSLVVKSQLSADALLFEGYNSKMRTYRESLCDIDDADVGDLVALDGVGGTALMVEADLVREGLFFPTFPYKHAIETEGIAQVAKSMGVEVVGLRTLKVFHEADMEKPWAGGWLTSARRTLPQAVAVLVALEIVSIVLVGNHIQTGFIALRARLWNRSARSPHLEYSPTDTLVRIWERDAASSSSYLEWASRGGLQQQQPKVLVLTPMKDSEKDLLRYFALLDRLTYPKHLMSLGILEGDSTDATFAKLMDILAKLHADRAYRRLTLIKKNMQNGNRALNGHERHSYDRQGQRRSTQAKCRNHLQRTALRDEDVILWLDSDLKQYPADLIETMLATGARIAAANCIQPSGKCYDRNNWRETASSLVVKSQLSADALLFEGYNSKMRTYRESLCDIDDADVGDLVALDGVGGTALMVEADLVREGLFFPTFPYKHAIETEGIAQVAKSMGVEVVGLRTLKVFHEAD

Radius of gyration: 27.74 Å; Cα contacts (8 Å, |Δi|>4): 1394; chains: 2; bounding box: 96×68×82 Å

pLDDT: mean 81.26, std 19.47, range [25.39, 98.88]

InterPro domains:
  IPR005109 Mannan polymerase complex subunit ANP1/MNN9/VAN1 [PF03452] (92-327)
  IPR029044 Nucleotide-diphospho-sugar transferases [G3DSA:3.90.550.10] (81-361)
  IPR029044 Nucleotide-diphospho-sugar transferases [SSF53448] (94-358)
  IPR052086 Mannan Polymerase Complex Subunit [PTHR43083] (88-358)